Protein AF-A0A2V9L4H8-F1 (afdb_monomer_lite)

Sequence (507 aa):
MLARKVDSRQKAQAHVKRAGGEAHVPVLMRQAPLIEEVQTRLCEWFRVLGRSGAISANCAPILQAARRSFRQIIGPQPTSDLSMRLCVDPNAAGGPPWPPPHFRGLSHLVYAGLDSECSLLLDLRRRRAIGRFSPAMAQDAEHWQRVIFPNAIGLMSEALGLTTLHCACVERNGFGLLLSGGSGAGKSTLALALARNGFAFLSDDWTYFSGAGAQLRAWGLASPVKLLPDATRHFPELGSLKPALSSNGELAYELDPEPVFGVDHALTCEPRWLVFLERRDSAGYTMTRMAPHEAAARLEVELEDLPVEFSAVREAQSRTILELAGRECWLLCYGEPPSEIAQVLARFCSNSPHAVPREAWRAESSSKSARTGPDIIRRFTPTPLVADLRAMNCAIRLETNSPAVLQQVCDAVGGRRSSETAPQRFLWRLVSDVGAHSHLPWSAPSGFSANGLLLENIGQHNFFAVDAEARIAVGFVAEGLVNDPEFEKRFAARLVSATLAAFETAI

Radius of gyration: 28.26 Å; chains: 1; bounding box: 103×50×100 Å

pLDDT: mean 83.9, std 19.01, range [24.72, 98.44]

Foldseek 3Di:
DDDDDDDDDDDDDDDDDDDPDPDPDPPLQPPQFPADADDQPDKWWAQAQNFIEIETEPDVLLVVLVCLWGVGTDDDDPDGLAYEYEYEDAPDDDADPWDQWAWAAADQWIKIFGWQFWIKIARLQSRYIYIYHYPRVSNPSLCCNAPVVVVNCVVNQLSSLKAKFQWWWWADPQEIEIEDEDPPLCRLVLLLLLLVVVIAGFGRTIWIWDDDDDAIKIFHIQWFGKAAPCSCVVPVLCVVPFFDQDSVRGGTDGHRSCVSVVGHHDGMGRYAEYEYGAEDQDADKDKDWDQLVVQLVSRVLRDAADDPVSPVSVVSNSVSSSVNSLHGYMYMYHHDDSNVVSVVVVVVVVPPPPDDPRPPDDDDPPDDDNHHDPPSNCHPVAFCDWFWADQPPATEIETEPDPLLVVLLCVLSPVDGDPDPDPHHAYEYEYADQPDDDDPPWADKHWYDDDQKIKIATTRFWIKIARLQVSYIYIYDHNVLSPDPCCSSRPSSSVSSSSVVSPVVND

Structure (mmCIF, N/CA/C/O backbone):
data_AF-A0A2V9L4H8-F1
#
_entry.id   AF-A0A2V9L4H8-F1
#
loop_
_atom_site.group_PDB
_atom_site.id
_atom_site.type_symbol
_atom_site.label_atom_id
_atom_site.label_alt_id
_atom_site.label_comp_id
_atom_site.label_asym_id
_atom_site.label_entity_id
_atom_site.label_seq_id
_atom_site.pdbx_PDB_ins_code
_atom_site.Cartn_x
_atom_site.Cartn_y
_atom_site.Cartn_z
_atom_site.occupancy
_atom_site.B_iso_or_equiv
_atom_site.auth_seq_id
_atom_site.auth_comp_id
_atom_site.auth_asym_id
_atom_site.auth_atom_id
_atom_site.pdbx_PDB_model_num
ATOM 1 N N . MET A 1 1 ? 73.069 5.534 -45.583 1.00 34.06 1 MET A N 1
ATOM 2 C CA . MET A 1 1 ? 73.394 5.429 -47.024 1.00 34.06 1 MET A CA 1
ATOM 3 C C . MET A 1 1 ? 72.219 4.739 -47.695 1.00 34.06 1 MET A C 1
ATOM 5 O O . MET A 1 1 ? 71.963 3.591 -47.375 1.00 34.06 1 MET A O 1
ATOM 9 N N . LEU A 1 2 ? 71.291 5.493 -48.294 1.00 27.31 2 LEU A N 1
ATOM 10 C CA . LEU A 1 2 ? 71.273 5.837 -49.732 1.00 27.31 2 LEU A CA 1
ATOM 11 C C . LEU A 1 2 ? 71.366 4.583 -50.620 1.00 27.31 2 LEU A C 1
ATOM 13 O O . LEU A 1 2 ? 72.301 3.815 -50.476 1.00 27.31 2 LEU A O 1
ATOM 17 N N . ALA A 1 3 ? 70.522 4.340 -51.614 1.00 27.62 3 ALA A N 1
ATOM 18 C CA . ALA A 1 3 ? 69.411 5.085 -52.188 1.00 27.62 3 ALA A CA 1
ATOM 19 C C . ALA A 1 3 ? 68.735 4.150 -53.204 1.00 27.62 3 ALA A C 1
ATOM 21 O O . ALA A 1 3 ? 69.436 3.384 -53.862 1.00 27.62 3 ALA A O 1
ATOM 22 N N . ARG A 1 4 ? 67.427 4.279 -53.441 1.00 28.61 4 ARG A N 1
ATOM 23 C CA . ARG A 1 4 ? 66.879 4.061 -54.787 1.00 28.61 4 ARG A CA 1
ATOM 24 C C . ARG A 1 4 ? 65.857 5.142 -55.104 1.00 28.61 4 ARG A C 1
ATOM 26 O O . ARG A 1 4 ? 65.091 5.573 -54.251 1.00 28.61 4 ARG A O 1
ATOM 33 N N . LYS A 1 5 ? 66.020 5.639 -56.325 1.00 31.30 5 LYS A N 1
ATOM 34 C CA . LYS A 1 5 ? 65.542 6.902 -56.866 1.00 31.30 5 LYS A CA 1
ATOM 35 C C . LYS A 1 5 ? 64.031 6.924 -57.067 1.00 31.30 5 LYS A C 1
ATOM 37 O O . LYS A 1 5 ? 63.420 5.940 -57.465 1.00 31.30 5 LYS A O 1
ATOM 42 N N . VAL A 1 6 ? 63.523 8.127 -56.846 1.00 28.75 6 VAL A N 1
ATOM 43 C CA . VAL A 1 6 ? 62.283 8.709 -57.348 1.00 28.75 6 VAL A CA 1
ATOM 44 C C . VAL A 1 6 ? 62.305 8.728 -58.878 1.00 28.75 6 VAL A C 1
ATOM 46 O O . VAL A 1 6 ? 63.305 9.153 -59.451 1.00 28.75 6 VAL A O 1
ATOM 49 N N . ASP A 1 7 ? 61.195 8.362 -59.516 1.00 27.81 7 ASP A N 1
ATOM 50 C CA . ASP A 1 7 ? 60.679 9.152 -60.634 1.00 27.81 7 ASP A CA 1
ATOM 51 C C . ASP A 1 7 ? 59.147 9.084 -60.693 1.00 27.81 7 ASP A C 1
ATOM 53 O O . ASP A 1 7 ? 58.502 8.282 -60.018 1.00 27.81 7 ASP A O 1
ATOM 57 N N . SER A 1 8 ? 58.563 10.038 -61.393 1.00 26.28 8 SER A N 1
ATOM 58 C CA . SER A 1 8 ? 57.490 10.865 -60.892 1.00 26.28 8 SER A CA 1
ATOM 59 C C . SER A 1 8 ? 56.389 11.061 -61.938 1.00 26.28 8 SER A C 1
ATOM 61 O O . SER A 1 8 ? 56.652 11.178 -63.123 1.00 26.28 8 SER A O 1
ATOM 63 N N . ARG A 1 9 ? 55.147 11.166 -61.436 1.00 26.02 9 ARG A N 1
ATOM 64 C CA . ARG A 1 9 ? 54.050 12.032 -61.925 1.00 26.02 9 ARG A CA 1
ATOM 65 C C . ARG A 1 9 ? 53.549 11.880 -63.379 1.00 26.02 9 ARG A C 1
ATOM 67 O O . ARG A 1 9 ? 54.149 12.416 -64.291 1.00 26.02 9 ARG A O 1
ATOM 74 N N . GLN A 1 10 ? 52.306 11.397 -63.535 1.00 26.67 10 GLN A N 1
ATOM 75 C CA . GLN A 1 10 ? 51.065 12.172 -63.839 1.00 26.67 10 GLN A CA 1
ATOM 76 C C . GLN A 1 10 ? 49.970 11.219 -64.375 1.00 26.67 10 GLN A C 1
ATOM 78 O O . GLN A 1 10 ? 50.152 10.557 -65.382 1.00 26.67 10 GLN A O 1
ATOM 83 N N . LYS A 1 11 ? 48.912 10.952 -63.593 1.00 27.05 11 LYS A N 1
ATOM 84 C CA . LYS A 1 11 ? 47.568 11.582 -63.641 1.00 27.05 11 LYS A CA 1
ATOM 85 C C . LYS A 1 11 ? 46.765 11.322 -64.931 1.00 27.05 11 LYS A C 1
ATOM 87 O O . LYS A 1 11 ? 46.991 12.006 -65.916 1.00 27.05 11 LYS A O 1
ATOM 92 N N . ALA A 1 12 ? 45.697 10.521 -64.816 1.00 25.91 12 ALA A N 1
ATOM 93 C CA . ALA A 1 12 ? 44.357 10.876 -65.313 1.00 25.91 12 ALA A CA 1
ATOM 94 C C . ALA A 1 12 ? 43.253 9.979 -64.699 1.00 25.91 12 ALA A C 1
ATOM 96 O O . ALA A 1 12 ? 43.165 8.792 -64.978 1.00 25.91 12 ALA A O 1
ATOM 97 N N . GLN A 1 13 ? 42.445 10.606 -63.838 1.00 26.31 13 GLN A N 1
ATOM 98 C CA . GLN A 1 13 ? 40.981 10.493 -63.705 1.00 26.31 13 GLN A CA 1
ATOM 99 C C . GLN A 1 13 ? 40.290 9.127 -63.498 1.00 26.31 13 GLN A C 1
ATOM 101 O O . GLN A 1 13 ? 39.938 8.401 -64.416 1.00 26.31 13 GLN A O 1
ATOM 106 N N . ALA A 1 14 ? 39.979 8.896 -62.219 1.00 26.59 14 ALA A N 1
ATOM 107 C CA . ALA A 1 14 ? 38.664 8.586 -61.651 1.00 26.59 14 ALA A CA 1
ATOM 108 C C . ALA A 1 14 ? 37.477 8.299 -62.600 1.00 26.59 14 ALA A C 1
ATOM 110 O O . ALA A 1 14 ? 36.969 9.202 -63.258 1.00 26.59 14 ALA A O 1
ATOM 111 N N . HIS A 1 15 ? 36.879 7.114 -62.433 1.00 27.45 15 HIS A N 1
ATOM 112 C CA . HIS A 1 15 ? 35.424 6.998 -62.338 1.00 27.45 15 HIS A CA 1
ATOM 113 C C . HIS A 1 15 ? 35.003 5.977 -61.273 1.00 27.45 15 HIS A C 1
ATOM 115 O O . HIS A 1 15 ? 35.599 4.919 -61.087 1.00 27.45 15 HIS A O 1
ATOM 121 N N . VAL A 1 16 ? 33.980 6.397 -60.537 1.00 30.86 16 VAL A N 1
ATOM 122 C CA . VAL A 1 16 ? 33.421 5.868 -59.295 1.00 30.86 16 VAL A CA 1
ATOM 123 C C . VAL A 1 16 ? 32.783 4.495 -59.515 1.00 30.86 16 VAL A C 1
ATOM 125 O O . VAL A 1 16 ? 31.817 4.375 -60.265 1.00 30.86 16 VAL A O 1
ATOM 128 N N . LYS A 1 17 ? 33.254 3.470 -58.794 1.00 27.45 17 LYS A N 1
ATOM 129 C CA . LYS A 1 17 ? 32.474 2.254 -58.526 1.00 27.45 17 LYS A CA 1
ATOM 130 C C . LYS A 1 17 ? 32.014 2.276 -57.072 1.00 27.45 17 LYS A C 1
ATOM 132 O O . LYS A 1 17 ? 32.819 2.335 -56.149 1.00 27.45 17 LYS A O 1
ATOM 137 N N . ARG A 1 18 ? 30.689 2.284 -56.927 1.00 27.20 18 ARG A N 1
ATOM 138 C CA . ARG A 1 18 ? 29.909 2.249 -55.688 1.00 27.20 18 ARG A CA 1
ATOM 139 C C . ARG A 1 18 ? 30.423 1.158 -54.745 1.00 27.20 18 ARG A C 1
ATOM 141 O O . ARG A 1 18 ? 30.345 -0.021 -55.077 1.00 27.20 18 ARG A O 1
ATOM 148 N N . ALA A 1 19 ? 30.873 1.559 -53.561 1.00 26.25 19 ALA A N 1
ATOM 149 C CA . ALA A 1 19 ? 30.957 0.672 -52.413 1.00 26.25 19 ALA A CA 1
ATOM 150 C C . ALA A 1 19 ? 29.550 0.562 -51.808 1.00 26.25 19 ALA A C 1
ATOM 152 O O . ALA A 1 19 ? 29.102 1.448 -51.083 1.00 26.25 19 ALA A O 1
ATOM 153 N N . GLY A 1 20 ? 28.831 -0.504 -52.161 1.00 26.95 20 GLY A N 1
ATOM 154 C CA . GLY A 1 20 ? 27.730 -1.005 -51.347 1.00 26.95 20 GLY A CA 1
ATOM 155 C C . GLY A 1 20 ? 28.334 -1.681 -50.124 1.00 26.95 20 GLY A C 1
ATOM 156 O O . GLY A 1 20 ? 28.604 -2.874 -50.154 1.00 26.95 20 GLY A O 1
ATOM 157 N N . GLY A 1 21 ? 28.641 -0.890 -49.098 1.00 24.72 21 GLY A N 1
ATOM 158 C CA . GLY A 1 21 ? 28.941 -1.407 -47.773 1.00 24.72 21 GLY A CA 1
ATOM 159 C C . GLY A 1 21 ? 27.622 -1.641 -47.059 1.00 24.72 21 GLY A C 1
ATOM 160 O O . GLY A 1 21 ? 26.978 -0.681 -46.639 1.00 24.72 21 GLY A O 1
ATOM 161 N N . GLU A 1 22 ? 27.204 -2.900 -46.960 1.00 26.31 22 GLU A N 1
ATOM 162 C CA . GLU A 1 22 ? 26.215 -3.313 -45.970 1.00 26.31 22 GLU A CA 1
ATOM 163 C C . GLU A 1 22 ? 26.712 -2.842 -44.602 1.00 26.31 22 GLU A C 1
ATOM 165 O O . GLU A 1 22 ? 27.780 -3.233 -44.125 1.00 26.31 22 GLU A O 1
ATOM 170 N N . ALA A 1 23 ? 25.972 -1.903 -44.018 1.00 29.95 23 ALA A N 1
ATOM 171 C CA . ALA A 1 23 ? 26.261 -1.371 -42.706 1.00 29.95 23 ALA A CA 1
ATOM 172 C C . ALA A 1 23 ? 26.177 -2.518 -41.695 1.00 29.95 23 ALA A C 1
ATOM 174 O O . ALA A 1 23 ? 25.102 -3.067 -41.454 1.00 29.95 23 ALA A O 1
ATOM 175 N N . HIS A 1 24 ? 27.322 -2.864 -41.110 1.00 30.25 24 HIS A N 1
ATOM 176 C CA . HIS A 1 24 ? 27.409 -3.704 -39.927 1.00 30.25 24 HIS A CA 1
ATOM 177 C C . HIS A 1 24 ? 26.503 -3.123 -38.834 1.00 30.25 24 HIS A C 1
ATOM 179 O O . HIS A 1 24 ? 26.833 -2.133 -38.183 1.00 30.25 24 HIS A O 1
ATOM 185 N N . VAL A 1 25 ? 25.341 -3.746 -38.654 1.00 31.91 25 VAL A N 1
ATOM 186 C CA . VAL A 1 25 ? 24.494 -3.586 -37.474 1.00 31.91 25 VAL A CA 1
ATOM 187 C C . VAL A 1 25 ? 25.335 -4.036 -36.275 1.00 31.91 25 VAL A C 1
ATOM 189 O O . VAL A 1 25 ? 25.814 -5.176 -36.287 1.00 31.91 25 VAL A O 1
ATOM 192 N N . PRO A 1 26 ? 25.582 -3.193 -35.254 1.00 33.69 26 PRO A N 1
ATOM 193 C CA . PRO A 1 26 ? 26.292 -3.646 -34.072 1.00 33.69 26 PRO A CA 1
ATOM 194 C C . PRO A 1 26 ? 25.508 -4.785 -33.421 1.00 33.69 26 PRO A C 1
ATOM 196 O O . PRO A 1 26 ? 24.283 -4.750 -33.332 1.00 33.69 26 PRO A O 1
ATOM 199 N N . VAL A 1 27 ? 26.241 -5.773 -32.919 1.00 35.78 27 VAL A N 1
ATOM 200 C CA . VAL A 1 27 ? 25.797 -7.002 -32.233 1.00 35.78 27 VAL A CA 1
ATOM 201 C C . VAL A 1 27 ? 24.923 -6.747 -30.977 1.00 35.78 27 VAL A C 1
ATOM 203 O O . VAL A 1 27 ? 24.507 -7.688 -30.307 1.00 35.78 27 VAL A O 1
ATOM 206 N N . LEU A 1 28 ? 24.548 -5.494 -30.691 1.00 37.66 28 LEU A N 1
ATOM 207 C CA . LEU A 1 28 ? 23.680 -5.064 -29.587 1.00 37.66 28 LEU A CA 1
ATOM 208 C C . LEU A 1 28 ? 22.254 -5.662 -29.627 1.00 37.66 28 LEU A C 1
ATOM 210 O O . LEU A 1 28 ? 21.541 -5.600 -28.635 1.00 37.66 28 LEU A O 1
ATOM 214 N N . MET A 1 29 ? 21.828 -6.249 -30.751 1.00 40.28 29 MET A N 1
ATOM 215 C CA . MET A 1 29 ? 20.430 -6.638 -31.010 1.00 40.28 29 MET A CA 1
ATOM 216 C C . MET A 1 29 ? 20.089 -8.127 -30.791 1.00 40.28 29 MET A C 1
ATOM 218 O O . MET A 1 29 ? 19.053 -8.587 -31.261 1.00 40.28 29 MET A O 1
ATOM 222 N N . ARG A 1 30 ? 20.930 -8.920 -30.107 1.00 34.59 30 ARG A N 1
ATOM 223 C CA . ARG A 1 30 ? 20.673 -10.368 -29.887 1.00 34.59 30 ARG A CA 1
ATOM 224 C C . ARG A 1 30 ? 20.449 -10.809 -28.442 1.00 34.59 30 ARG A C 1
ATOM 226 O O . ARG A 1 30 ? 20.404 -12.008 -28.186 1.00 34.59 30 ARG A O 1
ATOM 233 N N . GLN A 1 31 ? 20.270 -9.891 -27.499 1.00 40.19 31 GLN A N 1
ATOM 234 C CA . GLN A 1 31 ? 19.685 -10.261 -26.211 1.00 40.19 31 GLN A CA 1
ATOM 235 C C . GLN A 1 31 ? 18.195 -9.960 -26.278 1.00 40.19 31 GLN A C 1
ATOM 237 O O . GLN A 1 31 ? 17.765 -8.864 -25.934 1.00 40.19 3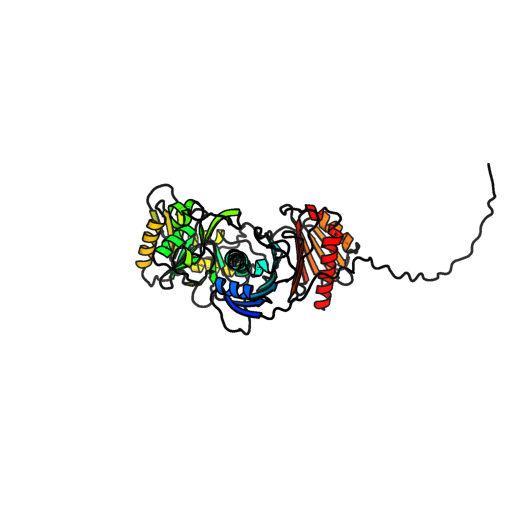1 GLN A O 1
ATOM 242 N N . ALA A 1 32 ? 17.419 -10.925 -26.784 1.00 39.19 32 ALA A N 1
ATOM 243 C CA . ALA A 1 32 ? 15.972 -10.883 -26.623 1.00 39.19 32 ALA A CA 1
ATOM 244 C C . ALA A 1 32 ? 15.677 -10.683 -25.127 1.00 39.19 32 ALA A C 1
ATOM 246 O O . ALA A 1 32 ? 16.326 -11.331 -24.293 1.00 39.19 32 ALA A O 1
ATOM 247 N N . PRO A 1 33 ? 14.772 -9.766 -24.761 1.00 49.50 33 PRO A N 1
ATOM 248 C CA . PRO A 1 33 ? 14.455 -9.566 -23.364 1.00 49.50 33 PRO A CA 1
ATOM 249 C C . PRO A 1 33 ? 13.906 -10.892 -22.813 1.00 49.50 33 PRO A C 1
ATOM 251 O O . PRO A 1 33 ? 13.143 -11.584 -23.487 1.00 49.50 33 PRO A O 1
ATOM 254 N N . LEU A 1 34 ? 14.370 -11.283 -21.621 1.00 55.03 34 LEU A N 1
ATOM 255 C CA . LEU A 1 34 ? 13.913 -12.483 -20.907 1.00 55.03 34 LEU A CA 1
ATOM 256 C C . LEU A 1 34 ? 12.460 -12.251 -20.487 1.00 55.03 34 LEU A C 1
ATOM 258 O O . LEU A 1 34 ? 12.186 -11.818 -19.371 1.00 55.03 34 LEU A O 1
ATOM 262 N N . ILE A 1 35 ? 11.544 -12.428 -21.429 1.00 57.25 35 ILE A N 1
ATOM 263 C CA . ILE A 1 35 ? 10.132 -12.122 -21.278 1.00 57.25 35 ILE A CA 1
ATOM 264 C C . ILE A 1 35 ? 9.374 -13.354 -21.730 1.00 57.25 35 ILE A C 1
ATOM 266 O O . ILE A 1 35 ? 9.082 -13.539 -22.909 1.00 57.25 35 ILE A O 1
ATOM 270 N N . GLU A 1 36 ? 9.076 -14.217 -20.770 1.00 57.41 36 GLU A N 1
ATOM 271 C CA . GLU A 1 36 ? 8.106 -15.278 -20.977 1.00 57.41 36 GLU A CA 1
ATOM 272 C C . GLU A 1 36 ? 6.715 -14.727 -20.666 1.00 57.41 36 GLU A C 1
ATOM 274 O O . GLU A 1 36 ? 6.446 -14.240 -19.564 1.00 57.41 36 GLU A O 1
ATOM 279 N N . GLU A 1 37 ? 5.812 -14.799 -21.641 1.00 62.94 37 GLU A N 1
ATOM 280 C CA . GLU A 1 37 ? 4.394 -14.573 -21.393 1.00 62.94 37 GLU A CA 1
ATOM 281 C C . GLU A 1 37 ? 3.826 -15.810 -20.679 1.00 62.94 37 GLU A C 1
ATOM 283 O O . GLU A 1 37 ? 3.401 -16.792 -21.291 1.00 62.94 37 GLU A O 1
ATOM 288 N N . VAL A 1 38 ? 3.885 -15.799 -19.346 1.00 64.06 38 VAL A N 1
ATOM 289 C CA . VAL A 1 38 ? 3.426 -16.928 -18.530 1.00 64.06 38 VAL A CA 1
ATOM 290 C C . VAL A 1 38 ? 1.895 -16.948 -18.474 1.00 64.06 38 VAL A C 1
ATOM 292 O O . VAL A 1 38 ? 1.241 -15.984 -18.068 1.00 64.06 38 VAL A O 1
ATOM 295 N N . GLN A 1 39 ? 1.299 -18.078 -18.864 1.00 74.69 39 GLN A N 1
ATOM 296 C CA . GLN A 1 39 ? -0.154 -18.255 -18.849 1.00 74.69 39 GLN A CA 1
ATOM 297 C C . GLN A 1 39 ? -0.707 -18.291 -17.417 1.00 74.69 39 GLN A C 1
ATOM 299 O O . GLN A 1 39 ? -0.395 -19.192 -16.639 1.00 74.69 39 GLN A O 1
ATOM 304 N N . THR A 1 40 ? -1.615 -17.368 -17.095 1.00 82.06 40 THR A N 1
ATOM 305 C CA . THR A 1 40 ? -2.362 -17.342 -15.825 1.00 82.06 40 THR A CA 1
ATOM 306 C C . THR A 1 40 ? -3.725 -18.004 -15.998 1.00 82.06 40 THR A C 1
ATOM 308 O O . THR A 1 40 ? -4.695 -17.383 -16.419 1.00 82.06 40 THR A O 1
ATOM 311 N N . ARG A 1 41 ? -3.782 -19.315 -15.741 1.00 88.81 41 ARG A N 1
ATOM 312 C CA . ARG A 1 41 ? -4.970 -20.148 -16.009 1.00 88.81 41 ARG A CA 1
ATOM 313 C C . ARG A 1 41 ? -6.018 -20.120 -14.895 1.00 88.81 41 ARG A C 1
ATOM 315 O O . ARG A 1 41 ? -7.151 -20.527 -15.127 1.00 88.81 41 ARG A O 1
ATOM 322 N N . LEU A 1 42 ? -5.643 -19.687 -13.695 1.00 95.62 42 LEU A N 1
ATOM 323 C CA . LEU A 1 42 ? -6.542 -19.569 -12.552 1.00 95.62 42 LEU A CA 1
ATOM 324 C C . LEU A 1 42 ? -7.005 -18.120 -12.439 1.00 95.62 42 LEU A C 1
ATOM 326 O O . LEU A 1 42 ? -6.192 -17.211 -12.595 1.00 95.62 42 LEU A O 1
ATOM 330 N N . CYS A 1 43 ? -8.284 -17.902 -12.147 1.00 95.88 43 CYS A N 1
ATOM 331 C CA . CYS A 1 43 ? -8.843 -16.569 -11.962 1.00 95.88 43 CYS A CA 1
ATOM 332 C C . CYS A 1 43 ? -9.910 -16.591 -10.868 1.00 95.88 43 CYS A C 1
ATOM 334 O O . CYS A 1 43 ? -10.804 -17.438 -10.896 1.00 95.88 43 CYS A O 1
ATOM 336 N N . GLU A 1 44 ? -9.830 -15.650 -9.931 1.00 97.62 44 GLU A N 1
ATOM 337 C CA . GLU A 1 44 ? -10.842 -15.437 -8.898 1.00 97.62 44 GLU A CA 1
ATOM 338 C C . GLU A 1 44 ? -11.177 -13.954 -8.760 1.00 97.62 44 GLU A C 1
ATOM 340 O O . GLU A 1 44 ? -10.346 -13.077 -9.011 1.00 97.62 44 GLU A O 1
ATOM 345 N N . TRP A 1 45 ? -12.419 -13.691 -8.362 1.00 98.12 45 TRP A N 1
ATOM 346 C CA . TRP A 1 45 ? -12.952 -12.348 -8.200 1.00 98.12 45 TRP A CA 1
ATOM 347 C C . TRP A 1 45 ? -13.218 -12.062 -6.728 1.00 98.12 45 TRP A C 1
ATOM 349 O O . TRP A 1 45 ? -13.779 -12.887 -6.006 1.00 98.12 45 TRP A O 1
ATOM 359 N N . PHE A 1 46 ? -12.843 -10.864 -6.299 1.00 97.50 46 PHE A N 1
ATOM 360 C CA . PHE A 1 46 ? -12.924 -10.418 -4.917 1.00 97.50 46 PHE A CA 1
ATOM 361 C C . PHE A 1 46 ? -13.622 -9.067 -4.830 1.00 97.50 46 PHE A C 1
ATOM 363 O O . PHE A 1 46 ? -13.544 -8.244 -5.744 1.00 97.50 46 PHE A O 1
ATOM 370 N N . ARG A 1 47 ? -14.279 -8.812 -3.703 1.00 96.06 47 ARG A N 1
ATOM 371 C CA . ARG A 1 47 ? -14.623 -7.455 -3.294 1.00 96.06 47 ARG A CA 1
ATOM 372 C C . ARG A 1 47 ? -13.505 -6.928 -2.403 1.00 96.06 47 ARG A C 1
ATOM 374 O O . ARG A 1 47 ? -13.272 -7.466 -1.330 1.00 96.06 47 ARG A O 1
ATOM 381 N N . VAL A 1 48 ? -12.821 -5.883 -2.855 1.00 95.06 48 VAL A N 1
ATOM 382 C CA . VAL A 1 48 ? -11.697 -5.261 -2.147 1.00 95.06 48 VAL A CA 1
ATOM 383 C C . VAL A 1 48 ? -12.054 -3.806 -1.892 1.00 95.06 48 VAL A C 1
ATOM 385 O O . VAL A 1 48 ? -12.229 -3.047 -2.842 1.00 95.06 48 VAL A O 1
ATOM 388 N N . LEU A 1 49 ? -12.232 -3.422 -0.624 1.00 94.19 49 LEU A N 1
ATOM 389 C CA . LEU A 1 49 ? -12.604 -2.052 -0.226 1.00 94.19 49 LEU A CA 1
ATOM 390 C C . LEU A 1 49 ? -13.847 -1.520 -0.977 1.00 94.19 49 LEU A C 1
ATOM 392 O O . LEU A 1 49 ? -13.891 -0.387 -1.457 1.00 94.19 49 LEU A O 1
ATOM 396 N N . GLY A 1 50 ? -14.847 -2.387 -1.162 1.00 92.38 50 GLY A N 1
ATOM 397 C CA . GLY A 1 50 ? -16.074 -2.064 -1.896 1.00 92.38 50 GLY A CA 1
ATOM 398 C C . GLY A 1 50 ? -15.930 -1.995 -3.423 1.00 92.38 50 GLY A C 1
ATOM 399 O O . GLY A 1 50 ? -16.896 -1.637 -4.097 1.00 92.38 50 GLY A O 1
ATOM 400 N N . ARG A 1 51 ? -14.764 -2.340 -3.979 1.00 93.75 51 ARG A N 1
ATOM 401 C CA . ARG A 1 51 ? -14.480 -2.409 -5.421 1.00 93.75 51 ARG A CA 1
ATOM 402 C C . ARG A 1 51 ? -14.406 -3.851 -5.906 1.00 93.75 51 ARG A C 1
ATOM 404 O O . ARG A 1 51 ? -14.079 -4.756 -5.141 1.00 93.75 51 ARG A O 1
ATOM 411 N N . SER A 1 52 ? -14.716 -4.070 -7.177 1.00 95.81 52 SER A N 1
ATOM 412 C CA . SER A 1 52 ? -14.573 -5.369 -7.836 1.00 95.81 52 SER A CA 1
ATOM 413 C C . SER A 1 52 ? -13.125 -5.590 -8.289 1.00 95.81 52 SER A C 1
ATOM 415 O O . SER A 1 52 ? -12.589 -4.839 -9.100 1.00 95.81 52 SER A O 1
ATOM 417 N N . GLY A 1 53 ? -12.474 -6.620 -7.756 1.00 96.81 53 GLY A N 1
ATOM 418 C CA . GLY A 1 53 ? -11.106 -7.004 -8.091 1.00 96.81 53 GLY A CA 1
ATOM 419 C C . GLY A 1 53 ? -11.056 -8.364 -8.781 1.00 96.81 53 GLY A C 1
ATOM 420 O O . GLY A 1 53 ? -11.745 -9.284 -8.350 1.00 96.81 53 GLY A O 1
ATOM 421 N N . ALA A 1 54 ? -10.229 -8.517 -9.812 1.00 97.19 54 ALA A N 1
ATOM 422 C CA . ALA A 1 54 ? -9.947 -9.805 -10.446 1.00 97.19 54 ALA A CA 1
ATOM 423 C C . ALA A 1 54 ? -8.465 -10.159 -10.295 1.00 97.19 54 ALA A C 1
ATOM 425 O O . ALA A 1 54 ? -7.597 -9.362 -10.653 1.00 97.19 54 ALA A O 1
ATOM 426 N N . ILE A 1 55 ? -8.164 -11.361 -9.805 1.00 97.56 55 ILE A N 1
ATOM 427 C CA . ILE A 1 55 ? -6.791 -11.857 -9.669 1.00 97.56 55 ILE A CA 1
ATOM 428 C C . ILE A 1 55 ? -6.638 -13.092 -10.536 1.00 97.56 55 ILE A C 1
ATOM 430 O O . ILE A 1 55 ? -7.337 -14.084 -10.345 1.00 97.56 55 ILE A O 1
ATOM 434 N N . SER A 1 56 ? -5.713 -13.021 -11.488 1.00 96.19 56 SER A N 1
ATOM 435 C CA . SER A 1 56 ? -5.338 -14.142 -12.342 1.00 96.19 56 SER A CA 1
ATOM 436 C C . SER A 1 56 ? -3.941 -14.624 -11.980 1.00 96.19 56 SER A C 1
ATOM 438 O O . SER A 1 56 ? -3.014 -13.818 -11.899 1.00 96.19 56 SER A O 1
ATOM 440 N N . ALA A 1 57 ? -3.781 -15.929 -11.783 1.00 96.31 57 ALA A N 1
ATOM 441 C CA . ALA A 1 57 ? -2.512 -16.538 -11.413 1.00 96.31 57 ALA A CA 1
ATOM 442 C C . ALA A 1 57 ? -2.283 -17.881 -12.116 1.00 96.31 57 ALA A C 1
ATOM 444 O O . ALA A 1 57 ? -3.208 -18.513 -12.627 1.00 96.31 57 ALA A O 1
ATOM 445 N N . ASN A 1 58 ? -1.033 -18.336 -12.150 1.00 94.44 58 ASN A N 1
ATOM 446 C CA . ASN A 1 58 ? -0.670 -19.693 -12.582 1.00 94.44 58 ASN A CA 1
ATOM 447 C C . ASN A 1 58 ? -0.473 -20.658 -11.395 1.00 94.44 58 ASN A C 1
ATOM 449 O O . ASN A 1 58 ? -0.185 -21.833 -11.602 1.00 94.44 58 ASN A O 1
ATOM 453 N N . CYS A 1 59 ? -0.636 -20.169 -10.162 1.00 94.19 59 CYS A N 1
ATOM 454 C CA . CYS A 1 59 ? -0.333 -20.887 -8.931 1.00 94.19 59 CYS A CA 1
ATOM 455 C C . CYS A 1 59 ? -1.467 -20.692 -7.910 1.00 94.19 59 CYS A C 1
ATOM 457 O O . CYS A 1 59 ? -1.842 -19.562 -7.595 1.00 94.19 59 CYS A O 1
ATOM 459 N N . ALA A 1 60 ? -2.029 -21.791 -7.396 1.00 96.88 60 ALA A N 1
ATOM 460 C CA . ALA A 1 60 ? -3.164 -21.762 -6.467 1.00 96.88 60 ALA A CA 1
ATOM 461 C C . ALA A 1 60 ? -2.864 -21.112 -5.093 1.00 96.88 60 ALA A C 1
ATOM 463 O O . ALA A 1 60 ? -3.740 -20.399 -4.601 1.00 96.88 60 ALA A O 1
ATOM 464 N N . PRO A 1 61 ? -1.676 -21.291 -4.475 1.00 97.81 61 PRO A N 1
ATOM 465 C CA . PRO A 1 61 ? -1.286 -20.595 -3.245 1.00 97.81 61 PRO A CA 1
ATOM 466 C C . PRO A 1 61 ? -1.516 -19.076 -3.235 1.00 97.81 61 PRO A C 1
ATOM 468 O O . PRO A 1 61 ? -2.026 -18.556 -2.247 1.00 97.81 61 PRO A O 1
ATOM 471 N N . ILE A 1 62 ? -1.268 -18.374 -4.348 1.00 97.50 62 ILE A N 1
ATOM 472 C CA . ILE A 1 62 ? -1.520 -16.924 -4.448 1.00 97.50 62 ILE A CA 1
ATOM 473 C C . ILE A 1 62 ? -3.012 -16.609 -4.261 1.00 97.50 62 ILE A C 1
ATOM 475 O O . ILE A 1 62 ? -3.377 -15.692 -3.527 1.00 97.50 62 ILE A O 1
ATOM 479 N N . LEU A 1 63 ? -3.896 -17.390 -4.889 1.00 97.69 63 LEU A N 1
ATOM 480 C CA . LEU A 1 63 ? -5.342 -17.209 -4.740 1.00 97.69 63 LEU A CA 1
ATOM 481 C C . LEU A 1 63 ? -5.819 -17.597 -3.335 1.00 97.69 63 LEU A C 1
ATOM 483 O O . LEU A 1 63 ? -6.715 -16.959 -2.790 1.00 97.69 63 LEU A O 1
ATOM 487 N N . GLN A 1 64 ? -5.195 -18.595 -2.704 1.00 97.31 64 GLN A N 1
ATOM 488 C CA . GLN A 1 64 ? -5.468 -18.929 -1.303 1.00 97.31 64 GLN A CA 1
ATOM 489 C C . GLN A 1 64 ? -5.074 -17.788 -0.358 1.00 97.31 64 GLN A C 1
ATOM 491 O O . GLN A 1 64 ? -5.845 -17.469 0.547 1.00 97.31 64 GLN A O 1
ATOM 496 N N . ALA A 1 65 ? -3.927 -17.146 -0.588 1.00 96.94 65 ALA A N 1
ATOM 497 C CA . ALA A 1 65 ? -3.524 -15.959 0.155 1.00 96.94 65 ALA A CA 1
ATOM 498 C C . ALA A 1 65 ? -4.523 -14.808 -0.054 1.00 96.94 65 ALA A C 1
ATOM 500 O O . ALA A 1 65 ? -4.998 -14.228 0.919 1.00 96.94 65 ALA A O 1
ATOM 501 N N . ALA A 1 66 ? -4.955 -14.560 -1.296 1.00 97.31 66 ALA A N 1
ATOM 502 C CA . ALA A 1 66 ? -5.961 -13.539 -1.603 1.00 97.31 66 ALA A CA 1
ATOM 503 C C . ALA A 1 66 ? -7.293 -13.770 -0.864 1.00 97.31 66 ALA A C 1
ATOM 505 O O . ALA A 1 66 ? -7.893 -12.825 -0.352 1.00 97.31 66 ALA A O 1
ATOM 506 N N . ARG A 1 67 ? -7.745 -15.027 -0.737 1.00 96.56 67 ARG A N 1
ATOM 507 C CA . ARG A 1 67 ? -8.946 -15.368 0.050 1.00 96.56 67 ARG A CA 1
ATOM 508 C C . ARG A 1 67 ? -8.802 -14.995 1.523 1.00 96.56 67 ARG A C 1
ATOM 510 O O . ARG A 1 67 ? -9.768 -14.502 2.100 1.00 96.56 67 ARG A O 1
ATOM 517 N N . ARG A 1 68 ? -7.621 -15.201 2.116 1.00 93.75 68 ARG A N 1
ATOM 518 C CA . ARG A 1 68 ? -7.339 -14.818 3.511 1.00 93.75 68 ARG A CA 1
ATOM 519 C C . ARG A 1 68 ? -7.309 -13.299 3.686 1.00 93.75 68 ARG A C 1
ATOM 521 O O . ARG A 1 68 ? -7.890 -12.794 4.641 1.00 93.75 68 ARG A O 1
ATOM 528 N N . SER A 1 69 ? -6.700 -12.582 2.740 1.00 94.25 69 SER A N 1
ATOM 529 C CA . SER A 1 69 ? -6.540 -11.123 2.804 1.00 94.25 69 SER A CA 1
ATOM 530 C C . SER A 1 69 ? -7.825 -10.345 2.516 1.00 94.25 69 SER A C 1
ATOM 532 O O . SER A 1 69 ? -8.099 -9.350 3.182 1.00 94.25 69 SER A O 1
ATOM 534 N N . PHE A 1 70 ? -8.622 -10.773 1.530 1.00 95.50 70 PHE A N 1
ATOM 535 C CA . PHE A 1 70 ? -9.802 -10.018 1.086 1.00 95.50 70 PHE A CA 1
ATOM 536 C C . PHE A 1 70 ? -11.122 -10.543 1.646 1.00 95.50 70 PHE A C 1
ATOM 538 O O . PHE A 1 70 ? -12.078 -9.779 1.736 1.00 95.50 70 PHE A O 1
ATOM 545 N N . ARG A 1 71 ? -11.197 -11.832 2.014 1.00 94.62 71 ARG A N 1
ATOM 546 C CA . ARG A 1 71 ? -12.337 -12.499 2.684 1.00 94.62 71 ARG A CA 1
ATOM 547 C C . ARG A 1 71 ? -13.706 -12.429 1.983 1.00 94.62 71 ARG A C 1
ATOM 549 O O . ARG A 1 71 ? -14.654 -13.057 2.442 1.00 94.62 71 ARG A O 1
ATOM 556 N N . GLN A 1 72 ? -13.830 -11.721 0.863 1.00 94.44 72 GLN A N 1
ATOM 557 C CA . GLN A 1 72 ? -15.078 -11.532 0.122 1.00 94.44 72 GLN A CA 1
ATOM 558 C C . GLN A 1 72 ? -14.917 -11.992 -1.327 1.00 94.44 72 GLN A C 1
ATOM 560 O O . GLN A 1 72 ? -14.625 -11.192 -2.216 1.00 94.44 72 GLN A O 1
ATOM 565 N N . ILE A 1 73 ? -15.117 -13.287 -1.573 1.00 96.56 73 ILE A N 1
ATOM 566 C CA . ILE A 1 73 ? -15.161 -13.842 -2.933 1.00 96.56 73 ILE A CA 1
ATOM 567 C C . ILE A 1 73 ? -16.489 -13.441 -3.582 1.00 96.56 73 ILE A C 1
ATOM 569 O O . ILE A 1 73 ? -17.549 -13.541 -2.963 1.00 96.56 73 ILE A O 1
ATOM 573 N N . ILE A 1 74 ? -16.436 -12.998 -4.834 1.00 96.44 74 ILE A N 1
ATOM 574 C CA . ILE A 1 74 ? -17.615 -12.655 -5.635 1.00 96.44 74 ILE A CA 1
ATOM 575 C C . ILE A 1 74 ? -17.617 -13.447 -6.945 1.00 96.44 74 ILE A C 1
ATOM 577 O O . ILE A 1 74 ? -16.615 -14.039 -7.338 1.00 96.44 74 ILE A O 1
ATOM 581 N N . GLY A 1 75 ? -18.760 -13.468 -7.631 1.00 94.50 75 GLY A N 1
ATOM 582 C CA . GLY A 1 75 ? -18.838 -14.025 -8.980 1.00 94.50 75 GLY A CA 1
ATOM 583 C C . GLY A 1 75 ? -18.114 -13.145 -10.012 1.00 94.50 75 GLY A C 1
ATOM 584 O O . GLY A 1 75 ? -17.919 -11.950 -9.755 1.00 94.50 75 GLY A O 1
ATOM 585 N N . PRO A 1 76 ? -17.769 -13.700 -11.189 1.00 93.12 76 PRO A N 1
ATOM 586 C CA . PRO A 1 76 ? -17.207 -12.936 -12.298 1.00 93.12 76 PRO A CA 1
ATOM 587 C C . PRO A 1 76 ? -18.045 -11.701 -12.627 1.00 93.12 76 PRO A C 1
ATOM 589 O O . PRO A 1 76 ? -19.275 -11.773 -12.640 1.00 93.12 76 PRO A O 1
ATOM 592 N N . GLN A 1 77 ? -17.382 -10.578 -12.896 1.00 91.56 77 GLN A N 1
ATOM 593 C CA . GLN A 1 77 ? -18.044 -9.336 -13.291 1.00 91.56 77 GLN A CA 1
ATOM 594 C C . GLN A 1 77 ? -17.739 -9.005 -14.759 1.00 91.56 77 GLN A C 1
ATOM 596 O O . GLN A 1 77 ? -16.693 -9.409 -15.270 1.00 91.56 77 GLN A O 1
ATOM 601 N N . PRO A 1 78 ? -18.609 -8.242 -15.448 1.00 86.50 78 PRO A N 1
ATOM 602 C CA . PRO A 1 78 ? -18.336 -7.773 -16.810 1.00 86.50 78 PRO A CA 1
ATOM 603 C C . PRO A 1 78 ? -17.092 -6.881 -16.885 1.00 86.50 78 PRO A C 1
ATOM 605 O O . PRO A 1 78 ? -16.380 -6.868 -17.885 1.00 86.50 78 PRO A O 1
ATOM 608 N N . THR A 1 79 ? -16.843 -6.1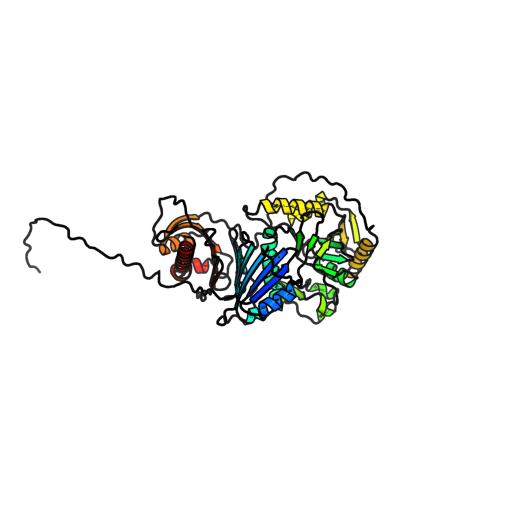30 -15.814 1.00 88.62 79 THR A N 1
ATOM 609 C CA . THR A 1 79 ? -15.715 -5.215 -15.663 1.00 88.62 79 THR A CA 1
ATOM 610 C C . THR A 1 79 ? -15.135 -5.358 -14.266 1.00 88.62 79 THR A C 1
ATOM 612 O O . THR A 1 79 ? -15.880 -5.558 -13.308 1.00 88.62 79 THR A O 1
ATOM 615 N N . SER A 1 80 ? -13.820 -5.208 -14.141 1.00 90.81 80 SER A N 1
ATOM 616 C CA . SER A 1 80 ? -13.136 -5.101 -12.853 1.00 90.81 80 SER A CA 1
ATOM 617 C C . SER A 1 80 ? -12.728 -3.655 -12.592 1.00 90.81 80 SER A C 1
ATOM 619 O O . SER A 1 80 ? -12.153 -3.017 -13.473 1.00 90.81 80 SER A O 1
ATOM 621 N N . ASP A 1 81 ? -12.940 -3.168 -11.374 1.00 94.75 81 ASP A N 1
ATOM 622 C CA . ASP A 1 81 ? -12.350 -1.907 -10.915 1.00 94.75 81 ASP A CA 1
ATOM 623 C C . ASP A 1 81 ? -10.833 -2.028 -10.722 1.00 94.75 81 ASP A C 1
ATOM 625 O O . ASP A 1 81 ? -10.123 -1.035 -10.843 1.00 94.75 81 ASP A O 1
ATOM 629 N N . LEU A 1 82 ? -10.351 -3.236 -10.418 1.00 95.50 82 LEU A N 1
ATOM 630 C CA . LEU A 1 82 ? -8.948 -3.574 -10.197 1.00 95.50 82 LEU A CA 1
ATOM 631 C C . LEU A 1 82 ? -8.629 -4.935 -10.823 1.00 95.50 82 LEU A C 1
ATOM 633 O O . LEU A 1 82 ? -9.369 -5.894 -10.617 1.00 95.50 82 LEU A O 1
ATOM 637 N N . SER A 1 83 ? -7.502 -5.063 -11.520 1.00 96.06 83 SER A N 1
ATOM 638 C CA . SER A 1 83 ? -7.035 -6.368 -12.010 1.00 96.06 83 SER A CA 1
ATOM 639 C C . SER A 1 83 ? -5.585 -6.651 -11.630 1.00 96.06 83 SER A C 1
ATOM 641 O O . SER A 1 83 ? -4.741 -5.764 -11.657 1.00 96.06 83 SER A O 1
ATOM 643 N N . MET A 1 84 ? -5.268 -7.893 -11.276 1.00 96.56 84 MET A N 1
ATOM 644 C CA . MET A 1 84 ? -3.904 -8.327 -10.971 1.00 96.56 84 MET A CA 1
ATOM 645 C C . MET A 1 84 ? -3.581 -9.595 -11.754 1.00 96.56 84 MET A C 1
ATOM 647 O O . MET A 1 84 ? -4.355 -10.553 -11.735 1.00 96.56 84 MET A O 1
ATOM 651 N N . ARG A 1 85 ? -2.428 -9.623 -12.424 1.00 95.69 85 ARG A N 1
ATOM 652 C CA . ARG A 1 85 ? -1.879 -10.827 -13.054 1.00 95.69 85 ARG A CA 1
ATOM 653 C C . ARG A 1 85 ? -0.574 -11.210 -12.366 1.00 95.69 85 ARG A C 1
ATOM 655 O O . ARG A 1 85 ? 0.419 -10.503 -12.489 1.00 95.69 85 ARG A O 1
ATOM 662 N N . LEU A 1 86 ? -0.587 -12.328 -11.652 1.00 95.62 86 LEU A N 1
ATOM 663 C CA . LEU A 1 86 ? 0.484 -12.737 -10.748 1.00 95.62 86 LEU A CA 1
ATOM 664 C C . LEU A 1 86 ? 1.051 -14.083 -11.208 1.00 95.62 86 LEU A C 1
ATOM 666 O O . LEU A 1 86 ? 0.351 -15.095 -11.203 1.00 95.62 86 LEU A O 1
ATOM 670 N N . CYS A 1 87 ? 2.308 -14.095 -11.635 1.00 93.75 87 CYS A N 1
ATOM 671 C CA . CYS A 1 87 ? 2.949 -15.272 -12.209 1.00 93.75 87 CYS A CA 1
ATOM 672 C C . CYS A 1 87 ? 4.040 -15.801 -11.290 1.00 93.75 87 CYS A C 1
ATOM 674 O O . CYS A 1 87 ? 4.876 -15.052 -10.801 1.00 93.75 87 CYS A O 1
ATOM 676 N N . VAL A 1 88 ? 4.056 -17.111 -11.092 1.00 94.12 88 VAL A N 1
ATOM 677 C CA . VAL A 1 88 ? 5.146 -17.813 -10.425 1.00 94.12 88 VAL A CA 1
ATOM 678 C C . VAL A 1 88 ? 6.073 -18.375 -11.485 1.00 94.12 88 VAL A C 1
ATOM 680 O O . VAL A 1 88 ? 5.619 -19.140 -12.339 1.00 94.12 88 VAL A O 1
ATOM 683 N N . ASP A 1 89 ? 7.345 -18.002 -11.429 1.00 91.25 89 ASP A N 1
ATOM 684 C CA . ASP A 1 89 ? 8.381 -18.652 -12.222 1.00 91.25 89 ASP A CA 1
ATOM 685 C C . ASP A 1 89 ? 8.896 -19.878 -11.453 1.00 91.25 89 ASP A C 1
ATOM 687 O O . ASP A 1 89 ? 9.465 -19.711 -10.373 1.00 91.25 89 ASP A O 1
ATOM 691 N N . PRO A 1 90 ? 8.714 -21.108 -11.970 1.00 89.94 90 PRO A N 1
ATOM 692 C CA . PRO A 1 90 ? 9.184 -22.315 -11.296 1.00 89.94 90 PRO A CA 1
ATOM 693 C C . PRO A 1 90 ? 10.711 -22.386 -11.150 1.00 89.94 90 PRO A C 1
ATOM 695 O O . PRO A 1 90 ? 11.186 -23.164 -10.327 1.00 89.94 90 PRO A O 1
ATOM 698 N N . ASN A 1 91 ? 11.466 -21.606 -11.930 1.00 89.19 91 ASN A N 1
ATOM 699 C CA . ASN A 1 91 ? 12.928 -21.601 -11.908 1.00 89.19 91 ASN A CA 1
ATOM 700 C C . ASN A 1 91 ? 13.523 -20.543 -10.968 1.00 89.19 91 ASN A C 1
ATOM 702 O O . ASN A 1 91 ? 14.730 -20.574 -10.728 1.00 89.19 91 ASN A O 1
ATOM 706 N N . ALA A 1 92 ? 12.711 -19.622 -10.442 1.00 89.00 92 ALA A N 1
ATOM 707 C CA . ALA A 1 92 ? 13.177 -18.615 -9.495 1.00 89.00 92 ALA A CA 1
ATOM 708 C C . ALA A 1 92 ? 13.532 -19.269 -8.149 1.00 89.00 92 ALA A C 1
ATOM 710 O O . ALA A 1 92 ? 12.764 -20.066 -7.601 1.00 89.00 92 ALA A O 1
ATOM 711 N N . ALA A 1 93 ? 14.699 -18.917 -7.617 1.00 88.88 93 ALA A N 1
ATOM 712 C CA . ALA A 1 93 ? 15.313 -19.538 -6.447 1.00 88.88 93 ALA A CA 1
ATOM 713 C C . ALA A 1 93 ? 15.143 -18.724 -5.150 1.00 88.88 93 ALA A C 1
ATOM 715 O O . ALA A 1 93 ? 15.495 -19.223 -4.079 1.00 88.88 93 ALA A O 1
ATOM 716 N N . GLY A 1 94 ? 14.611 -17.497 -5.225 1.00 87.88 94 GLY A N 1
ATOM 717 C CA . GLY A 1 94 ? 14.351 -16.634 -4.068 1.00 87.88 94 GLY A CA 1
ATOM 718 C C . GLY A 1 94 ? 13.570 -17.336 -2.949 1.00 87.88 94 GLY A C 1
ATOM 719 O O . GLY A 1 94 ? 12.546 -17.979 -3.198 1.00 87.88 94 GLY A O 1
ATOM 720 N N . GLY A 1 95 ? 14.052 -17.202 -1.711 1.00 91.56 95 GLY A N 1
ATOM 721 C CA . GLY A 1 95 ? 13.505 -17.833 -0.507 1.00 91.56 95 GLY A CA 1
ATOM 722 C C . GLY A 1 95 ? 13.643 -16.938 0.734 1.00 91.56 95 GLY A C 1
ATOM 723 O O . GLY A 1 95 ? 14.415 -15.978 0.707 1.00 91.56 95 GLY A O 1
ATOM 724 N N . PRO A 1 96 ? 12.919 -17.238 1.829 1.00 90.94 96 PRO A N 1
ATOM 725 C CA . PRO A 1 96 ? 12.968 -16.439 3.051 1.00 90.94 96 PRO A CA 1
ATOM 726 C C . PRO A 1 96 ? 14.328 -16.565 3.779 1.00 90.94 96 PRO A C 1
ATOM 728 O O . PRO A 1 96 ? 15.019 -17.574 3.613 1.00 90.94 96 PRO A O 1
ATOM 731 N N . PRO A 1 97 ? 14.700 -15.605 4.652 1.00 90.44 97 PRO A N 1
ATOM 732 C CA . PRO A 1 97 ? 13.922 -14.426 5.038 1.00 90.44 97 PRO A CA 1
ATOM 733 C C . PRO A 1 97 ? 13.861 -13.377 3.921 1.00 90.44 97 PRO A C 1
ATOM 735 O O . PRO A 1 97 ? 14.870 -13.064 3.293 1.00 90.44 97 PRO A O 1
ATOM 738 N N . TRP A 1 98 ? 12.669 -12.822 3.696 1.00 91.81 98 TRP A N 1
ATOM 739 C CA . TRP A 1 98 ? 12.444 -11.801 2.674 1.00 91.81 98 TRP A CA 1
ATOM 740 C C . TRP A 1 98 ? 13.049 -10.457 3.098 1.00 91.81 98 TRP A C 1
ATOM 742 O O . TRP A 1 98 ? 12.902 -10.075 4.266 1.00 91.81 98 TRP A O 1
ATOM 752 N N . PRO A 1 99 ? 13.707 -9.717 2.190 1.00 89.88 99 PRO A N 1
ATOM 753 C CA . PRO A 1 99 ? 14.148 -8.365 2.493 1.00 89.88 99 PRO A CA 1
ATOM 754 C C . PRO A 1 99 ? 12.937 -7.418 2.619 1.00 89.88 99 PRO A C 1
ATOM 756 O O . PRO A 1 99 ? 11.854 -7.714 2.106 1.00 89.88 99 PRO A O 1
ATOM 759 N N . PRO A 1 100 ? 13.088 -6.256 3.281 1.00 87.44 100 PRO A N 1
ATOM 760 C CA . PRO A 1 100 ? 12.058 -5.222 3.267 1.00 87.44 100 PRO A CA 1
ATOM 761 C C . PRO A 1 100 ? 11.726 -4.810 1.825 1.00 87.44 100 PRO A C 1
ATOM 763 O O . PRO A 1 100 ? 12.655 -4.649 1.029 1.00 87.44 100 PRO A O 1
ATOM 766 N N . PRO A 1 101 ? 10.443 -4.630 1.464 1.00 90.88 101 PRO A N 1
ATOM 767 C CA . PRO A 1 101 ? 10.066 -4.276 0.102 1.00 90.88 101 PRO A CA 1
ATOM 768 C C . PRO A 1 101 ? 10.606 -2.894 -0.285 1.00 90.88 101 PRO A C 1
ATOM 770 O O . PRO A 1 101 ? 10.594 -1.949 0.505 1.00 90.88 101 PRO A O 1
ATOM 773 N N . HIS A 1 102 ? 11.048 -2.768 -1.533 1.00 91.56 102 HIS A N 1
ATOM 774 C CA . HIS A 1 102 ? 11.545 -1.522 -2.109 1.00 91.56 102 HIS A CA 1
ATOM 775 C C . HIS A 1 102 ? 10.518 -0.949 -3.078 1.00 91.56 102 HIS A C 1
ATOM 777 O O . HIS A 1 102 ? 10.145 -1.611 -4.041 1.00 91.56 102 HIS A O 1
ATOM 783 N N . PHE A 1 103 ? 10.076 0.286 -2.847 1.00 92.44 103 PHE A N 1
ATOM 784 C CA . PHE A 1 103 ? 9.075 0.936 -3.691 1.00 92.44 103 PHE A CA 1
ATOM 785 C C . PHE A 1 103 ? 9.650 2.130 -4.440 1.00 92.44 103 PHE A C 1
ATOM 787 O O . PHE A 1 103 ? 10.332 2.977 -3.853 1.00 92.44 103 PHE A O 1
ATOM 794 N N . ARG A 1 104 ? 9.329 2.238 -5.730 1.00 93.94 104 ARG A N 1
ATOM 795 C CA . ARG A 1 104 ? 9.650 3.405 -6.556 1.00 93.94 104 ARG A CA 1
ATOM 796 C C . ARG A 1 104 ? 8.520 3.716 -7.524 1.00 93.94 104 ARG A C 1
ATOM 798 O O . ARG A 1 104 ? 8.070 2.842 -8.254 1.00 93.94 104 ARG A O 1
ATOM 805 N N . GLY A 1 105 ? 8.074 4.965 -7.550 1.00 91.88 105 GLY A N 1
ATOM 806 C CA . GLY A 1 105 ? 7.066 5.458 -8.484 1.00 91.88 105 GLY A CA 1
ATOM 807 C C . GLY A 1 105 ? 7.665 6.422 -9.497 1.00 91.88 105 GLY A C 1
ATOM 808 O O . GLY A 1 105 ? 8.608 7.133 -9.182 1.00 91.88 105 GLY A O 1
ATOM 809 N N . LEU A 1 106 ? 7.107 6.470 -10.704 1.00 90.38 106 LEU A N 1
ATOM 810 C CA . LEU A 1 106 ? 7.355 7.516 -11.703 1.00 90.38 106 LEU A CA 1
ATOM 811 C C . LEU A 1 106 ? 6.149 7.563 -12.649 1.00 90.38 106 LEU A C 1
ATOM 813 O O . LEU A 1 106 ? 5.751 6.542 -13.212 1.00 90.38 106 LEU A O 1
ATOM 817 N N . SER A 1 107 ? 5.584 8.753 -12.868 1.00 88.19 107 SER A N 1
ATOM 818 C CA . SER A 1 107 ? 4.343 8.929 -13.653 1.00 88.19 107 SER A CA 1
ATOM 819 C C . SER A 1 107 ? 3.204 8.053 -13.089 1.00 88.19 107 SER A C 1
ATOM 821 O O . SER A 1 107 ? 3.003 8.036 -11.876 1.00 88.19 107 SER A O 1
ATOM 823 N N . HIS A 1 108 ? 2.483 7.280 -13.905 1.00 90.62 108 HIS A N 1
ATOM 824 C CA . HIS A 1 108 ? 1.412 6.384 -13.448 1.00 90.62 108 HIS A CA 1
ATOM 825 C C . HIS A 1 108 ? 1.882 4.993 -12.994 1.00 90.62 108 HIS A C 1
ATOM 827 O O . HIS A 1 108 ? 1.046 4.182 -12.592 1.00 90.62 108 HIS A O 1
ATOM 833 N N . LEU A 1 109 ? 3.183 4.702 -13.066 1.00 94.25 109 LEU A N 1
ATOM 834 C CA . LEU A 1 109 ? 3.745 3.392 -12.742 1.00 94.25 109 LEU A CA 1
ATOM 835 C C . LEU A 1 109 ? 4.376 3.384 -11.347 1.00 94.25 109 LEU A C 1
ATOM 837 O O . LEU A 1 109 ? 5.058 4.335 -10.955 1.00 94.25 109 LEU A O 1
ATOM 841 N N . VAL A 1 110 ? 4.169 2.292 -10.612 1.00 95.12 110 VAL A N 1
ATOM 842 C CA . VAL A 1 110 ? 4.823 2.034 -9.321 1.00 95.12 110 VAL A CA 1
ATOM 843 C C . VAL A 1 110 ? 5.422 0.641 -9.325 1.00 95.12 110 VAL A C 1
ATOM 845 O O . VAL A 1 110 ? 4.722 -0.343 -9.536 1.00 95.12 110 VAL A O 1
ATOM 848 N N . TYR A 1 111 ? 6.721 0.566 -9.086 1.00 96.50 111 TYR A N 1
ATOM 849 C CA . TYR A 1 111 ? 7.466 -0.664 -8.895 1.00 96.50 111 TYR A CA 1
ATOM 850 C C . TYR A 1 111 ? 7.561 -1.008 -7.411 1.00 96.50 111 TYR A C 1
ATOM 852 O O . TYR A 1 111 ? 7.822 -0.134 -6.582 1.00 96.50 111 TYR A O 1
ATOM 860 N N . ALA A 1 112 ? 7.393 -2.291 -7.109 1.00 95.81 112 ALA A N 1
ATOM 861 C CA . ALA A 1 112 ? 7.674 -2.900 -5.823 1.00 95.81 112 ALA A CA 1
ATOM 862 C C . ALA A 1 112 ? 8.639 -4.081 -6.019 1.00 95.81 112 ALA A C 1
ATOM 864 O O . ALA A 1 112 ? 8.255 -5.117 -6.565 1.00 95.81 112 ALA A O 1
ATOM 865 N N . GLY A 1 113 ? 9.885 -3.927 -5.577 1.00 94.81 113 GLY A N 1
ATOM 866 C CA . GLY A 1 113 ? 10.878 -4.996 -5.508 1.00 94.81 113 GLY A CA 1
ATOM 867 C C . GLY A 1 113 ? 10.761 -5.741 -4.183 1.00 94.81 113 GLY A C 1
ATOM 868 O O . GLY A 1 113 ? 11.007 -5.157 -3.127 1.00 94.81 113 GLY A O 1
ATOM 869 N N . LEU A 1 114 ? 10.393 -7.020 -4.226 1.00 94.19 114 LEU A N 1
ATOM 870 C CA . LEU A 1 114 ? 10.180 -7.850 -3.033 1.00 94.19 114 LEU A CA 1
ATOM 871 C C . LEU A 1 114 ? 11.423 -8.673 -2.688 1.00 94.19 114 LEU A C 1
ATOM 873 O O . LEU A 1 114 ? 11.728 -8.848 -1.518 1.00 94.19 114 LEU A O 1
ATOM 877 N N . ASP A 1 115 ? 12.159 -9.126 -3.702 1.00 92.12 115 ASP A N 1
ATOM 878 C CA . ASP A 1 115 ? 13.542 -9.600 -3.610 1.00 92.12 115 ASP A CA 1
ATOM 879 C C . ASP A 1 115 ? 14.236 -9.403 -4.981 1.00 92.12 115 ASP A C 1
ATOM 881 O O . ASP A 1 115 ? 13.845 -8.528 -5.757 1.00 92.12 115 ASP A O 1
ATOM 885 N N . SER A 1 116 ? 15.295 -10.159 -5.291 1.00 89.94 116 SER A N 1
ATOM 886 C CA . SER A 1 116 ? 15.978 -10.083 -6.590 1.00 89.94 116 SER A CA 1
ATOM 887 C C . SER A 1 116 ? 15.206 -10.678 -7.776 1.00 89.94 116 SER A C 1
ATOM 889 O O . SER A 1 116 ? 15.507 -10.329 -8.915 1.00 89.94 116 SER A O 1
ATOM 891 N N . GLU A 1 117 ? 14.248 -11.572 -7.542 1.00 90.19 117 GLU A N 1
ATOM 892 C CA . GLU A 1 117 ? 13.502 -12.320 -8.567 1.00 90.19 117 GLU A CA 1
ATOM 893 C C . GLU A 1 117 ? 11.980 -12.112 -8.485 1.00 90.19 117 GLU A C 1
ATOM 895 O O . GLU A 1 117 ? 11.262 -12.433 -9.435 1.00 90.19 117 GLU A O 1
ATOM 900 N N . CYS A 1 118 ? 11.500 -11.543 -7.380 1.00 94.25 118 CYS A N 1
ATOM 901 C CA . CYS A 1 118 ? 10.108 -11.289 -7.067 1.00 94.25 118 CYS A CA 1
ATOM 902 C C . CYS A 1 118 ? 9.824 -9.787 -7.100 1.00 94.25 118 CYS A C 1
ATOM 904 O O . CYS A 1 118 ? 10.413 -9.000 -6.351 1.00 94.25 118 CYS A O 1
ATOM 906 N N . SER A 1 119 ? 8.889 -9.385 -7.952 1.00 95.62 119 SER A N 1
ATOM 907 C CA . SER A 1 119 ? 8.554 -7.981 -8.158 1.00 95.62 119 SER A CA 1
ATOM 908 C C . SER A 1 119 ? 7.115 -7.793 -8.633 1.00 95.62 119 SER A C 1
ATOM 910 O O . SER A 1 119 ? 6.481 -8.699 -9.181 1.00 95.62 119 SER A O 1
ATOM 912 N N . LEU A 1 120 ? 6.586 -6.593 -8.402 1.00 96.38 120 LEU A N 1
ATOM 913 C CA . LEU A 1 120 ? 5.240 -6.180 -8.787 1.00 96.38 120 LEU A CA 1
ATOM 914 C C . LEU A 1 120 ? 5.303 -4.791 -9.437 1.00 96.38 120 LEU A C 1
ATOM 916 O O . LEU A 1 120 ? 5.951 -3.881 -8.923 1.00 96.38 120 LEU A O 1
ATOM 920 N N . LEU A 1 121 ? 4.614 -4.621 -10.562 1.00 97.00 121 LEU A N 1
ATOM 921 C CA . LEU A 1 121 ? 4.411 -3.340 -11.232 1.00 97.00 121 LEU A CA 1
ATOM 922 C C . LEU A 1 121 ? 2.928 -2.978 -11.184 1.00 97.00 121 LEU A C 1
ATOM 924 O O . LEU A 1 121 ? 2.081 -3.739 -11.655 1.00 97.00 121 LEU A O 1
ATOM 928 N N . LEU A 1 122 ? 2.627 -1.800 -10.652 1.00 96.38 122 LEU A N 1
ATOM 929 C CA . LEU A 1 122 ? 1.290 -1.224 -10.572 1.00 96.38 122 LEU A CA 1
ATOM 930 C C . LEU A 1 122 ? 1.133 -0.159 -11.663 1.00 96.38 122 LEU A C 1
ATOM 932 O O . LEU A 1 122 ? 1.922 0.781 -11.734 1.00 96.38 122 LEU A O 1
ATOM 936 N N . ASP A 1 123 ? 0.095 -0.286 -12.484 1.00 94.69 123 ASP A N 1
ATOM 937 C CA . ASP A 1 123 ? -0.393 0.735 -13.413 1.00 94.69 123 ASP A CA 1
ATOM 938 C C . ASP A 1 123 ? -1.628 1.386 -12.789 1.00 94.69 123 ASP A C 1
ATOM 940 O O . ASP A 1 123 ? -2.745 0.854 -12.820 1.00 94.69 123 ASP A O 1
ATOM 944 N N . LEU A 1 124 ? -1.401 2.558 -12.196 1.00 92.19 124 LEU A N 1
ATOM 945 C CA . LEU A 1 124 ? -2.427 3.317 -11.489 1.00 92.19 124 LEU A CA 1
ATOM 946 C C . LEU A 1 124 ? -3.468 3.900 -12.449 1.00 92.19 124 LEU A C 1
ATOM 948 O O . LEU A 1 124 ? -4.632 4.047 -12.091 1.00 92.19 124 LEU A O 1
ATOM 952 N N . ARG A 1 125 ? -3.088 4.193 -13.696 1.00 90.06 125 ARG A N 1
ATOM 953 C CA . ARG A 1 125 ? -3.995 4.791 -14.682 1.00 90.06 125 ARG A CA 1
ATOM 954 C C . ARG A 1 125 ? -5.076 3.806 -15.113 1.00 90.06 125 ARG A C 1
ATOM 956 O O . ARG A 1 125 ? -6.243 4.182 -15.223 1.00 90.06 125 ARG A O 1
ATOM 963 N N . ARG A 1 126 ? -4.696 2.552 -15.362 1.00 91.94 126 ARG A N 1
ATOM 964 C CA . ARG A 1 126 ? -5.621 1.484 -15.783 1.00 91.94 126 ARG A CA 1
ATOM 965 C C . ARG A 1 126 ? -6.074 0.584 -14.643 1.00 91.94 126 ARG A C 1
ATOM 967 O O . ARG A 1 126 ? -6.848 -0.335 -14.889 1.00 91.94 126 ARG A O 1
ATOM 974 N N . ARG A 1 127 ? -5.614 0.854 -13.417 1.00 94.06 127 ARG A N 1
ATOM 975 C CA . ARG A 1 127 ? -5.956 0.098 -12.204 1.00 94.06 127 ARG A CA 1
ATOM 976 C C . ARG A 1 127 ? -5.660 -1.393 -12.385 1.00 94.06 127 ARG A C 1
ATOM 978 O O . ARG A 1 127 ? -6.490 -2.261 -12.112 1.00 94.06 127 ARG A O 1
ATOM 985 N N . ARG A 1 128 ? -4.457 -1.689 -12.881 1.00 94.50 128 ARG A N 1
ATOM 986 C CA . ARG A 1 128 ? -3.971 -3.059 -13.078 1.00 94.50 128 ARG A CA 1
ATOM 987 C C . ARG A 1 128 ? -2.597 -3.262 -12.454 1.00 94.50 128 ARG A C 1
ATOM 989 O O . ARG A 1 128 ? -1.827 -2.315 -12.356 1.00 94.50 128 ARG A O 1
ATOM 996 N N . ALA A 1 129 ? -2.278 -4.492 -12.082 1.00 95.75 129 ALA A N 1
ATOM 997 C CA . ALA A 1 129 ? -0.955 -4.876 -11.616 1.00 95.75 129 ALA A CA 1
ATOM 998 C C . ALA A 1 129 ? -0.466 -6.141 -12.321 1.00 95.75 129 ALA A C 1
ATOM 1000 O O . ALA A 1 129 ? -1.256 -7.040 -12.626 1.00 95.75 129 ALA A O 1
ATOM 1001 N N . ILE A 1 130 ? 0.841 -6.219 -12.549 1.00 95.56 130 ILE A N 1
ATOM 1002 C CA . ILE A 1 130 ? 1.515 -7.420 -13.040 1.00 95.56 130 ILE A CA 1
ATOM 1003 C C . ILE A 1 130 ? 2.654 -7.779 -12.092 1.00 95.56 130 ILE A C 1
ATOM 1005 O O . ILE A 1 130 ? 3.353 -6.886 -11.625 1.00 95.56 130 ILE A O 1
ATOM 1009 N N . GLY A 1 131 ? 2.844 -9.059 -11.786 1.00 94.81 131 GLY A N 1
ATOM 1010 C CA . GLY A 1 131 ? 3.900 -9.482 -10.867 1.00 94.81 131 GLY A CA 1
ATOM 1011 C C . GLY A 1 131 ? 4.489 -10.839 -11.206 1.00 94.81 131 GLY A C 1
ATOM 1012 O O . GLY A 1 131 ? 3.805 -11.695 -11.775 1.00 94.81 131 GLY A O 1
ATOM 1013 N N . ARG A 1 132 ? 5.752 -11.020 -10.825 1.00 93.94 132 ARG A N 1
ATOM 1014 C CA . ARG A 1 132 ? 6.516 -12.265 -10.932 1.00 93.94 132 ARG A CA 1
ATOM 1015 C C . ARG A 1 132 ? 7.014 -12.659 -9.545 1.00 93.94 132 ARG A C 1
ATOM 1017 O O . ARG A 1 132 ? 7.432 -11.791 -8.788 1.00 93.94 132 ARG A O 1
ATOM 1024 N N . PHE A 1 133 ? 6.958 -13.947 -9.216 1.00 95.19 133 PHE A N 1
ATOM 1025 C CA . PHE A 1 133 ? 7.280 -14.470 -7.887 1.00 95.19 133 PHE A CA 1
ATOM 1026 C C . PHE A 1 133 ? 8.003 -15.815 -7.974 1.00 95.19 133 PHE A C 1
ATOM 1028 O O . PHE A 1 133 ? 7.791 -16.577 -8.920 1.00 95.19 133 PHE A O 1
ATOM 1035 N N . SER A 1 134 ? 8.797 -16.140 -6.954 1.00 94.88 134 SER A N 1
ATOM 1036 C CA . SER A 1 134 ? 9.330 -17.486 -6.752 1.00 94.88 134 SER A CA 1
ATOM 1037 C C . SER A 1 134 ? 8.266 -18.430 -6.172 1.00 94.88 134 SER A C 1
ATOM 1039 O O . SER A 1 134 ? 7.279 -17.974 -5.574 1.00 94.88 134 SER A O 1
ATOM 1041 N N . PRO A 1 135 ? 8.443 -19.760 -6.287 1.00 96.31 135 PRO A N 1
ATOM 1042 C CA . PRO A 1 135 ? 7.532 -20.721 -5.673 1.00 96.31 135 PRO A CA 1
ATOM 1043 C C . PRO A 1 135 ? 7.461 -20.573 -4.150 1.00 96.31 135 PRO A C 1
ATOM 1045 O O . PRO A 1 135 ? 6.386 -20.738 -3.577 1.00 96.31 135 PRO A O 1
ATOM 1048 N N . ALA A 1 136 ? 8.579 -20.228 -3.503 1.00 97.38 136 ALA A N 1
ATOM 1049 C CA . ALA A 1 136 ? 8.628 -20.022 -2.060 1.00 97.38 136 ALA A CA 1
ATOM 1050 C C . ALA A 1 136 ? 7.818 -18.786 -1.637 1.00 97.38 136 ALA A C 1
ATOM 1052 O O . ALA A 1 136 ? 7.010 -18.882 -0.716 1.00 97.38 136 ALA A O 1
ATOM 1053 N N . MET A 1 137 ? 7.941 -17.658 -2.350 1.00 97.19 137 MET A N 1
ATOM 1054 C CA . MET A 1 137 ? 7.153 -16.458 -2.043 1.00 97.19 137 MET A CA 1
ATOM 1055 C C . MET A 1 137 ? 5.661 -16.666 -2.321 1.00 97.19 137 MET A C 1
ATOM 1057 O O . MET A 1 137 ? 4.811 -16.178 -1.583 1.00 97.19 137 MET A O 1
ATOM 1061 N N . ALA A 1 138 ? 5.313 -17.436 -3.355 1.00 97.06 138 ALA A N 1
ATOM 1062 C CA . ALA A 1 138 ? 3.923 -17.784 -3.642 1.00 97.06 138 ALA A CA 1
ATOM 1063 C C . ALA A 1 138 ? 3.261 -18.613 -2.526 1.00 97.06 138 ALA A C 1
ATOM 1065 O O . ALA A 1 138 ? 2.047 -18.533 -2.349 1.00 97.06 138 ALA A O 1
ATOM 1066 N N . GLN A 1 139 ? 4.039 -19.417 -1.794 1.00 97.25 139 GLN A N 1
ATOM 1067 C CA . GLN A 1 139 ? 3.551 -20.268 -0.703 1.00 97.25 139 GLN A CA 1
ATOM 1068 C C . GLN A 1 139 ? 3.452 -19.537 0.644 1.00 97.25 139 GLN A C 1
ATOM 1070 O O . GLN A 1 139 ? 2.739 -20.004 1.534 1.00 97.25 139 GLN A O 1
ATOM 1075 N N . ASP A 1 140 ? 4.114 -18.391 0.796 1.00 96.69 140 ASP A N 1
ATOM 1076 C CA . ASP A 1 140 ? 4.137 -17.622 2.041 1.00 96.69 140 ASP A CA 1
ATOM 1077 C C . ASP A 1 140 ? 2.889 -16.736 2.200 1.00 96.69 140 ASP A C 1
ATOM 1079 O O . ASP A 1 140 ? 2.910 -15.517 2.018 1.00 96.69 140 ASP A O 1
ATOM 1083 N N . ALA A 1 141 ? 1.761 -17.367 2.529 1.00 94.25 141 ALA A N 1
ATOM 1084 C CA . ALA A 1 141 ? 0.484 -16.675 2.687 1.00 94.25 141 ALA A CA 1
ATOM 1085 C C . ALA A 1 141 ? 0.518 -15.555 3.748 1.00 94.25 141 ALA A C 1
ATOM 1087 O O . ALA A 1 141 ? -0.222 -14.580 3.614 1.00 94.25 141 ALA A O 1
ATOM 1088 N N . GLU A 1 142 ? 1.363 -15.679 4.775 1.00 91.94 142 GLU A N 1
ATOM 1089 C CA . GLU A 1 142 ? 1.517 -14.657 5.813 1.00 91.94 142 GLU A CA 1
ATOM 1090 C C . GLU A 1 142 ? 2.184 -13.404 5.240 1.00 91.94 142 GLU A C 1
ATOM 1092 O O . GLU A 1 142 ? 1.680 -12.297 5.425 1.00 91.94 142 GLU A O 1
ATOM 1097 N N . HIS A 1 143 ? 3.261 -13.559 4.464 1.00 93.56 143 HIS A N 1
ATOM 1098 C CA . HIS A 1 143 ? 3.910 -12.431 3.798 1.00 93.56 143 HIS A CA 1
ATOM 1099 C C . HIS A 1 143 ? 2.990 -11.743 2.775 1.00 93.56 143 HIS A C 1
ATOM 1101 O O . HIS A 1 143 ? 2.975 -10.513 2.680 1.00 93.56 143 HIS A O 1
ATOM 1107 N N . TRP A 1 144 ? 2.149 -12.500 2.063 1.00 95.81 144 TRP A N 1
ATOM 1108 C CA . TRP A 1 144 ? 1.125 -11.921 1.186 1.00 95.81 144 TRP A CA 1
ATOM 1109 C C . TRP A 1 144 ? 0.103 -11.072 1.946 1.00 95.81 144 TRP A C 1
ATOM 1111 O O . TRP A 1 144 ? -0.215 -9.965 1.509 1.00 95.81 144 TRP A O 1
ATOM 1121 N N . GLN A 1 145 ? -0.396 -11.578 3.076 1.00 91.88 145 GLN A N 1
ATOM 1122 C CA . GLN A 1 145 ? -1.391 -10.892 3.899 1.00 91.88 145 GLN A CA 1
ATOM 1123 C C . GLN A 1 145 ? -0.814 -9.685 4.642 1.00 91.88 145 GLN A C 1
ATOM 1125 O O . GLN A 1 145 ? -1.524 -8.703 4.830 1.00 91.88 145 GLN A O 1
ATOM 1130 N N . ARG A 1 146 ? 0.455 -9.750 5.046 1.00 88.75 146 ARG A N 1
ATOM 1131 C CA . ARG A 1 146 ? 1.129 -8.722 5.847 1.00 88.75 146 ARG A CA 1
ATOM 1132 C C . ARG A 1 146 ? 1.781 -7.631 5.007 1.00 88.75 146 ARG A C 1
ATOM 1134 O O . ARG A 1 146 ? 1.788 -6.475 5.409 1.00 88.75 146 ARG A O 1
ATOM 1141 N N . VAL A 1 147 ? 2.332 -7.989 3.847 1.00 90.38 147 VAL A N 1
ATOM 1142 C CA . VAL A 1 147 ? 3.182 -7.093 3.052 1.00 90.38 147 VAL A CA 1
ATOM 1143 C C . VAL A 1 147 ? 2.618 -6.879 1.655 1.00 90.38 147 VAL A C 1
ATOM 1145 O O . VAL A 1 147 ? 2.323 -5.743 1.293 1.00 90.38 147 VAL A O 1
ATOM 1148 N N . ILE A 1 148 ? 2.455 -7.929 0.850 1.00 95.31 148 ILE A N 1
ATOM 1149 C CA . ILE A 1 148 ? 2.243 -7.743 -0.595 1.00 95.31 148 ILE A CA 1
ATOM 1150 C C . ILE A 1 148 ? 0.868 -7.132 -0.896 1.00 95.31 148 ILE A C 1
ATOM 1152 O O . ILE A 1 148 ? 0.795 -6.092 -1.553 1.00 95.31 148 ILE A O 1
ATOM 1156 N N . PHE A 1 149 ? -0.225 -7.737 -0.416 1.00 96.12 149 PHE A N 1
ATOM 1157 C CA . PHE A 1 149 ? -1.569 -7.232 -0.709 1.00 96.12 149 PHE A CA 1
ATOM 1158 C C . PHE A 1 149 ? -1.871 -5.883 -0.046 1.00 96.12 149 PHE A C 1
ATOM 1160 O O . PHE A 1 149 ? -2.366 -5.010 -0.762 1.00 96.12 149 PHE A O 1
ATOM 1167 N N . PRO A 1 150 ? -1.559 -5.646 1.245 1.00 92.75 150 PRO A N 1
ATOM 1168 C CA . PRO A 1 150 ? -1.792 -4.339 1.854 1.00 92.75 150 PRO A CA 1
ATOM 1169 C C . PRO A 1 150 ? -1.065 -3.208 1.128 1.00 92.75 150 PRO A C 1
ATOM 1171 O O . PRO A 1 150 ? -1.693 -2.203 0.804 1.00 92.75 150 PRO A O 1
ATOM 1174 N N . ASN A 1 151 ? 0.215 -3.391 0.778 1.00 92.25 151 ASN A N 1
ATOM 1175 C CA . ASN A 1 151 ? 0.963 -2.367 0.048 1.00 92.25 151 ASN A CA 1
ATOM 1176 C C . ASN A 1 151 ? 0.435 -2.176 -1.380 1.00 92.25 151 ASN A C 1
ATOM 1178 O O . ASN A 1 151 ? 0.263 -1.042 -1.816 1.00 92.25 151 ASN A O 1
ATOM 1182 N N . ALA A 1 152 ? 0.129 -3.257 -2.108 1.00 94.94 152 ALA A N 1
ATOM 1183 C CA . ALA A 1 152 ? -0.419 -3.146 -3.460 1.00 94.94 152 ALA A CA 1
ATOM 1184 C C . ALA A 1 152 ? -1.764 -2.402 -3.473 1.00 94.94 152 ALA A C 1
ATOM 1186 O O . ALA A 1 152 ? -1.975 -1.521 -4.302 1.00 94.94 152 ALA A O 1
ATOM 1187 N N . ILE A 1 153 ? -2.665 -2.722 -2.541 1.00 94.81 153 ILE A N 1
ATOM 1188 C CA . ILE A 1 153 ? -3.964 -2.053 -2.434 1.00 94.81 153 ILE A CA 1
ATOM 1189 C C . ILE A 1 153 ? -3.811 -0.616 -1.933 1.00 94.81 153 ILE A C 1
ATOM 1191 O O . ILE A 1 153 ? -4.447 0.272 -2.495 1.00 94.81 153 ILE A O 1
ATOM 1195 N N . GLY A 1 154 ? -2.950 -0.371 -0.942 1.00 91.62 154 GLY A N 1
ATOM 1196 C CA . GLY A 1 154 ? -2.653 0.970 -0.438 1.00 91.62 154 GLY A CA 1
ATOM 1197 C C . GLY A 1 154 ? -2.131 1.899 -1.531 1.00 91.62 154 GLY A C 1
ATOM 1198 O O . GLY A 1 154 ? -2.680 2.973 -1.737 1.00 91.62 154 GLY A O 1
ATOM 1199 N N . LEU A 1 155 ? -1.162 1.442 -2.326 1.00 90.94 155 LEU A N 1
ATOM 1200 C CA . LEU A 1 155 ? -0.595 2.220 -3.433 1.00 90.94 155 LEU A CA 1
ATOM 1201 C C . LEU A 1 155 ? -1.581 2.447 -4.594 1.00 90.94 155 LEU A C 1
ATOM 1203 O O . LEU A 1 155 ? -1.374 3.344 -5.410 1.00 90.94 155 LEU A O 1
ATOM 1207 N N . MET A 1 156 ? -2.637 1.634 -4.703 1.00 92.00 156 MET A N 1
ATOM 1208 C CA . MET A 1 156 ? -3.659 1.747 -5.752 1.00 92.00 156 MET A CA 1
ATOM 1209 C C . MET A 1 156 ? -4.955 2.416 -5.285 1.00 92.00 156 MET A C 1
ATOM 1211 O O . MET A 1 156 ? -5.799 2.739 -6.122 1.00 92.00 156 MET A O 1
ATOM 1215 N N . SER A 1 157 ? -5.150 2.629 -3.982 1.00 90.81 157 SER A N 1
ATOM 1216 C CA . SER A 1 157 ? -6.447 3.016 -3.414 1.00 90.81 157 SER A CA 1
ATOM 1217 C C . SER A 1 157 ? -6.965 4.339 -3.973 1.00 90.81 157 SER A C 1
ATOM 1219 O O . SER A 1 157 ? -8.147 4.469 -4.291 1.00 90.81 157 SER A O 1
ATOM 1221 N N . GLU A 1 158 ? -6.076 5.305 -4.171 1.00 86.94 158 GLU A N 1
ATOM 1222 C CA . GLU A 1 158 ? -6.418 6.622 -4.708 1.00 86.94 158 GLU A CA 1
ATOM 1223 C C . GLU A 1 158 ? -6.880 6.534 -6.166 1.00 86.94 158 GLU A C 1
ATOM 1225 O O . GLU A 1 158 ? -7.898 7.117 -6.544 1.00 86.94 158 GLU A O 1
ATOM 1230 N N . ALA A 1 159 ? -6.204 5.713 -6.975 1.00 88.50 159 ALA A N 1
ATOM 1231 C CA . ALA A 1 159 ? -6.621 5.416 -8.343 1.00 88.50 159 ALA A CA 1
ATOM 1232 C C . ALA A 1 159 ? -7.971 4.674 -8.406 1.00 88.50 159 ALA A C 1
ATOM 1234 O O . ALA A 1 159 ? -8.694 4.778 -9.399 1.00 88.50 159 ALA A O 1
ATOM 1235 N N . LEU A 1 160 ? -8.343 3.962 -7.337 1.00 89.81 160 LEU A N 1
ATOM 1236 C CA . LEU A 1 160 ? -9.654 3.324 -7.156 1.00 89.81 160 LEU A CA 1
ATOM 1237 C C . LEU A 1 160 ? -10.737 4.295 -6.644 1.00 89.81 160 LEU A C 1
ATOM 1239 O O . LEU A 1 160 ? -11.876 3.884 -6.377 1.00 89.81 160 LEU A O 1
ATOM 1243 N N . GLY A 1 161 ? -10.404 5.584 -6.524 1.00 88.25 161 GLY A N 1
ATOM 1244 C CA . GLY A 1 161 ? -11.302 6.628 -6.043 1.00 88.25 161 GLY A CA 1
ATOM 1245 C C . GLY A 1 161 ? -11.615 6.496 -4.554 1.00 88.25 161 GLY A C 1
ATOM 1246 O O . GLY A 1 161 ? -12.743 6.778 -4.147 1.00 88.25 161 GLY A O 1
ATOM 1247 N N . LEU A 1 162 ? -10.663 5.994 -3.766 1.00 91.38 162 LEU A N 1
ATOM 1248 C CA . LEU A 1 162 ? -10.749 5.935 -2.311 1.00 91.38 162 LEU A CA 1
ATOM 1249 C C . LEU A 1 162 ? -9.916 7.060 -1.694 1.00 91.38 162 LEU A C 1
ATOM 1251 O O . LEU A 1 162 ? -8.859 7.429 -2.205 1.00 91.38 162 LEU A O 1
ATOM 1255 N N . THR A 1 163 ? -10.395 7.585 -0.573 1.00 91.69 163 THR A N 1
ATOM 1256 C CA . THR A 1 163 ? -9.617 8.481 0.286 1.00 91.69 163 THR A CA 1
ATOM 1257 C C . THR A 1 163 ? -8.953 7.640 1.355 1.00 91.69 163 THR A C 1
ATOM 1259 O O . THR A 1 163 ? -9.648 6.912 2.056 1.00 91.69 163 THR A O 1
ATOM 1262 N N . THR A 1 164 ? -7.638 7.726 1.483 1.00 91.25 164 THR A N 1
ATOM 1263 C CA . THR A 1 164 ? -6.875 6.943 2.458 1.00 91.25 164 THR A CA 1
ATOM 1264 C C . THR A 1 164 ? -6.399 7.878 3.554 1.00 91.25 164 THR A C 1
ATOM 1266 O O . THR A 1 164 ? -5.816 8.915 3.250 1.00 91.25 164 THR A O 1
ATOM 1269 N N . LEU A 1 165 ? -6.690 7.546 4.811 1.00 91.56 165 LEU A N 1
ATOM 1270 C CA . LEU A 1 165 ? -6.276 8.340 5.970 1.00 91.56 165 LEU A CA 1
ATOM 1271 C C . LEU A 1 165 ? -5.544 7.450 6.970 1.00 91.56 165 LEU A C 1
ATOM 1273 O O . LEU A 1 165 ? -5.933 6.295 7.179 1.00 91.56 165 LEU A O 1
ATOM 1277 N N . HIS A 1 166 ? -4.517 8.012 7.602 1.00 90.75 166 HIS A N 1
ATOM 1278 C CA . HIS A 1 166 ? -3.690 7.332 8.592 1.00 90.75 166 HIS A CA 1
ATOM 1279 C C . HIS A 1 166 ? -4.376 7.342 9.967 1.00 90.75 166 HIS A C 1
ATOM 1281 O O . HIS A 1 166 ? -4.048 8.093 10.889 1.00 90.75 166 HIS A O 1
ATOM 1287 N N . CYS A 1 167 ? -5.394 6.499 10.093 1.00 93.88 167 CYS A N 1
ATOM 1288 C CA . CYS A 1 167 ? -6.191 6.359 11.299 1.00 93.88 167 CYS A CA 1
ATOM 1289 C C . CYS A 1 167 ? -6.581 4.898 11.515 1.00 93.88 167 CYS A C 1
ATOM 1291 O O . CYS A 1 167 ? -6.813 4.155 10.557 1.00 93.88 167 CYS A O 1
ATOM 1293 N N . ALA A 1 168 ? -6.707 4.515 12.785 1.00 97.12 168 ALA A N 1
ATOM 1294 C CA . ALA A 1 168 ? -7.277 3.230 13.161 1.00 97.12 168 ALA A CA 1
ATOM 1295 C C . ALA A 1 168 ? -8.805 3.316 13.162 1.00 97.12 168 ALA A C 1
ATOM 1297 O O . ALA A 1 168 ? -9.376 4.381 13.418 1.00 97.12 168 ALA A O 1
ATOM 1298 N N . CYS A 1 169 ? -9.478 2.193 12.941 1.00 98.19 169 CYS A N 1
ATOM 1299 C CA . CYS A 1 169 ? -10.926 2.120 12.991 1.00 98.19 169 CYS A CA 1
ATOM 1300 C C . CYS A 1 169 ? -11.392 0.824 13.658 1.00 98.19 169 CYS A C 1
ATOM 1302 O O . CYS A 1 169 ? -10.849 -0.260 13.435 1.00 98.19 169 CYS A O 1
ATOM 1304 N N . VAL A 1 170 ? -12.427 0.955 14.483 1.00 98.44 170 VAL A N 1
ATOM 1305 C CA . VAL A 1 170 ? -13.149 -0.162 15.094 1.00 98.44 170 VAL A CA 1
ATOM 1306 C C . VAL A 1 170 ? -14.645 0.017 14.875 1.00 98.44 170 VAL A C 1
ATOM 1308 O O . VAL A 1 170 ? -15.149 1.140 14.815 1.00 98.44 170 VAL A O 1
ATOM 1311 N N . GLU A 1 171 ? -15.365 -1.087 14.753 1.00 97.81 171 GLU A N 1
ATOM 1312 C CA . GLU A 1 171 ? -16.778 -1.126 14.398 1.00 97.81 171 GLU A CA 1
ATOM 1313 C C . GLU A 1 171 ? -17.613 -1.682 15.552 1.00 97.81 171 GLU A C 1
ATOM 1315 O O . GLU A 1 171 ? -17.200 -2.602 16.250 1.00 97.81 171 GLU A O 1
ATOM 1320 N N . ARG A 1 172 ? -18.798 -1.115 15.780 1.00 96.00 172 ARG A N 1
ATOM 1321 C CA . ARG A 1 172 ? -19.812 -1.716 16.647 1.00 96.00 172 ARG A CA 1
ATOM 1322 C C . ARG A 1 172 ? -21.211 -1.364 16.157 1.00 96.00 172 ARG A C 1
ATOM 1324 O O . ARG A 1 172 ? -21.554 -0.186 16.033 1.00 96.00 172 ARG A O 1
ATOM 1331 N N . ASN A 1 173 ? -22.051 -2.379 15.958 1.00 93.50 173 ASN A N 1
ATOM 1332 C CA . ASN A 1 173 ? -23.439 -2.245 15.495 1.00 93.50 173 ASN A CA 1
ATOM 1333 C C . ASN A 1 173 ? -23.585 -1.475 14.162 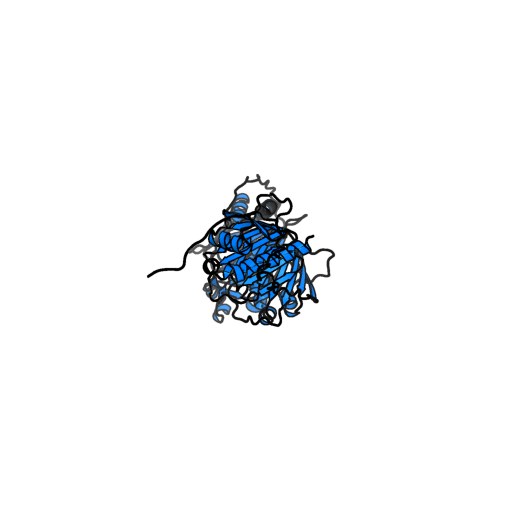1.00 93.50 173 ASN A C 1
ATOM 1335 O O . ASN A 1 173 ? -24.496 -0.667 13.991 1.00 93.50 173 ASN A O 1
ATOM 1339 N N . GLY A 1 174 ? -22.669 -1.696 13.226 1.00 93.00 174 GLY A N 1
ATOM 1340 C CA . GLY A 1 174 ? -22.561 -1.044 11.923 1.00 93.00 174 GLY A CA 1
ATOM 1341 C C . GLY A 1 174 ? -21.861 0.319 11.931 1.00 93.00 174 GLY A C 1
ATOM 1342 O O . GLY A 1 174 ? -21.617 0.864 10.849 1.00 93.00 174 GLY A O 1
ATOM 1343 N N . PHE A 1 175 ? -21.525 0.874 13.102 1.00 95.38 175 PHE A N 1
ATOM 1344 C CA . PHE A 1 175 ? -20.941 2.211 13.246 1.00 95.38 175 PHE A CA 1
ATOM 1345 C C . PHE A 1 175 ? -19.456 2.165 13.602 1.00 95.38 175 PHE A C 1
ATOM 1347 O O . PHE A 1 175 ? -19.036 1.423 14.484 1.00 95.38 175 PHE A O 1
ATOM 1354 N N . GLY A 1 176 ? -18.673 3.003 12.929 1.00 96.81 176 GLY A N 1
ATOM 1355 C CA . GLY A 1 176 ? -17.233 3.123 13.102 1.00 96.81 176 GLY A CA 1
ATOM 1356 C C . GLY A 1 176 ? -16.832 4.225 14.073 1.00 96.81 176 GLY A C 1
ATOM 1357 O O . GLY A 1 176 ? -17.309 5.362 13.965 1.00 96.81 176 GLY A O 1
ATOM 1358 N N . LEU A 1 177 ? -15.898 3.893 14.960 1.00 97.94 177 LEU A N 1
ATOM 1359 C CA . LEU A 1 177 ? -15.093 4.825 15.740 1.00 97.94 177 LEU A CA 1
ATOM 1360 C C . LEU A 1 177 ? -13.693 4.887 15.120 1.00 97.94 177 LEU A C 1
ATOM 1362 O O . LEU A 1 177 ? -12.998 3.875 15.040 1.00 97.94 177 LEU A O 1
ATOM 1366 N N . LEU A 1 178 ? -13.302 6.074 14.672 1.00 98.06 178 LEU A N 1
ATOM 1367 C CA . LEU A 1 178 ? -11.999 6.362 14.093 1.00 98.06 178 LEU A CA 1
ATOM 1368 C C . LEU A 1 178 ? -11.088 6.985 15.142 1.00 98.06 178 LEU A C 1
ATOM 1370 O O . LEU A 1 178 ? -11.509 7.876 15.884 1.00 98.06 178 LEU A O 1
ATOM 1374 N N . LEU A 1 179 ? -9.831 6.558 15.148 1.00 98.00 179 LEU A N 1
ATOM 1375 C CA . LEU A 1 179 ? -8.783 7.060 16.023 1.00 98.00 179 LEU A CA 1
ATOM 1376 C C . LEU A 1 179 ? -7.658 7.648 15.167 1.00 98.00 179 LEU A C 1
ATOM 1378 O O . LEU A 1 179 ? -6.925 6.909 14.509 1.00 98.00 179 LEU A O 1
ATOM 1382 N N . SER A 1 180 ? -7.512 8.970 15.195 1.00 95.88 180 SER A N 1
ATOM 1383 C CA . SER A 1 180 ? -6.447 9.696 14.488 1.00 95.88 180 SER A CA 1
ATOM 1384 C C . SER A 1 180 ? -5.462 10.282 15.486 1.00 95.88 180 SER A C 1
ATOM 1386 O O . SER A 1 180 ? -5.842 10.651 16.593 1.00 95.88 180 SER A O 1
ATOM 1388 N N . GLY A 1 181 ? -4.194 10.404 15.119 1.00 92.06 181 GLY A N 1
ATOM 1389 C CA . GLY A 1 181 ? -3.175 10.978 15.994 1.00 92.06 181 GLY A CA 1
ATOM 1390 C C . GLY A 1 181 ? -1.768 10.616 15.545 1.00 92.06 181 GLY A C 1
ATOM 1391 O O . GLY A 1 181 ? -1.569 9.663 14.785 1.00 92.06 181 GLY A O 1
ATOM 1392 N N 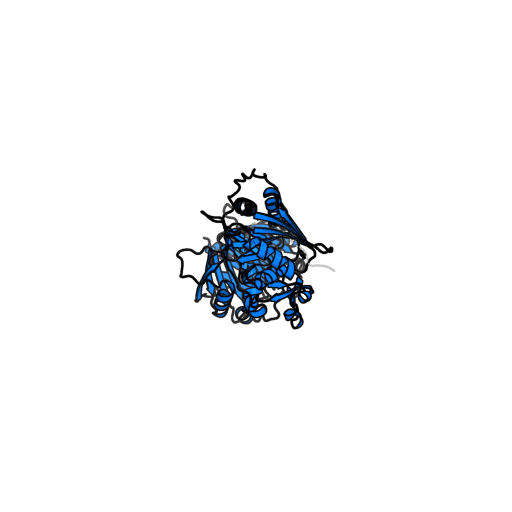. GLY A 1 182 ? -0.780 11.359 16.046 1.00 87.31 182 GLY A N 1
ATOM 1393 C CA . GLY A 1 182 ? 0.629 11.139 15.717 1.00 87.31 182 GLY A CA 1
ATOM 1394 C C . GLY A 1 182 ? 1.124 9.723 16.045 1.00 87.31 182 GLY A C 1
ATOM 1395 O O . GLY A 1 182 ? 0.457 8.933 16.728 1.00 87.31 182 GLY A O 1
ATOM 1396 N N . SER A 1 183 ? 2.318 9.376 15.557 1.00 84.69 183 SER A N 1
ATOM 1397 C CA . SER A 1 183 ? 2.981 8.139 15.993 1.00 84.69 183 SER A CA 1
ATOM 1398 C C . SER A 1 183 ? 3.142 8.137 17.521 1.00 84.69 183 SER A C 1
ATOM 1400 O O . SER A 1 183 ? 3.369 9.180 18.131 1.00 84.69 183 SER A O 1
ATOM 1402 N N . GLY A 1 184 ? 2.935 6.984 18.159 1.00 86.44 184 GLY A N 1
ATOM 1403 C CA . GLY A 1 184 ? 2.963 6.853 19.623 1.00 86.44 184 GLY A CA 1
ATOM 1404 C C . GLY A 1 184 ? 1.721 7.370 20.370 1.00 86.44 184 GLY A C 1
ATOM 1405 O O . GLY A 1 184 ? 1.575 7.086 21.560 1.00 86.44 184 GLY A O 1
ATOM 1406 N N . ALA A 1 185 ? 0.768 8.030 19.695 1.00 91.38 185 ALA A N 1
ATOM 1407 C CA . ALA A 1 185 ? -0.472 8.506 20.322 1.00 91.38 185 ALA A CA 1
ATOM 1408 C C . ALA A 1 185 ? -1.399 7.376 20.808 1.00 91.38 185 ALA A C 1
ATOM 1410 O O . ALA A 1 185 ? -2.380 7.655 21.480 1.00 91.38 185 ALA A O 1
ATOM 1411 N N . GLY A 1 186 ? -1.095 6.112 20.488 1.00 92.94 186 GLY A N 1
ATOM 1412 C CA . GLY A 1 186 ? -1.806 4.939 21.001 1.00 92.94 186 GLY A CA 1
ATOM 1413 C C . GLY A 1 186 ? -2.908 4.380 20.098 1.00 92.94 186 GLY A C 1
ATOM 1414 O O . GLY A 1 186 ? -3.670 3.554 20.582 1.00 92.94 186 GLY A O 1
ATOM 1415 N N . LYS A 1 187 ? -2.982 4.775 18.815 1.00 95.00 187 LYS A N 1
ATOM 1416 C CA . LYS A 1 187 ? -4.006 4.326 17.843 1.00 95.00 187 LYS A CA 1
ATOM 1417 C C . LYS A 1 187 ? -4.204 2.803 17.830 1.00 95.00 187 LYS A C 1
ATOM 1419 O O . LYS A 1 187 ? -5.274 2.336 18.208 1.00 95.00 187 LYS A O 1
ATOM 1424 N N . SER A 1 188 ? -3.169 2.038 17.471 1.00 95.06 188 SER A N 1
ATOM 1425 C CA . SER A 1 188 ? -3.240 0.573 17.342 1.00 95.06 188 SER A CA 1
ATOM 1426 C C . SER A 1 188 ? -3.540 -0.110 18.681 1.00 95.06 188 SER A C 1
ATOM 1428 O O . SER A 1 188 ? -4.416 -0.967 18.773 1.00 95.06 188 SER A O 1
ATOM 1430 N N . THR A 1 189 ? -2.874 0.328 19.755 1.00 96.00 189 THR A N 1
ATOM 1431 C CA . THR A 1 189 ? -3.078 -0.196 21.114 1.00 96.00 189 THR A CA 1
ATOM 1432 C C . THR A 1 189 ? -4.505 0.049 21.612 1.00 96.00 189 THR A C 1
ATOM 1434 O O . THR A 1 189 ? -5.115 -0.837 22.207 1.00 96.00 189 THR A O 1
ATOM 1437 N N . LEU A 1 190 ? -5.059 1.239 21.367 1.00 96.94 190 LEU A N 1
ATOM 1438 C CA . LEU A 1 190 ? -6.413 1.595 21.781 1.00 96.94 190 LEU A CA 1
ATOM 1439 C C . LEU A 1 190 ? -7.474 0.927 20.900 1.00 96.94 190 LEU A C 1
ATOM 1441 O O . LEU A 1 190 ? -8.485 0.480 21.433 1.00 96.94 190 LEU A O 1
ATOM 1445 N N . ALA A 1 191 ? -7.236 0.789 19.592 1.00 97.69 191 ALA A N 1
ATOM 1446 C CA . ALA A 1 191 ? -8.106 0.035 18.689 1.00 97.69 191 ALA A CA 1
ATOM 1447 C C . ALA A 1 191 ? -8.244 -1.425 19.144 1.00 97.69 191 ALA A C 1
ATOM 1449 O O . ALA A 1 191 ? -9.357 -1.927 19.289 1.00 97.69 191 ALA A O 1
ATOM 1450 N N . LEU A 1 192 ? -7.132 -2.085 19.478 1.00 97.12 192 LEU A N 1
ATOM 1451 C CA . LEU A 1 192 ? -7.173 -3.453 19.992 1.00 97.12 192 LEU A CA 1
ATOM 1452 C C . LEU A 1 192 ? -7.838 -3.544 21.378 1.00 97.12 192 LEU A C 1
ATOM 1454 O O . LEU A 1 192 ? -8.613 -4.466 21.639 1.00 97.12 192 LEU A O 1
ATOM 1458 N N . ALA A 1 193 ? -7.590 -2.576 22.267 1.00 97.06 193 ALA A N 1
ATOM 1459 C CA . ALA A 1 193 ? -8.264 -2.515 23.564 1.00 97.06 193 ALA A CA 1
ATOM 1460 C C . ALA A 1 193 ? -9.785 -2.315 23.418 1.00 97.06 193 ALA A C 1
ATOM 1462 O O . ALA A 1 193 ? -10.555 -2.935 24.150 1.00 97.06 193 ALA A O 1
ATOM 1463 N N . LEU A 1 194 ? -10.234 -1.498 22.462 1.00 97.94 194 LEU A N 1
ATOM 1464 C CA . LEU A 1 194 ? -11.648 -1.337 22.118 1.00 97.94 194 LEU A CA 1
ATOM 1465 C C . LEU A 1 194 ? -12.241 -2.620 21.544 1.00 97.94 194 LEU A C 1
ATOM 1467 O O . LEU A 1 194 ? -13.350 -2.988 21.926 1.00 97.94 194 LEU A O 1
ATOM 1471 N N . ALA A 1 195 ? -11.493 -3.332 20.700 1.00 97.31 195 ALA A N 1
ATOM 1472 C CA . ALA A 1 195 ? -11.938 -4.603 20.145 1.00 97.31 195 ALA A CA 1
ATOM 1473 C C . ALA A 1 195 ? -12.183 -5.649 21.253 1.00 97.31 195 ALA A C 1
ATOM 1475 O O . ALA A 1 195 ? -13.242 -6.271 21.322 1.00 97.31 195 ALA A O 1
ATOM 1476 N N . ARG A 1 196 ? -11.288 -5.716 22.249 1.00 95.00 196 ARG A N 1
ATOM 1477 C CA . ARG A 1 196 ? -11.494 -6.508 23.481 1.00 95.00 196 ARG A CA 1
ATOM 1478 C C . ARG A 1 196 ? -12.695 -6.064 24.329 1.00 95.00 196 ARG A C 1
ATOM 1480 O O . ARG A 1 196 ? -13.142 -6.815 25.188 1.00 95.00 196 ARG A O 1
ATOM 1487 N N . ASN A 1 197 ? -13.217 -4.859 24.106 1.00 94.69 197 ASN A N 1
ATOM 1488 C CA . ASN A 1 197 ? -14.405 -4.309 24.767 1.00 94.69 197 ASN A CA 1
ATOM 1489 C C . ASN A 1 197 ? -15.661 -4.368 23.867 1.00 94.69 197 ASN A C 1
ATOM 1491 O O . ASN A 1 197 ? -16.578 -3.554 24.017 1.00 94.69 197 ASN A O 1
ATOM 1495 N N . GLY A 1 198 ? -15.724 -5.337 22.947 1.00 94.31 198 GLY A N 1
ATOM 1496 C CA . GLY A 1 198 ? -16.927 -5.642 22.163 1.00 94.31 198 GLY A CA 1
ATOM 1497 C C . GLY A 1 198 ? -17.102 -4.798 20.901 1.00 94.31 198 GLY A C 1
ATOM 1498 O O . GLY A 1 198 ? -18.222 -4.666 20.409 1.00 94.31 198 GLY A O 1
ATOM 1499 N N . PHE A 1 199 ? -16.023 -4.197 20.402 1.00 97.88 199 PHE A N 1
ATOM 1500 C CA . PHE A 1 199 ? -15.962 -3.712 19.025 1.00 97.88 199 PHE A CA 1
ATOM 1501 C C . PHE A 1 199 ? -15.328 -4.791 18.132 1.00 97.88 199 PHE A C 1
ATOM 1503 O O . PHE A 1 199 ? -14.512 -5.582 18.594 1.00 97.88 199 PHE A O 1
ATOM 1510 N N . ALA A 1 200 ? -15.649 -4.794 16.846 1.00 97.56 200 ALA A N 1
ATOM 1511 C CA . ALA A 1 200 ? -14.872 -5.498 15.840 1.00 97.56 200 ALA A CA 1
ATOM 1512 C C . ALA A 1 200 ? -13.694 -4.620 15.390 1.00 97.56 200 ALA A C 1
ATOM 1514 O O . ALA A 1 200 ? -13.841 -3.416 15.159 1.00 97.56 200 ALA A O 1
ATOM 1515 N N . PHE A 1 201 ? -12.511 -5.209 15.262 1.00 97.75 201 PHE A N 1
ATOM 1516 C CA . PHE A 1 201 ? -11.340 -4.548 14.695 1.00 97.75 201 PHE A CA 1
ATOM 1517 C C . PHE A 1 201 ? -11.532 -4.352 13.183 1.00 97.75 201 PHE A C 1
ATOM 1519 O O . PHE A 1 201 ? -12.005 -5.263 12.507 1.00 97.75 201 PHE A O 1
ATOM 1526 N N . LEU A 1 202 ? -11.197 -3.176 12.643 1.00 97.19 202 LEU A N 1
ATOM 1527 C CA . LEU A 1 202 ? -11.324 -2.896 11.205 1.00 97.19 202 LEU A CA 1
ATOM 1528 C C . LEU A 1 202 ? -9.984 -2.517 10.566 1.00 97.19 202 LEU A C 1
ATOM 1530 O O . LEU A 1 202 ? -9.678 -2.995 9.476 1.00 97.19 202 LEU A O 1
ATOM 1534 N N . SER A 1 203 ? -9.195 -1.670 11.225 1.00 95.19 203 SER A N 1
ATOM 1535 C CA . SER A 1 203 ? -7.872 -1.222 10.763 1.00 95.19 203 SER A CA 1
ATOM 1536 C C . SER A 1 203 ? -7.088 -0.567 11.905 1.00 95.19 203 SER A C 1
ATOM 1538 O O . SER A 1 203 ? -7.680 -0.060 12.860 1.00 95.19 203 SER A O 1
ATOM 1540 N N . ASP A 1 204 ? -5.759 -0.515 11.797 1.00 89.56 204 ASP A N 1
ATOM 1541 C CA . ASP A 1 204 ? -4.885 0.225 12.719 1.00 89.56 204 ASP A CA 1
ATOM 1542 C C . ASP A 1 204 ? -4.063 1.346 12.064 1.00 89.56 204 ASP A C 1
ATOM 1544 O O . ASP A 1 204 ? -3.915 2.411 12.663 1.00 89.56 204 ASP A O 1
ATOM 1548 N N . ASP A 1 205 ? -3.534 1.107 10.865 1.00 84.88 205 ASP A N 1
ATOM 1549 C CA . ASP A 1 205 ? -2.618 2.014 10.170 1.00 84.88 205 ASP A CA 1
ATOM 1550 C C . ASP A 1 205 ? -3.370 2.845 9.123 1.00 84.88 205 ASP A C 1
ATOM 1552 O O . ASP A 1 205 ? -3.489 4.066 9.231 1.00 84.88 205 ASP A O 1
ATOM 1556 N N . TRP A 1 206 ? -3.989 2.165 8.156 1.00 91.12 206 TRP A N 1
ATOM 1557 C CA . TRP A 1 206 ? -4.707 2.797 7.053 1.00 91.12 206 TRP A CA 1
ATOM 1558 C C . TRP A 1 206 ? -6.183 2.428 7.057 1.00 91.12 206 TRP A C 1
ATOM 1560 O O . TRP A 1 206 ? -6.551 1.253 7.005 1.00 91.12 206 TRP A O 1
ATOM 1570 N N . THR A 1 207 ? -7.036 3.452 7.040 1.00 95.94 207 THR A N 1
ATOM 1571 C CA . THR A 1 207 ? -8.471 3.294 6.789 1.00 95.94 207 THR A CA 1
ATOM 1572 C C . THR A 1 207 ? -8.827 3.929 5.452 1.00 95.94 207 THR A C 1
ATOM 1574 O O . THR A 1 207 ? -8.430 5.059 5.156 1.00 95.94 207 THR A O 1
ATOM 1577 N N . TYR A 1 208 ? -9.598 3.203 4.644 1.00 95.94 208 TYR A N 1
ATOM 1578 C CA . TYR A 1 208 ? -9.989 3.630 3.305 1.00 95.94 208 TYR A CA 1
ATOM 1579 C C . TYR A 1 208 ? -11.443 4.084 3.289 1.00 95.94 208 TYR A C 1
ATOM 1581 O O . TYR A 1 208 ? -12.324 3.416 3.826 1.00 95.94 208 TYR A O 1
ATOM 1589 N N . PHE A 1 209 ? -11.724 5.192 2.616 1.00 95.06 209 PHE A N 1
ATOM 1590 C CA . PHE A 1 209 ? -13.050 5.792 2.569 1.00 95.06 209 PHE A CA 1
ATOM 1591 C C . PHE A 1 209 ? -13.557 5.891 1.144 1.00 95.06 209 PHE A C 1
ATOM 1593 O O . PHE A 1 209 ? -12.854 6.342 0.240 1.00 95.06 209 PHE A O 1
ATOM 1600 N N . SER A 1 210 ? -14.817 5.517 0.952 1.00 90.62 210 SER A N 1
ATOM 1601 C CA . SER A 1 210 ? -15.514 5.694 -0.319 1.00 90.62 210 SER A CA 1
ATOM 1602 C C . SER A 1 210 ? -16.722 6.607 -0.134 1.00 90.62 210 SER A C 1
ATOM 1604 O O . SER A 1 210 ? -17.592 6.306 0.690 1.00 90.62 210 SER A O 1
ATOM 1606 N N . GLY A 1 211 ? -16.807 7.666 -0.941 1.00 73.75 211 GLY A N 1
ATOM 1607 C CA . GLY A 1 211 ? -17.981 8.529 -1.058 1.00 73.75 211 GLY A CA 1
ATOM 1608 C C . GLY A 1 211 ? -18.593 8.424 -2.455 1.00 73.75 211 GLY A C 1
ATOM 1609 O O . GLY A 1 211 ? -18.051 8.970 -3.412 1.00 73.75 211 GLY A O 1
ATOM 1610 N N . ALA A 1 212 ? -19.711 7.707 -2.597 1.00 51.44 212 ALA A N 1
ATOM 1611 C CA . ALA A 1 212 ? -20.541 7.763 -3.802 1.00 51.44 212 ALA A CA 1
ATOM 1612 C C . ALA A 1 212 ? -22.003 7.405 -3.477 1.00 51.44 212 ALA A C 1
ATOM 1614 O O . ALA A 1 212 ? -22.313 6.275 -3.112 1.00 51.44 212 ALA A O 1
ATOM 1615 N N . GLY A 1 213 ? -22.912 8.370 -3.636 1.00 47.38 213 GLY A N 1
ATOM 1616 C CA . GLY A 1 213 ? -24.321 8.097 -3.941 1.00 47.38 213 GLY A CA 1
ATOM 1617 C C . GLY A 1 213 ? -25.340 7.948 -2.803 1.00 47.38 213 GLY A C 1
ATOM 1618 O O . GLY A 1 213 ? -26.515 7.894 -3.139 1.00 47.38 213 GLY A O 1
ATOM 1619 N N . ALA A 1 214 ? -24.962 7.926 -1.515 1.00 55.16 214 ALA A N 1
ATOM 1620 C CA . ALA A 1 214 ? -25.873 8.212 -0.377 1.00 55.16 214 ALA A CA 1
ATOM 1621 C C . ALA A 1 214 ? -25.186 8.162 1.004 1.00 55.16 214 ALA A C 1
ATOM 1623 O O . ALA A 1 214 ? -25.608 8.867 1.926 1.00 55.16 214 ALA A O 1
ATOM 1624 N N . GLN A 1 215 ? -24.146 7.335 1.176 1.00 79.88 215 GLN A N 1
ATOM 1625 C CA . GLN A 1 215 ? -23.574 7.060 2.497 1.00 79.88 215 GLN A CA 1
ATOM 1626 C C . GLN A 1 215 ? -22.063 6.841 2.421 1.00 79.88 215 GLN A C 1
ATOM 1628 O O . GLN A 1 215 ? -21.574 5.977 1.696 1.00 79.88 215 GLN A O 1
ATOM 1633 N N . LEU A 1 216 ? -21.340 7.639 3.198 1.00 90.44 216 LEU A N 1
ATOM 1634 C CA . LEU A 1 216 ? -19.917 7.488 3.453 1.00 90.44 216 LEU A CA 1
ATOM 1635 C C . LEU A 1 216 ? -19.644 6.127 4.113 1.00 90.44 216 LEU A C 1
ATOM 1637 O O . LEU A 1 216 ? -20.349 5.739 5.048 1.00 90.44 216 LEU A O 1
ATOM 1641 N N . ARG A 1 217 ? -18.623 5.412 3.638 1.00 95.12 217 ARG A N 1
ATOM 1642 C CA . ARG A 1 217 ? -18.188 4.122 4.193 1.00 95.12 217 ARG A CA 1
ATOM 1643 C C . ARG A 1 217 ? -16.704 4.145 4.507 1.00 95.12 217 ARG A C 1
ATOM 1645 O O . ARG A 1 217 ? -15.933 4.677 3.712 1.00 95.12 217 ARG A O 1
ATOM 1652 N N . ALA A 1 218 ? -16.349 3.540 5.635 1.00 96.94 218 ALA A N 1
ATOM 1653 C CA . ALA A 1 218 ? -14.981 3.193 5.984 1.00 96.94 218 ALA A CA 1
ATOM 1654 C C . ALA A 1 218 ? -14.746 1.714 5.660 1.00 96.94 218 ALA A C 1
ATOM 1656 O O . ALA A 1 218 ? -15.662 0.892 5.789 1.00 96.94 218 ALA A O 1
ATOM 1657 N N . TRP A 1 219 ? -13.535 1.395 5.229 1.00 97.12 219 TRP A N 1
ATOM 1658 C CA . TRP A 1 219 ? -13.113 0.074 4.794 1.00 97.12 219 TRP A CA 1
ATOM 1659 C C . TRP A 1 219 ? -11.737 -0.244 5.360 1.00 97.12 219 TRP A C 1
ATOM 1661 O O . TRP A 1 219 ? -10.868 0.628 5.426 1.00 97.12 219 TRP A O 1
ATOM 1671 N N . GLY A 1 220 ? -11.562 -1.506 5.730 1.00 95.25 220 GLY A N 1
ATOM 1672 C CA . GLY A 1 220 ? -10.311 -2.063 6.221 1.00 95.25 220 GLY A CA 1
ATOM 1673 C C . GLY A 1 220 ? -9.901 -3.278 5.400 1.00 95.25 220 GLY A C 1
ATOM 1674 O O . GLY A 1 220 ? -10.708 -3.861 4.669 1.00 95.25 220 GLY A O 1
ATOM 1675 N N . LEU A 1 221 ? -8.633 -3.651 5.520 1.00 93.19 221 LEU A N 1
ATOM 1676 C CA . LEU A 1 221 ? -8.116 -4.928 5.040 1.00 93.19 221 LEU A CA 1
ATOM 1677 C C . LEU A 1 221 ? -7.964 -5.872 6.230 1.00 93.19 221 LEU A C 1
ATOM 1679 O O . LEU A 1 221 ? -7.781 -5.412 7.353 1.00 93.19 221 LEU A O 1
ATOM 1683 N N . ALA A 1 222 ? -7.981 -7.182 5.981 1.00 91.44 222 ALA A N 1
ATOM 1684 C CA . ALA A 1 222 ? -7.654 -8.179 6.999 1.00 91.44 222 ALA A CA 1
ATOM 1685 C C . ALA A 1 222 ? -6.134 -8.269 7.230 1.00 91.44 222 ALA A C 1
ATOM 1687 O O . ALA A 1 222 ? -5.527 -9.332 7.060 1.00 91.44 222 ALA A O 1
ATOM 1688 N N . SER A 1 223 ? -5.526 -7.123 7.526 1.00 87.31 223 SER A N 1
ATOM 1689 C CA . SER A 1 223 ? -4.097 -6.966 7.775 1.00 87.31 223 SER A CA 1
ATOM 1690 C C . SER A 1 223 ? -3.778 -7.233 9.249 1.00 87.31 223 SER A C 1
ATOM 1692 O O . SER A 1 223 ? -4.617 -6.972 10.113 1.00 87.31 223 SER A O 1
ATOM 1694 N N . PRO A 1 224 ? -2.567 -7.723 9.564 1.00 90.69 224 PRO A N 1
ATOM 1695 C CA . PRO A 1 224 ? -2.112 -7.842 10.945 1.00 90.69 224 PRO A CA 1
ATOM 1696 C C . PRO A 1 224 ? -2.111 -6.487 11.663 1.00 90.69 224 PRO A C 1
ATOM 1698 O O . PRO A 1 224 ? -1.770 -5.475 11.055 1.00 90.69 224 PRO A O 1
ATOM 1701 N N . VAL A 1 225 ? -2.422 -6.480 12.961 1.00 93.31 225 VAL A N 1
ATOM 1702 C CA . VAL A 1 225 ? -2.232 -5.301 13.813 1.00 93.31 225 VAL A CA 1
ATOM 1703 C C . VAL A 1 225 ? -0.751 -5.139 14.141 1.00 93.31 225 VAL A C 1
ATOM 1705 O O . VAL A 1 225 ? -0.085 -6.102 14.532 1.00 93.31 225 VAL A O 1
ATOM 1708 N N . LYS A 1 226 ? -0.242 -3.915 14.017 1.00 92.25 226 LYS A N 1
ATOM 1709 C CA . LYS A 1 226 ? 1.121 -3.530 14.366 1.00 92.25 226 LYS A CA 1
ATOM 1710 C C . LYS A 1 226 ? 1.171 -2.900 15.757 1.00 92.25 226 LYS A C 1
ATOM 1712 O O . LYS A 1 226 ? 0.631 -1.822 16.005 1.00 92.25 226 LYS A O 1
ATOM 1717 N N . LEU A 1 227 ? 1.875 -3.556 16.674 1.00 93.88 227 LEU A N 1
ATOM 1718 C CA . LEU A 1 227 ? 2.069 -3.106 18.051 1.00 93.88 227 LEU A CA 1
ATOM 1719 C C . LEU A 1 227 ? 3.555 -2.911 18.352 1.00 93.88 227 LEU A C 1
ATOM 1721 O O . LEU A 1 227 ? 4.372 -3.804 18.132 1.00 93.88 227 LEU A O 1
ATOM 1725 N N . LEU A 1 228 ? 3.905 -1.749 18.897 1.00 92.06 228 LEU A N 1
ATOM 1726 C CA . LEU A 1 228 ? 5.267 -1.464 19.341 1.00 92.06 228 LEU A CA 1
ATOM 1727 C C . LEU A 1 228 ? 5.634 -2.287 20.597 1.00 92.06 228 LEU A C 1
ATOM 1729 O O . LEU A 1 228 ? 4.745 -2.804 21.281 1.00 92.06 228 LEU A O 1
ATOM 1733 N N . PRO A 1 229 ? 6.931 -2.439 20.936 1.00 92.31 229 PRO A N 1
ATOM 1734 C CA . PRO A 1 229 ? 7.367 -3.352 21.995 1.00 92.31 229 PRO A CA 1
ATOM 1735 C C . PRO A 1 229 ? 6.799 -3.026 23.385 1.00 92.31 229 PRO A C 1
ATOM 1737 O O . PRO A 1 229 ? 6.615 -3.921 24.214 1.00 92.31 229 PRO A O 1
ATOM 1740 N N . ASP A 1 230 ? 6.476 -1.757 23.642 1.00 90.50 230 ASP A N 1
ATOM 1741 C CA . ASP A 1 230 ? 5.857 -1.287 24.883 1.00 90.50 230 ASP A CA 1
ATOM 1742 C C . ASP A 1 230 ? 4.409 -1.775 25.066 1.00 90.50 230 ASP A C 1
ATOM 1744 O O . ASP A 1 230 ? 3.915 -1.794 26.196 1.00 90.50 230 ASP A O 1
ATOM 1748 N N . ALA A 1 231 ? 3.752 -2.259 24.005 1.00 92.56 231 ALA A N 1
ATOM 1749 C CA . ALA A 1 231 ? 2.411 -2.838 24.068 1.00 92.56 231 ALA A CA 1
ATOM 1750 C C . ALA A 1 231 ? 2.329 -4.089 24.964 1.00 92.56 231 ALA A C 1
ATOM 1752 O O . ALA A 1 231 ? 1.253 -4.416 25.464 1.00 92.56 231 ALA A O 1
ATOM 1753 N N . THR A 1 232 ? 3.460 -4.741 25.253 1.00 93.44 232 THR A N 1
ATOM 1754 C CA . THR A 1 232 ? 3.574 -5.832 26.245 1.00 93.44 232 THR A CA 1
ATOM 1755 C C . THR A 1 232 ? 3.071 -5.437 27.639 1.00 93.44 232 THR A C 1
ATOM 1757 O O . THR A 1 232 ? 2.604 -6.291 28.388 1.00 93.44 232 THR A O 1
ATOM 1760 N N . ARG A 1 233 ? 3.093 -4.139 27.981 1.00 91.88 233 ARG A N 1
ATOM 1761 C CA . ARG A 1 233 ? 2.525 -3.598 29.232 1.00 91.88 233 ARG A CA 1
ATOM 1762 C C . ARG A 1 233 ? 0.999 -3.700 29.296 1.00 91.88 233 ARG A C 1
ATOM 1764 O O . ARG A 1 233 ? 0.426 -3.600 30.376 1.00 91.88 233 ARG A O 1
ATOM 1771 N N . HIS A 1 234 ? 0.350 -3.836 28.144 1.00 91.94 234 HIS A N 1
ATOM 1772 C CA . HIS A 1 234 ? -1.104 -3.815 27.992 1.00 91.94 234 HIS A CA 1
ATOM 1773 C C . HIS A 1 234 ? -1.661 -5.162 27.514 1.00 91.94 234 HIS A C 1
ATOM 1775 O O . HIS A 1 234 ? -2.812 -5.482 27.804 1.00 91.94 234 HIS A O 1
ATOM 1781 N N . PHE A 1 235 ? -0.837 -5.957 26.829 1.00 93.44 235 PHE A N 1
ATOM 1782 C CA . PHE A 1 235 ? -1.192 -7.260 26.270 1.00 93.44 235 PHE A CA 1
ATOM 1783 C C . PHE A 1 235 ? -0.162 -8.310 26.720 1.00 93.44 235 PHE A C 1
ATOM 1785 O O . PHE A 1 235 ? 0.872 -8.480 26.064 1.00 93.44 235 PHE A O 1
ATOM 1792 N N . PRO A 1 236 ? -0.394 -8.991 27.861 1.00 90.19 236 PRO A N 1
ATOM 1793 C CA . PRO A 1 236 ? 0.553 -9.953 28.431 1.00 90.19 236 PRO A CA 1
ATOM 1794 C C . PRO A 1 236 ? 0.917 -11.109 27.492 1.00 90.19 236 PRO A C 1
ATOM 1796 O O . PRO A 1 236 ? 2.009 -11.665 27.590 1.00 90.19 236 PRO A O 1
ATOM 1799 N N . GLU A 1 237 ? 0.029 -11.454 26.558 1.00 88.75 237 GLU A N 1
ATOM 1800 C CA . GLU A 1 237 ? 0.211 -12.536 25.587 1.00 88.75 237 GLU A CA 1
ATOM 1801 C C . GLU A 1 237 ? 1.418 -12.277 24.666 1.00 88.75 237 GLU A C 1
ATOM 1803 O O . GLU A 1 237 ? 2.107 -13.214 24.253 1.00 88.75 237 GLU A O 1
ATOM 1808 N N . LEU A 1 238 ? 1.746 -10.998 24.434 1.00 91.69 238 LEU A N 1
ATOM 1809 C CA . LEU A 1 238 ? 2.915 -10.577 23.660 1.00 91.69 238 LEU A CA 1
ATOM 1810 C C . LEU A 1 238 ? 4.243 -10.942 24.328 1.00 91.69 238 LEU A C 1
ATOM 1812 O O . LEU A 1 238 ? 5.244 -11.073 23.634 1.00 91.69 238 LEU A O 1
ATOM 1816 N N . GLY A 1 239 ? 4.279 -11.122 25.654 1.00 86.75 239 GLY A N 1
ATOM 1817 C CA . GLY A 1 239 ? 5.522 -11.364 26.398 1.00 86.75 239 GLY A CA 1
ATOM 1818 C C . GLY A 1 239 ? 6.242 -12.665 26.020 1.00 86.75 239 GLY A C 1
ATOM 1819 O O . GLY A 1 239 ? 7.430 -12.813 26.298 1.00 86.75 239 GLY A O 1
ATOM 1820 N N . SER A 1 240 ? 5.535 -13.597 25.375 1.00 85.38 240 SER A N 1
ATOM 1821 C CA . SER A 1 240 ? 6.093 -14.852 24.854 1.00 85.38 240 SER A CA 1
ATOM 1822 C C . SER A 1 240 ? 6.560 -14.764 23.395 1.00 85.38 240 SER A C 1
ATOM 1824 O O . SER A 1 240 ? 7.259 -15.657 22.911 1.00 85.38 240 SER A O 1
ATOM 1826 N N . LEU A 1 241 ? 6.190 -13.690 22.695 1.00 90.50 241 LEU A N 1
ATOM 1827 C CA . LEU A 1 241 ? 6.485 -13.468 21.286 1.00 90.50 241 LEU A CA 1
ATOM 1828 C C . LEU A 1 241 ? 7.735 -12.599 21.135 1.00 90.50 241 LEU A C 1
ATOM 1830 O O . LEU A 1 241 ? 8.140 -11.879 22.046 1.00 90.50 241 LEU A O 1
ATOM 1834 N N . LYS A 1 242 ? 8.355 -12.649 19.955 1.00 89.06 242 LYS A N 1
ATOM 1835 C CA . LYS A 1 242 ? 9.470 -11.763 19.607 1.00 89.06 242 LYS A CA 1
ATOM 1836 C C . LYS A 1 242 ? 9.009 -10.771 18.545 1.00 89.06 242 LYS A C 1
ATOM 1838 O O . LYS A 1 242 ? 8.484 -11.219 17.526 1.00 89.06 242 LYS A O 1
ATOM 1843 N N . PRO A 1 243 ? 9.212 -9.461 18.747 1.00 90.81 243 PRO A N 1
ATOM 1844 C CA . PRO A 1 243 ? 8.952 -8.500 17.693 1.00 90.81 243 PRO A CA 1
ATOM 1845 C C . PRO A 1 243 ? 9.992 -8.664 16.576 1.00 90.81 243 PRO A C 1
ATOM 1847 O O . PRO A 1 243 ? 11.109 -9.137 16.807 1.00 90.81 243 PRO A O 1
ATOM 1850 N N . ALA A 1 244 ? 9.622 -8.256 15.369 1.00 86.50 244 ALA A N 1
ATOM 1851 C CA . ALA A 1 244 ? 10.471 -8.275 14.185 1.00 86.50 244 ALA A CA 1
ATOM 1852 C C . ALA A 1 244 ? 10.568 -6.871 13.579 1.00 86.50 244 ALA A C 1
ATOM 1854 O O . ALA A 1 244 ? 9.784 -5.982 13.913 1.00 86.50 244 ALA A O 1
ATOM 1855 N N . LEU A 1 245 ? 11.553 -6.657 12.706 1.00 83.50 245 LEU A N 1
ATOM 1856 C CA . LEU A 1 245 ? 11.624 -5.417 11.937 1.00 83.50 245 LEU A CA 1
ATOM 1857 C C . LEU A 1 245 ? 10.443 -5.365 10.961 1.00 83.50 245 LEU A C 1
ATOM 1859 O O . LEU A 1 245 ? 10.288 -6.239 10.108 1.00 83.50 245 LEU A O 1
ATOM 1863 N N . SER A 1 246 ? 9.619 -4.337 11.124 1.00 79.50 246 SER A N 1
ATOM 1864 C CA . SER A 1 246 ? 8.529 -3.964 10.230 1.00 79.50 246 SER A CA 1
ATOM 1865 C C . SER A 1 246 ? 9.083 -3.371 8.929 1.00 79.50 246 SER A C 1
ATOM 1867 O O . SER A 1 246 ? 10.257 -3.000 8.840 1.00 79.50 246 SER A O 1
ATOM 1869 N N . SER A 1 247 ? 8.230 -3.234 7.913 1.00 69.19 247 SER A N 1
ATOM 1870 C CA . SER A 1 247 ? 8.585 -2.651 6.609 1.00 69.19 247 SER A CA 1
ATOM 1871 C C . SER A 1 247 ? 9.122 -1.218 6.706 1.00 69.19 247 SER A C 1
ATOM 1873 O O . SER A 1 247 ? 9.932 -0.812 5.878 1.00 69.19 247 SER A O 1
ATOM 1875 N N . ASN A 1 248 ? 8.721 -0.468 7.734 1.00 72.00 248 ASN A N 1
ATOM 1876 C CA . ASN A 1 248 ? 9.211 0.886 8.000 1.00 72.00 248 ASN A CA 1
ATOM 1877 C C . ASN A 1 248 ? 10.477 0.932 8.886 1.00 72.00 248 ASN A C 1
ATOM 1879 O O . ASN A 1 248 ? 10.910 2.014 9.274 1.00 72.00 248 ASN A O 1
ATOM 1883 N N . GLY A 1 249 ? 11.060 -0.224 9.223 1.00 78.00 249 GLY A N 1
ATOM 1884 C CA . GLY A 1 249 ? 12.273 -0.340 10.037 1.00 78.00 249 GLY A CA 1
ATOM 1885 C C . GLY A 1 249 ? 12.049 -0.325 11.552 1.00 78.00 249 GLY A C 1
ATOM 1886 O O . GLY A 1 249 ? 13.007 -0.496 12.305 1.00 78.00 249 GLY A O 1
ATOM 18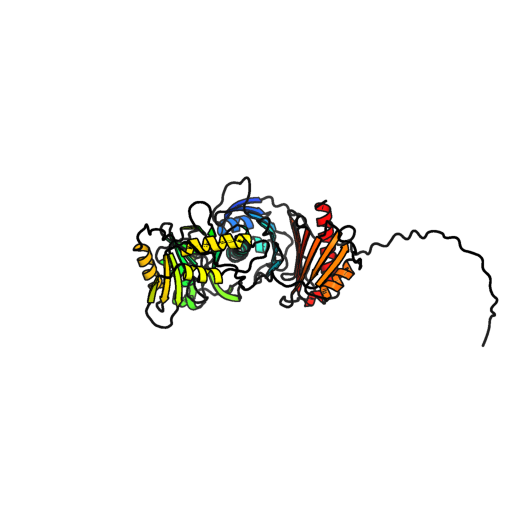87 N N . GLU A 1 250 ? 10.814 -0.155 12.028 1.00 85.06 250 GLU A N 1
ATOM 1888 C CA . GLU A 1 250 ? 10.507 -0.236 13.458 1.00 85.06 250 GLU A CA 1
ATOM 1889 C C . GLU A 1 250 ? 10.479 -1.688 13.939 1.00 85.06 250 GLU A C 1
ATOM 1891 O O . GLU A 1 250 ? 9.975 -2.576 13.254 1.00 85.06 250 GLU A O 1
ATOM 1896 N N . LEU A 1 251 ? 10.961 -1.934 15.156 1.00 90.19 251 LEU A N 1
ATOM 1897 C CA . LEU A 1 251 ? 10.772 -3.219 15.823 1.00 90.19 251 LEU A CA 1
ATOM 1898 C C . LEU A 1 251 ? 9.327 -3.300 16.337 1.00 90.19 251 LEU A C 1
ATOM 1900 O O . LEU A 1 251 ? 8.955 -2.511 17.200 1.00 90.19 251 LEU A O 1
ATOM 1904 N N . ALA A 1 252 ? 8.521 -4.232 15.831 1.00 92.06 252 ALA A N 1
ATOM 1905 C CA . ALA A 1 252 ? 7.105 -4.345 16.178 1.00 92.06 252 ALA A CA 1
ATOM 1906 C C . ALA A 1 252 ? 6.605 -5.798 16.167 1.00 92.06 252 ALA A C 1
ATOM 1908 O O . ALA A 1 252 ? 7.214 -6.690 15.577 1.00 92.06 252 ALA A O 1
ATOM 1909 N N . TYR A 1 253 ? 5.475 -6.029 16.828 1.00 93.00 253 TYR A N 1
ATOM 1910 C CA . TYR A 1 253 ? 4.656 -7.220 16.650 1.00 93.00 253 TYR A CA 1
ATOM 1911 C C . TYR A 1 253 ? 3.642 -6.946 15.541 1.00 93.00 253 TYR A C 1
ATOM 1913 O O . TYR A 1 253 ? 2.865 -6.007 15.668 1.00 93.00 253 TYR A O 1
ATOM 1921 N N . GLU A 1 254 ? 3.634 -7.754 14.487 1.00 91.69 254 GLU A N 1
ATOM 1922 C CA . GLU A 1 254 ? 2.619 -7.710 13.428 1.00 91.69 254 GLU A CA 1
ATOM 1923 C C . GLU A 1 254 ? 1.827 -9.013 13.489 1.00 91.69 254 GLU A C 1
ATOM 1925 O O . GLU A 1 254 ? 2.328 -10.065 13.097 1.00 91.69 254 GLU A O 1
ATOM 1930 N N . LEU A 1 255 ? 0.633 -8.963 14.076 1.00 91.62 255 LEU A N 1
ATOM 1931 C CA . LEU A 1 255 ? -0.104 -10.153 14.505 1.00 91.62 255 LEU A CA 1
ATOM 1932 C C . LEU A 1 255 ? -1.534 -10.130 13.973 1.00 91.62 255 LEU A C 1
ATOM 1934 O O . LEU A 1 255 ? -2.172 -9.083 13.976 1.00 91.62 255 LEU A O 1
ATOM 1938 N N . ASP A 1 256 ? -2.054 -11.276 13.537 1.00 91.38 256 ASP A N 1
ATOM 1939 C CA . ASP A 1 256 ? -3.466 -11.373 13.156 1.00 91.38 256 ASP A CA 1
ATOM 1940 C C . ASP A 1 256 ? -4.342 -11.152 14.404 1.00 91.38 256 ASP A C 1
ATOM 1942 O O . ASP A 1 256 ? -4.205 -11.904 15.381 1.00 91.38 256 ASP A O 1
ATOM 1946 N N . PRO A 1 257 ? -5.206 -10.117 14.420 1.00 92.50 257 PRO A N 1
ATOM 1947 C CA . PRO A 1 257 ? -5.933 -9.759 15.622 1.00 92.50 257 PRO A CA 1
ATOM 1948 C C . PRO A 1 257 ? -6.894 -10.858 16.105 1.00 92.50 257 PRO A C 1
ATOM 1950 O O . PRO A 1 257 ? -7.051 -11.038 17.316 1.00 92.50 257 PRO A O 1
ATOM 1953 N N . GLU A 1 258 ? -7.491 -11.628 15.192 1.00 92.56 258 GLU A N 1
ATOM 1954 C CA . GLU A 1 258 ? -8.502 -12.641 15.522 1.00 92.56 258 GLU A CA 1
ATOM 1955 C C . GLU A 1 258 ? -7.924 -13.835 16.303 1.00 92.56 258 GLU A C 1
ATOM 1957 O O . GLU A 1 258 ? -8.314 -14.034 17.455 1.00 92.56 258 GLU A O 1
ATOM 1962 N N . PRO A 1 259 ? -6.986 -14.639 15.759 1.00 92.00 259 PRO A N 1
ATOM 1963 C CA . PRO A 1 259 ? -6.483 -15.818 16.455 1.00 92.00 259 PRO A CA 1
ATOM 1964 C C . PRO A 1 259 ? -5.603 -15.469 17.660 1.00 92.00 259 PRO A C 1
ATOM 1966 O O . PRO A 1 259 ? -5.505 -16.277 18.582 1.00 92.00 259 PRO A O 1
ATOM 1969 N N . VAL A 1 260 ? -4.952 -14.300 17.669 1.00 92.19 260 VAL A N 1
ATOM 1970 C CA . VAL A 1 260 ? -4.021 -13.928 18.745 1.00 92.19 260 VAL A CA 1
ATOM 1971 C C . VAL A 1 260 ? -4.737 -13.286 19.929 1.00 92.19 260 VAL A C 1
ATOM 1973 O O . VAL A 1 260 ? -4.404 -13.590 21.074 1.00 92.19 260 VAL A O 1
ATOM 1976 N N . PHE A 1 261 ? -5.715 -12.410 19.685 1.00 93.19 261 PHE A N 1
ATOM 1977 C CA . PHE A 1 261 ? -6.385 -11.669 20.759 1.00 93.19 261 PHE A CA 1
ATOM 1978 C C . PHE A 1 261 ? -7.856 -12.044 20.949 1.00 93.19 261 PHE A C 1
ATOM 1980 O O . PHE A 1 261 ? -8.466 -11.536 21.891 1.00 93.19 261 PHE A O 1
ATOM 1987 N N . GLY A 1 262 ? -8.411 -12.923 20.109 1.00 94.12 262 GLY A N 1
ATOM 1988 C CA . GLY A 1 262 ? -9.791 -13.398 20.218 1.00 94.12 262 GLY A CA 1
ATOM 1989 C C . GLY A 1 262 ? -10.827 -12.305 19.962 1.00 94.12 262 GLY A C 1
ATOM 1990 O O . GLY A 1 262 ? -11.870 -12.303 20.611 1.00 94.12 262 GLY A O 1
ATOM 1991 N N . VAL A 1 263 ? -10.516 -11.345 19.087 1.00 95.75 263 VAL A N 1
ATOM 1992 C CA . VAL A 1 263 ? -11.414 -10.233 18.738 1.00 95.75 263 VAL A CA 1
ATOM 1993 C C . VAL A 1 263 ? -12.042 -10.454 17.369 1.00 95.75 263 VAL A C 1
ATOM 1995 O O . VAL A 1 263 ? -11.417 -11.069 16.516 1.00 95.75 263 VAL A O 1
ATOM 1998 N N . ASP A 1 264 ? -13.246 -9.931 17.146 1.00 95.56 264 ASP A N 1
ATOM 1999 C CA . ASP A 1 264 ? -13.905 -9.992 15.837 1.00 95.56 264 ASP A CA 1
ATOM 2000 C C . ASP A 1 264 ? -13.254 -9.032 14.830 1.00 95.56 264 ASP A C 1
ATOM 2002 O O . ASP A 1 264 ? -12.699 -7.998 15.214 1.00 95.56 264 ASP A O 1
ATOM 2006 N N . HIS A 1 265 ? -13.382 -9.330 13.533 1.00 94.94 265 HIS A N 1
ATOM 2007 C CA . HIS A 1 265 ? -12.905 -8.470 12.449 1.00 94.94 265 HIS A CA 1
ATOM 2008 C C . HIS A 1 265 ? -14.048 -7.992 11.542 1.00 94.94 265 HIS A C 1
ATOM 2010 O O . HIS A 1 265 ? -14.787 -8.785 10.956 1.00 94.94 265 HIS A O 1
ATOM 2016 N N . ALA A 1 266 ? -14.144 -6.678 11.341 1.00 96.12 266 ALA A N 1
ATOM 2017 C CA . ALA A 1 266 ? -15.044 -6.045 10.382 1.00 96.12 266 ALA A CA 1
ATOM 2018 C C . ALA A 1 266 ? -14.271 -5.600 9.134 1.00 96.12 266 ALA A C 1
ATOM 2020 O O . ALA A 1 266 ? -13.113 -5.210 9.209 1.00 96.12 266 ALA A O 1
ATOM 2021 N N . LEU A 1 267 ? -14.908 -5.639 7.962 1.00 95.75 267 LEU A N 1
ATOM 2022 C CA . LEU A 1 267 ? -14.303 -5.139 6.713 1.00 95.75 267 LEU A CA 1
ATOM 2023 C C . LEU A 1 267 ? -14.829 -3.757 6.318 1.00 95.75 267 LEU A C 1
ATOM 2025 O O . LEU A 1 267 ? -14.259 -3.091 5.454 1.00 95.75 267 LEU A O 1
ATOM 2029 N N . THR A 1 268 ? -15.947 -3.333 6.912 1.00 96.62 268 THR A N 1
ATOM 2030 C CA . THR A 1 268 ? -16.575 -2.047 6.620 1.00 96.62 268 THR A CA 1
ATOM 2031 C C . THR A 1 268 ? -17.502 -1.594 7.738 1.00 96.62 268 THR A C 1
ATOM 2033 O O . THR A 1 268 ? -18.105 -2.415 8.426 1.00 96.62 268 THR A O 1
ATOM 2036 N N . CYS A 1 269 ? -17.667 -0.280 7.866 1.00 96.06 269 CYS A N 1
ATOM 2037 C CA . CYS A 1 269 ? -18.650 0.344 8.745 1.00 96.06 269 CYS A CA 1
ATOM 2038 C C . CYS A 1 269 ? -19.128 1.691 8.177 1.00 96.06 269 CYS A C 1
ATOM 2040 O O . CYS A 1 269 ? -18.552 2.238 7.231 1.00 96.06 269 CYS A O 1
ATOM 2042 N N . GLU A 1 270 ? -20.201 2.250 8.741 1.00 94.81 270 GLU A N 1
ATOM 2043 C CA . GLU A 1 270 ? -20.490 3.680 8.586 1.00 94.81 270 GLU A CA 1
ATOM 2044 C C . GLU A 1 270 ? -19.650 4.476 9.601 1.00 94.81 270 GLU A C 1
ATOM 2046 O O . GLU A 1 270 ? -19.854 4.307 10.802 1.00 94.81 270 GLU A O 1
ATOM 2051 N N . PRO A 1 271 ? -18.729 5.357 9.173 1.00 94.88 271 PRO A N 1
ATOM 2052 C CA . PRO A 1 271 ? -17.945 6.168 10.096 1.00 94.88 271 PRO A CA 1
ATOM 2053 C C . PRO A 1 271 ? -18.841 7.180 10.814 1.00 94.88 271 PRO A C 1
ATOM 2055 O O . PRO A 1 271 ? -19.607 7.916 10.180 1.00 94.88 271 PRO A O 1
ATOM 2058 N N . ARG A 1 272 ? -18.736 7.220 12.145 1.00 93.56 272 ARG A N 1
ATOM 2059 C CA . ARG A 1 272 ? -19.623 8.021 12.992 1.00 93.56 272 ARG A CA 1
ATOM 2060 C C . ARG A 1 272 ? -18.889 8.914 13.980 1.00 93.56 272 ARG A C 1
ATOM 2062 O O . ARG A 1 272 ? -19.258 10.079 14.113 1.00 93.56 272 ARG A O 1
ATOM 2069 N N . TRP A 1 273 ? -17.883 8.377 14.656 1.00 95.62 273 TRP A N 1
ATOM 2070 C CA . TRP A 1 273 ? -17.097 9.122 15.635 1.00 95.62 273 TRP A CA 1
ATOM 2071 C C . TRP A 1 273 ? -15.669 9.250 15.140 1.00 95.62 273 TRP A C 1
ATOM 2073 O O . TRP A 1 273 ? -15.056 8.247 14.789 1.00 95.62 273 TRP A O 1
ATOM 2083 N N . LEU A 1 274 ? -15.141 10.468 15.137 1.00 96.75 274 LEU A N 1
ATOM 2084 C CA . LEU A 1 274 ? -13.739 10.744 14.863 1.00 96.75 274 LEU A CA 1
ATOM 2085 C C . LEU A 1 274 ? -13.098 11.297 16.130 1.00 96.75 274 LEU A C 1
ATOM 2087 O O . LEU A 1 274 ? -13.453 12.383 16.587 1.00 96.75 274 LEU A O 1
ATOM 2091 N N . VAL A 1 275 ? -12.169 10.542 16.707 1.00 97.88 275 VAL A N 1
ATOM 2092 C CA . VAL A 1 275 ? -11.465 10.921 17.931 1.00 97.88 275 VAL A CA 1
ATOM 2093 C C . VAL A 1 275 ? -9.994 11.149 17.610 1.00 97.88 275 VAL A C 1
ATOM 2095 O O . VAL A 1 275 ? -9.272 10.230 17.225 1.00 97.88 275 VAL A O 1
ATOM 2098 N N . PHE A 1 276 ? -9.548 12.387 17.789 1.00 97.56 276 PHE A N 1
ATOM 2099 C CA . PHE A 1 276 ? -8.142 12.759 17.721 1.00 97.56 276 PHE A CA 1
ATOM 2100 C C . PHE A 1 276 ? -7.481 12.488 19.073 1.00 97.56 276 PHE A C 1
ATOM 2102 O O . PHE A 1 276 ? -7.975 12.935 20.106 1.00 97.56 276 PHE A O 1
ATOM 2109 N N . LEU A 1 277 ? -6.380 11.742 19.071 1.00 97.19 277 LEU A N 1
ATOM 2110 C CA . LEU A 1 277 ? -5.675 11.274 20.257 1.00 97.19 277 LEU A CA 1
ATOM 2111 C C . LEU A 1 277 ? -4.461 12.152 20.565 1.00 97.19 277 LEU A C 1
ATOM 2113 O O . LEU A 1 277 ? -3.583 12.334 19.720 1.00 97.19 277 LEU A O 1
ATOM 2117 N N . GLU A 1 278 ? -4.370 12.613 21.810 1.00 95.75 278 GLU A N 1
ATOM 2118 C CA . GLU A 1 278 ? -3.200 13.304 22.356 1.00 95.75 278 GLU A CA 1
ATOM 2119 C C . GLU A 1 278 ? -2.787 12.666 23.690 1.00 95.75 278 GLU A C 1
ATOM 2121 O O . GLU A 1 278 ? -3.421 12.859 24.731 1.00 95.75 278 GLU A O 1
ATOM 2126 N N . ARG A 1 279 ? -1.707 11.879 23.667 1.00 92.75 279 ARG A N 1
ATOM 2127 C CA . ARG A 1 279 ? -1.203 11.198 24.864 1.00 92.75 279 ARG A CA 1
ATOM 2128 C C . ARG A 1 279 ? -0.466 12.180 25.784 1.00 92.75 279 ARG A C 1
ATOM 2130 O O . ARG A 1 279 ? 0.298 13.017 25.309 1.00 92.75 279 ARG A O 1
ATOM 2137 N N . ARG A 1 280 ? -0.697 12.077 27.094 1.00 92.69 280 ARG A N 1
ATOM 2138 C CA . ARG A 1 280 ? -0.077 12.894 28.153 1.00 92.69 280 ARG A CA 1
ATOM 2139 C C . ARG A 1 280 ? 0.595 12.005 29.199 1.00 92.69 280 ARG A C 1
ATOM 2141 O O . ARG A 1 280 ? 0.164 10.878 29.416 1.00 92.69 280 ARG A O 1
ATOM 2148 N N . ASP A 1 281 ? 1.597 12.546 29.887 1.00 87.88 281 ASP A N 1
ATOM 2149 C CA . ASP A 1 281 ? 2.291 11.849 30.985 1.00 87.88 281 ASP A CA 1
ATOM 2150 C C . ASP A 1 281 ? 1.544 11.952 32.329 1.00 87.88 281 ASP A C 1
ATOM 2152 O O . ASP A 1 281 ? 1.807 11.203 33.267 1.00 87.88 281 ASP A O 1
ATOM 2156 N N . SER A 1 282 ? 0.608 12.897 32.438 1.00 90.00 282 SER A N 1
ATOM 2157 C CA . SER A 1 282 ? -0.225 13.116 33.621 1.00 90.00 282 SER A CA 1
ATOM 2158 C C . SER A 1 282 ? -1.464 12.218 33.617 1.00 90.00 282 SER A C 1
ATOM 2160 O O . SER A 1 282 ? -2.133 12.128 32.587 1.00 90.00 282 SER A O 1
ATOM 2162 N N . ALA A 1 283 ? -1.830 11.663 34.777 1.00 90.69 283 ALA A N 1
ATOM 2163 C CA . ALA A 1 283 ? -3.080 10.920 34.958 1.00 90.69 283 ALA A CA 1
ATOM 2164 C C . ALA A 1 283 ? -4.326 11.757 34.604 1.00 90.69 283 ALA A C 1
ATOM 2166 O O . ALA A 1 283 ? -4.317 12.991 34.670 1.00 90.69 283 ALA A O 1
ATOM 2167 N N . GLY A 1 284 ? -5.409 11.064 34.261 1.00 93.62 284 GLY A N 1
ATOM 2168 C CA . GLY A 1 284 ? -6.675 11.637 33.827 1.00 93.62 284 GLY A CA 1
ATOM 2169 C C . GLY A 1 284 ? -6.851 11.704 32.309 1.00 93.62 284 GLY A C 1
ATOM 2170 O O . GLY A 1 284 ? -5.945 11.441 31.511 1.00 93.62 284 GLY A O 1
ATOM 2171 N N . TYR A 1 285 ? -8.068 12.068 31.908 1.00 96.44 285 TYR A N 1
ATOM 2172 C CA . TYR A 1 285 ? -8.430 12.292 30.516 1.00 96.44 285 TYR A CA 1
ATOM 2173 C C . TYR A 1 285 ? -9.412 13.456 30.378 1.00 96.44 285 TYR A C 1
ATOM 2175 O O . TYR A 1 285 ? -10.195 13.752 31.282 1.00 96.44 285 TYR A O 1
ATOM 2183 N N . THR A 1 286 ? -9.387 14.104 29.219 1.00 96.81 286 THR A N 1
ATOM 2184 C CA . THR A 1 286 ? -10.347 15.137 28.826 1.00 96.81 286 THR A CA 1
ATOM 2185 C C . THR A 1 286 ? -10.815 14.865 27.410 1.00 96.81 286 THR A C 1
ATOM 2187 O O . THR A 1 286 ? -9.984 14.653 26.527 1.00 96.81 286 THR A O 1
ATOM 2190 N N . MET A 1 287 ? -12.128 14.911 27.191 1.00 96.38 287 MET A N 1
ATOM 2191 C CA . MET A 1 287 ? -12.726 14.758 25.869 1.00 96.38 287 MET A CA 1
ATOM 2192 C C . MET A 1 287 ? -13.520 16.015 25.523 1.00 96.38 287 MET A C 1
ATOM 2194 O O . MET A 1 287 ? -14.487 16.349 26.209 1.00 96.38 287 MET A O 1
ATOM 2198 N N . THR A 1 288 ? -13.096 16.732 24.487 1.00 96.75 288 THR A N 1
ATOM 2199 C CA . THR A 1 288 ? -13.708 17.995 24.056 1.00 96.75 288 THR A CA 1
ATOM 2200 C C . THR A 1 288 ? -14.190 17.888 22.618 1.00 96.75 288 THR A C 1
ATOM 2202 O O . THR A 1 288 ? -13.590 17.196 21.797 1.00 96.75 288 THR A O 1
ATOM 2205 N N . ARG A 1 289 ? -15.308 18.546 22.295 1.00 95.75 289 ARG A N 1
ATOM 2206 C CA . ARG A 1 289 ? -15.819 18.569 20.921 1.00 95.75 289 ARG A CA 1
ATOM 2207 C C . ARG A 1 289 ? -14.854 19.365 20.045 1.00 95.75 289 ARG A C 1
ATOM 2209 O O . ARG A 1 289 ? -14.453 20.463 20.425 1.00 95.75 289 ARG A O 1
ATOM 2216 N N . MET A 1 290 ? -14.514 18.821 18.882 1.00 94.56 290 MET A N 1
ATOM 2217 C CA . MET A 1 290 ? -13.681 19.490 17.887 1.00 94.56 290 MET A CA 1
ATOM 2218 C C . MET A 1 290 ? -14.567 20.092 16.797 1.00 94.56 290 MET A C 1
ATOM 2220 O O . MET A 1 290 ? -15.538 19.473 16.356 1.00 94.56 290 MET A O 1
ATOM 2224 N N . ALA A 1 291 ? -14.242 21.306 16.359 1.00 93.06 291 ALA A N 1
ATOM 2225 C CA . ALA A 1 291 ? -14.956 21.929 15.256 1.00 93.06 291 ALA A CA 1
ATOM 2226 C C . ALA A 1 291 ? -14.609 21.217 13.930 1.00 93.06 291 ALA A C 1
ATOM 2228 O O . ALA A 1 291 ? -13.434 20.926 13.697 1.00 93.06 291 ALA A O 1
ATOM 2229 N N . PRO A 1 292 ? -15.571 20.974 13.019 1.00 91.69 292 PRO A N 1
ATOM 2230 C CA . PRO A 1 292 ? -15.275 20.220 11.799 1.00 91.69 292 PRO A CA 1
ATOM 2231 C C . PRO A 1 292 ? -14.179 20.814 10.896 1.00 91.69 292 PRO A C 1
ATOM 2233 O O . PRO A 1 292 ? -13.452 20.052 10.274 1.00 91.69 292 PRO A O 1
ATOM 2236 N N . HIS A 1 293 ? -13.983 22.139 10.835 1.00 91.44 293 HIS A N 1
ATOM 2237 C CA . HIS A 1 293 ? -12.865 22.716 10.058 1.00 91.44 293 HIS A CA 1
ATOM 2238 C C . HIS A 1 293 ? -11.517 22.301 10.634 1.00 91.44 293 HIS A C 1
ATOM 2240 O O . HIS A 1 293 ? -10.588 22.042 9.878 1.00 91.44 293 HIS A O 1
ATOM 2246 N N . GLU A 1 294 ? -11.409 22.254 11.961 1.00 94.00 294 GLU A N 1
ATOM 2247 C CA . GLU A 1 294 ? -10.189 21.834 12.635 1.00 94.00 294 GLU A CA 1
ATOM 2248 C C . GLU A 1 294 ? -9.935 20.347 12.370 1.00 94.00 294 GLU A C 1
ATOM 2250 O O . GLU A 1 294 ? -8.824 19.975 11.998 1.00 94.00 294 GLU A O 1
ATOM 2255 N N . ALA A 1 295 ? -10.977 19.514 12.460 1.00 94.50 295 ALA A N 1
ATOM 2256 C CA . ALA A 1 295 ? -10.893 18.092 12.139 1.00 94.50 295 ALA A CA 1
ATOM 2257 C C . ALA A 1 295 ? -10.476 17.853 10.678 1.00 94.50 295 ALA A C 1
ATOM 2259 O O . ALA A 1 295 ? -9.550 17.086 10.419 1.00 94.50 295 ALA A O 1
ATOM 2260 N N . ALA A 1 296 ? -11.111 18.544 9.725 1.00 93.50 296 ALA A N 1
ATOM 2261 C CA . ALA A 1 296 ? -10.766 18.460 8.309 1.00 93.50 296 ALA A CA 1
ATOM 2262 C C . ALA A 1 296 ? -9.316 18.892 8.059 1.00 93.50 296 ALA A C 1
ATOM 2264 O O . ALA A 1 296 ? -8.577 18.179 7.389 1.00 93.50 296 ALA A O 1
ATOM 2265 N N . ALA A 1 297 ? -8.883 20.010 8.651 1.00 91.38 297 ALA A N 1
ATOM 2266 C CA . ALA A 1 297 ? -7.517 20.498 8.506 1.00 91.38 297 ALA A CA 1
ATOM 2267 C C . ALA A 1 297 ? -6.480 19.506 9.053 1.00 91.38 297 ALA A C 1
ATOM 2269 O O . ALA A 1 297 ? -5.447 19.311 8.415 1.00 91.38 297 ALA A O 1
ATOM 2270 N N . ARG A 1 298 ? -6.753 18.855 10.197 1.00 92.06 298 ARG A N 1
ATOM 2271 C CA . ARG A 1 298 ? -5.871 17.815 10.753 1.00 92.06 298 ARG A CA 1
ATOM 2272 C C . ARG A 1 298 ? -5.761 16.607 9.814 1.00 92.06 298 ARG A C 1
ATOM 2274 O O . ARG A 1 298 ? -4.651 16.149 9.578 1.00 92.06 298 ARG A O 1
ATOM 2281 N N . LEU A 1 299 ? -6.872 16.144 9.235 1.00 91.56 299 LEU A N 1
ATOM 2282 C CA . LEU A 1 299 ? -6.869 15.024 8.282 1.00 91.56 299 LEU A CA 1
ATOM 2283 C C . LEU A 1 299 ? -6.190 15.374 6.948 1.00 91.56 299 LEU A C 1
ATOM 2285 O O . LEU A 1 299 ? -5.476 14.555 6.382 1.00 91.56 299 LEU A O 1
ATOM 2289 N N . GLU A 1 300 ? -6.380 16.591 6.434 1.00 88.94 300 GLU A N 1
ATOM 2290 C CA . GLU A 1 300 ? -5.775 17.026 5.166 1.00 88.94 300 GLU A CA 1
ATOM 2291 C C . GLU A 1 300 ? -4.247 17.108 5.221 1.00 88.94 300 GLU A C 1
ATOM 2293 O O . GLU A 1 300 ? -3.591 16.953 4.193 1.00 88.94 300 GLU A O 1
ATOM 2298 N N . VAL A 1 301 ? -3.673 17.382 6.396 1.00 84.25 301 VAL A N 1
ATOM 2299 C CA . VAL A 1 301 ? -2.213 17.416 6.587 1.00 84.25 301 VAL A CA 1
ATOM 2300 C C . VAL A 1 301 ? -1.594 16.018 6.477 1.00 84.25 301 VAL A C 1
ATOM 2302 O O . VAL A 1 301 ? -0.415 15.910 6.156 1.00 84.25 301 VAL A O 1
ATOM 2305 N N . GLU A 1 302 ? -2.375 14.960 6.696 1.00 77.88 302 GLU A N 1
ATOM 2306 C CA . GLU A 1 302 ? -1.914 13.569 6.618 1.00 77.88 302 GLU A CA 1
ATOM 2307 C C . GLU A 1 302 ? -1.965 12.987 5.193 1.00 77.88 302 GLU A C 1
ATOM 2309 O O . GLU A 1 302 ? -1.506 11.867 4.979 1.00 77.88 302 GLU A O 1
ATOM 2314 N N . LEU A 1 303 ? -2.510 13.714 4.209 1.00 80.31 303 LEU A N 1
ATOM 2315 C CA . LEU A 1 303 ? -2.606 13.227 2.832 1.00 80.31 303 LEU A CA 1
ATOM 2316 C C . LEU A 1 303 ? -1.245 13.215 2.119 1.00 80.31 303 LEU A C 1
ATOM 2318 O O . LEU A 1 303 ? -0.508 14.201 2.143 1.00 80.31 303 LEU A O 1
ATOM 2322 N N . GLU A 1 304 ? -0.964 12.128 1.396 1.00 73.44 304 GLU A N 1
ATOM 2323 C CA . GLU A 1 304 ? 0.228 11.995 0.550 1.00 73.44 304 GLU A CA 1
ATOM 2324 C C . GLU A 1 304 ? 0.172 12.880 -0.700 1.00 73.44 304 GLU A C 1
ATOM 2326 O O . GLU A 1 304 ? -0.906 13.256 -1.175 1.00 73.44 304 GLU A O 1
ATOM 2331 N N . ASP A 1 305 ? 1.340 13.180 -1.271 1.00 71.44 305 ASP A N 1
ATOM 2332 C CA . ASP A 1 305 ? 1.476 13.930 -2.519 1.00 71.44 305 ASP A CA 1
ATOM 2333 C C . ASP A 1 305 ? 1.011 13.103 -3.729 1.00 71.44 305 ASP A C 1
ATOM 2335 O O . ASP A 1 305 ? 1.421 11.962 -3.942 1.00 71.44 305 ASP A O 1
ATOM 2339 N N . LEU A 1 306 ? 0.199 13.723 -4.589 1.00 69.44 306 LEU A N 1
ATOM 2340 C CA . LEU A 1 306 ? -0.371 13.094 -5.783 1.00 69.44 306 LEU A CA 1
ATOM 2341 C C . LEU A 1 306 ? 0.299 13.597 -7.070 1.00 69.44 306 LEU A C 1
ATOM 2343 O O . LEU A 1 306 ? 0.533 14.804 -7.193 1.00 69.44 306 LEU A O 1
ATOM 2347 N N . PRO A 1 307 ? 0.568 12.730 -8.074 1.00 68.00 307 PRO A N 1
ATOM 2348 C CA . PRO A 1 307 ? 0.917 13.201 -9.410 1.00 68.00 307 PRO A CA 1
ATOM 2349 C C . PRO A 1 307 ? -0.141 14.160 -9.944 1.00 68.00 307 PRO A C 1
ATOM 2351 O O . PRO A 1 307 ? -1.332 14.013 -9.663 1.00 68.00 307 PRO A O 1
ATOM 2354 N N . VAL A 1 308 ? 0.278 15.093 -10.802 1.00 68.50 308 VAL A N 1
ATOM 2355 C CA . VAL A 1 308 ? -0.636 16.071 -11.416 1.00 68.50 308 VAL A CA 1
ATOM 2356 C C . VAL A 1 308 ? -1.788 15.386 -12.168 1.00 68.50 308 VAL A C 1
ATOM 2358 O O . VAL A 1 308 ? -2.911 15.889 -12.199 1.00 68.50 308 VAL A O 1
ATOM 2361 N N . GLU A 1 309 ? -1.520 14.197 -12.712 1.00 68.69 309 GLU A N 1
ATOM 2362 C CA . GLU A 1 309 ? -2.470 13.322 -13.409 1.00 68.69 309 GLU A CA 1
ATOM 2363 C C . GLU A 1 309 ? -3.628 12.853 -12.510 1.00 68.69 309 GLU A C 1
ATOM 2365 O O . GLU A 1 309 ? -4.713 12.562 -13.007 1.00 68.69 309 GLU A O 1
ATOM 2370 N N . PHE A 1 310 ? -3.420 12.827 -11.191 1.00 71.31 310 PHE A N 1
ATOM 2371 C CA . PHE A 1 310 ? -4.415 12.464 -10.181 1.00 71.31 310 PHE A CA 1
ATOM 2372 C C . PHE A 1 310 ? -4.953 13.690 -9.430 1.00 71.31 310 PHE A C 1
ATOM 2374 O O . PHE A 1 310 ? -5.593 13.550 -8.394 1.00 71.31 310 PHE A O 1
ATOM 2381 N N . SER A 1 311 ? -4.767 14.906 -9.950 1.00 70.31 311 SER A N 1
ATOM 2382 C CA . SER A 1 311 ? -5.298 16.132 -9.324 1.00 70.31 311 SER A CA 1
ATOM 2383 C C . SER A 1 311 ? -6.818 16.093 -9.095 1.00 70.31 311 SER A C 1
ATOM 2385 O O . SER A 1 311 ? -7.286 16.544 -8.051 1.00 70.31 311 SER A O 1
ATOM 2387 N N . ALA A 1 312 ? -7.584 15.469 -9.998 1.00 72.94 312 ALA A N 1
ATOM 2388 C CA . ALA A 1 312 ? -9.024 15.249 -9.824 1.00 72.94 312 ALA A CA 1
ATOM 2389 C C . ALA A 1 312 ? -9.365 14.334 -8.626 1.00 72.94 312 ALA A C 1
ATOM 2391 O O . ALA A 1 312 ? -10.454 14.434 -8.058 1.00 72.94 312 ALA A O 1
ATOM 2392 N N . VAL A 1 313 ? -8.438 13.460 -8.209 1.00 79.56 313 VAL A N 1
ATOM 2393 C CA . VAL A 1 313 ? -8.593 12.619 -7.010 1.00 79.56 313 VAL A CA 1
ATOM 2394 C C . VAL A 1 313 ? -8.563 13.479 -5.750 1.00 79.56 313 VAL A C 1
ATOM 2396 O O . VAL A 1 313 ? -9.352 13.235 -4.838 1.00 79.56 313 VAL A O 1
ATOM 2399 N N . ARG A 1 314 ? -7.746 14.542 -5.715 1.00 83.44 314 ARG A N 1
ATOM 2400 C CA . ARG A 1 314 ? -7.660 15.423 -4.543 1.00 83.44 314 ARG A CA 1
ATOM 2401 C C . ARG A 1 314 ? -9.000 16.072 -4.210 1.00 83.44 314 ARG A C 1
ATOM 2403 O O . ARG A 1 314 ? -9.380 16.129 -3.048 1.00 83.44 314 ARG A O 1
ATOM 2410 N N . GLU A 1 315 ? -9.756 16.504 -5.217 1.00 82.19 315 GLU A N 1
ATOM 2411 C CA . GLU A 1 315 ? -11.088 17.083 -5.001 1.00 82.19 315 GLU A CA 1
ATOM 2412 C C . GLU A 1 315 ? -12.077 16.066 -4.407 1.00 82.19 315 GLU A C 1
ATOM 2414 O O . GLU A 1 315 ? -12.933 16.414 -3.591 1.00 82.19 315 GLU A O 1
ATOM 2419 N N . ALA A 1 316 ? -11.977 14.791 -4.792 1.00 83.75 316 ALA A N 1
ATOM 2420 C CA . ALA A 1 316 ? -12.769 13.721 -4.186 1.00 83.75 316 ALA A CA 1
ATOM 2421 C C . ALA A 1 316 ? -12.327 13.425 -2.741 1.00 83.75 316 ALA A C 1
ATOM 2423 O O . ALA A 1 316 ? -13.184 13.220 -1.875 1.00 83.75 316 ALA A O 1
ATOM 2424 N N . GLN A 1 317 ? -11.020 13.470 -2.465 1.00 87.38 317 GLN A N 1
ATOM 2425 C CA . GLN A 1 317 ? -10.469 13.294 -1.120 1.00 87.38 317 GLN A CA 1
ATOM 2426 C C . GLN A 1 317 ? -10.909 14.402 -0.172 1.00 87.38 317 GLN A C 1
ATOM 2428 O O . GLN A 1 317 ? -11.473 14.108 0.880 1.00 87.38 317 GLN A O 1
ATOM 2433 N N . SER A 1 318 ? -10.766 15.667 -0.572 1.00 87.25 318 SER A N 1
ATOM 2434 C CA . SER A 1 318 ? -11.231 16.804 0.226 1.00 87.25 318 SER A CA 1
ATOM 2435 C C . SER A 1 318 ? -12.731 16.720 0.509 1.00 87.25 318 SER A C 1
ATOM 2437 O O . SER A 1 318 ? -13.149 16.923 1.645 1.00 87.25 318 SER A O 1
ATOM 2439 N N . ARG A 1 319 ? -13.564 16.340 -0.474 1.00 88.19 319 ARG A N 1
ATOM 2440 C CA . ARG A 1 319 ? -15.003 16.119 -0.230 1.00 88.19 319 ARG A CA 1
ATOM 2441 C C . ARG A 1 319 ? -15.256 15.019 0.798 1.00 88.19 319 ARG A C 1
ATOM 2443 O O . ARG A 1 319 ? -16.071 15.209 1.693 1.00 88.19 319 ARG A O 1
ATOM 2450 N N . THR A 1 320 ? -14.535 13.905 0.704 1.00 91.06 320 THR A N 1
ATOM 2451 C CA . THR A 1 320 ? -14.659 12.790 1.653 1.00 91.06 320 THR A CA 1
ATOM 2452 C C . THR A 1 320 ? -14.228 13.200 3.064 1.00 91.06 320 THR A C 1
ATOM 2454 O O . THR A 1 320 ? -14.916 12.880 4.030 1.00 91.06 320 THR A O 1
ATOM 2457 N N . ILE A 1 321 ? -13.134 13.956 3.193 1.00 92.12 321 ILE A N 1
ATOM 2458 C CA . ILE A 1 321 ? -12.661 14.494 4.476 1.00 92.12 321 ILE A CA 1
ATOM 2459 C C . ILE A 1 321 ? -13.684 15.457 5.074 1.00 92.12 321 ILE A C 1
ATOM 2461 O O . ILE A 1 321 ? -13.973 15.371 6.262 1.00 92.12 321 ILE A O 1
ATOM 2465 N N . LEU A 1 322 ? -14.275 16.341 4.271 1.00 90.75 322 LEU A N 1
ATOM 2466 C CA . LEU A 1 322 ? -15.320 17.251 4.742 1.00 90.75 322 LEU A CA 1
ATOM 2467 C C . LEU A 1 322 ? -16.570 16.487 5.208 1.00 90.75 322 LEU A C 1
ATOM 2469 O O . LEU A 1 322 ? -17.153 16.832 6.235 1.00 90.75 322 LEU A O 1
ATOM 2473 N N . GLU A 1 323 ? -16.962 15.422 4.503 1.00 90.31 323 GLU A N 1
ATOM 2474 C CA . GLU A 1 323 ? -18.054 14.537 4.932 1.00 90.31 323 GLU A CA 1
ATOM 2475 C C . GLU A 1 323 ? -17.735 13.780 6.232 1.00 90.31 323 GLU A C 1
ATOM 2477 O O . GLU A 1 323 ? -18.635 13.582 7.053 1.00 90.31 323 GLU A O 1
ATOM 2482 N N . LEU A 1 324 ? -16.478 13.363 6.433 1.00 92.25 324 LEU A N 1
ATOM 2483 C CA . LEU A 1 324 ? -15.992 12.759 7.680 1.00 92.25 324 LEU A CA 1
ATOM 2484 C C . LEU A 1 324 ? -15.982 13.769 8.826 1.00 92.25 324 LEU A C 1
ATOM 2486 O O . LEU A 1 324 ? -16.478 13.476 9.909 1.00 92.25 324 LEU A O 1
ATOM 2490 N N . ALA A 1 325 ? -15.454 14.965 8.586 1.00 92.56 325 ALA A N 1
ATOM 2491 C CA . ALA A 1 325 ? -15.365 16.021 9.582 1.00 92.56 325 ALA A CA 1
ATOM 2492 C C . ALA A 1 325 ? -16.751 16.516 10.019 1.00 92.56 325 ALA A C 1
ATOM 2494 O O . ALA A 1 325 ? -16.941 16.893 11.171 1.00 92.56 325 ALA A O 1
ATOM 2495 N N . GLY A 1 326 ? -17.749 16.452 9.131 1.00 89.38 326 GLY A N 1
ATOM 2496 C CA . GLY A 1 326 ? -19.152 16.705 9.469 1.00 89.38 326 GLY A CA 1
ATOM 2497 C C . GLY A 1 326 ? -19.782 15.674 10.421 1.00 89.38 326 GLY A C 1
ATOM 2498 O O . GLY A 1 326 ? -20.949 15.825 10.786 1.00 89.38 326 GLY A O 1
ATOM 2499 N N . ARG A 1 327 ? -19.056 14.614 10.807 1.00 90.69 327 ARG A N 1
ATOM 2500 C CA . ARG A 1 327 ? -19.467 13.644 11.834 1.00 90.69 327 ARG A CA 1
ATOM 2501 C C . ARG A 1 327 ? -19.079 14.117 13.240 1.00 90.69 327 ARG A C 1
ATOM 2503 O O . ARG A 1 327 ? -18.611 15.236 13.441 1.00 90.69 327 ARG A O 1
ATOM 2510 N N . GLU A 1 328 ? -19.322 13.279 14.246 1.00 92.50 328 GLU A N 1
ATOM 2511 C CA . GLU A 1 328 ? -19.017 13.609 15.640 1.00 92.50 328 GLU A CA 1
ATOM 2512 C C . GLU A 1 328 ? -17.493 13.619 15.861 1.00 92.50 328 GLU A C 1
ATOM 2514 O O . GLU A 1 328 ? -16.885 12.566 16.061 1.00 92.50 328 GLU A O 1
ATOM 2519 N N . CYS A 1 329 ? -16.881 14.807 15.824 1.00 95.69 329 CYS A N 1
ATOM 2520 C CA . CYS A 1 329 ? -15.442 14.994 16.012 1.00 95.69 329 CYS A CA 1
ATOM 2521 C C . CYS A 1 329 ? -15.094 15.394 17.452 1.00 95.69 329 CYS A C 1
ATOM 2523 O O . CYS A 1 329 ? -15.689 16.317 18.019 1.00 95.69 329 CYS A O 1
ATOM 2525 N N . TRP A 1 330 ? -14.087 14.737 18.022 1.00 97.50 330 TRP A N 1
ATOM 2526 C CA . TRP A 1 330 ? -13.649 14.925 19.402 1.00 97.50 330 TRP A CA 1
ATOM 2527 C C . TRP A 1 330 ? -12.129 14.947 19.501 1.00 97.50 330 TRP A C 1
ATOM 2529 O O . TRP A 1 330 ? -11.439 14.232 18.781 1.00 97.50 330 TRP A O 1
ATOM 2539 N N . LEU A 1 331 ? -11.613 15.734 20.436 1.00 97.62 331 LEU A N 1
ATOM 2540 C CA . LEU A 1 331 ? -10.238 15.658 20.901 1.00 97.62 331 LEU A CA 1
ATOM 2541 C C . LEU A 1 331 ? -10.215 14.912 22.234 1.00 97.62 331 LEU A C 1
ATOM 2543 O O . LEU A 1 331 ? -10.891 15.318 23.179 1.00 97.62 331 LEU A O 1
ATOM 2547 N N . LEU A 1 332 ? -9.436 13.838 22.311 1.00 97.94 332 LEU A N 1
ATOM 2548 C CA . LEU A 1 332 ? -9.200 13.072 23.525 1.00 97.94 332 LEU A CA 1
ATOM 2549 C C . LEU A 1 332 ? -7.744 13.235 23.952 1.00 97.94 332 LEU A C 1
ATOM 2551 O O . LEU A 1 332 ? -6.835 12.648 23.362 1.00 97.94 332 LEU A O 1
ATOM 2555 N N . CYS A 1 333 ? -7.539 13.985 25.030 1.00 97.19 333 CYS A N 1
ATOM 2556 C CA . CYS A 1 333 ? -6.254 14.031 25.709 1.00 97.19 333 CYS A CA 1
ATOM 2557 C C . CYS A 1 333 ? -6.272 13.061 26.889 1.00 97.19 333 CYS A C 1
ATOM 2559 O O . CYS A 1 333 ? -7.209 13.116 27.687 1.00 97.19 333 CYS A O 1
ATOM 2561 N N . TYR A 1 334 ? -5.267 12.199 27.035 1.00 96.75 334 TYR A N 1
ATOM 2562 C CA . TYR A 1 334 ? -5.291 11.176 28.085 1.00 96.75 334 TYR A CA 1
ATOM 2563 C C . TYR A 1 334 ? -3.904 10.704 28.525 1.00 96.75 334 TYR A C 1
ATOM 2565 O O . TYR A 1 334 ? -2.995 10.605 27.704 1.00 96.75 334 TYR A O 1
ATOM 2573 N N . GLY A 1 335 ? -3.765 10.376 29.812 1.00 94.12 335 GLY A N 1
ATOM 2574 C CA . GLY A 1 335 ? -2.612 9.643 30.354 1.00 94.12 335 GLY A CA 1
ATOM 2575 C C . GLY A 1 335 ? -2.945 8.257 30.911 1.00 94.12 335 GLY A C 1
ATOM 2576 O O . GLY A 1 335 ? -2.034 7.492 31.219 1.00 94.12 335 GLY A O 1
ATOM 2577 N N . GLU A 1 336 ? -4.234 7.914 31.012 1.00 93.75 336 GLU A N 1
ATOM 2578 C CA . GLU A 1 336 ? -4.671 6.610 31.522 1.00 93.75 336 GLU A CA 1
ATOM 2579 C C . GLU A 1 336 ? -4.285 5.441 30.595 1.00 93.75 336 GLU A C 1
ATOM 2581 O O . GLU A 1 336 ? -4.080 5.631 29.386 1.00 93.75 336 GLU A O 1
ATOM 2586 N N . PRO A 1 337 ? -4.222 4.203 31.122 1.00 93.38 337 PRO A N 1
ATOM 2587 C CA . PRO A 1 337 ? -3.990 3.015 30.315 1.00 93.38 337 PRO A CA 1
ATOM 2588 C C . PRO A 1 337 ? -5.035 2.838 29.193 1.00 93.38 337 PRO A C 1
ATOM 2590 O O . PRO A 1 337 ? -6.217 3.143 29.382 1.00 93.38 337 PRO A O 1
ATOM 2593 N N . PRO A 1 338 ? -4.652 2.255 28.039 1.00 93.88 338 PRO A N 1
ATOM 2594 C CA . PRO A 1 338 ? -5.561 2.018 26.914 1.00 93.88 338 PRO A CA 1
ATOM 2595 C C . PRO A 1 338 ? -6.827 1.228 27.271 1.00 93.88 338 PRO A C 1
ATOM 2597 O O . PRO A 1 338 ? -7.874 1.468 26.682 1.00 93.88 338 PRO A O 1
ATOM 2600 N N . SER A 1 339 ? -6.761 0.312 28.242 1.00 94.69 339 SER A N 1
ATOM 2601 C CA . SER A 1 339 ? -7.917 -0.457 28.720 1.00 94.69 339 SER A CA 1
ATOM 2602 C C . SER A 1 339 ? -8.986 0.422 29.375 1.00 94.69 339 SER A C 1
ATOM 2604 O O . SER A 1 339 ? -10.175 0.217 29.137 1.00 94.69 339 SER A O 1
ATOM 2606 N N . GLU A 1 340 ? -8.585 1.414 30.169 1.00 96.12 340 GLU A N 1
ATOM 2607 C CA . GLU A 1 340 ? -9.509 2.342 30.829 1.00 96.12 340 GLU A CA 1
ATOM 2608 C C . GLU A 1 340 ? -10.122 3.314 29.821 1.00 96.12 340 GLU A C 1
ATOM 2610 O O . GLU A 1 340 ? -11.339 3.522 29.799 1.00 96.12 340 GLU A O 1
ATOM 2615 N N . ILE A 1 341 ? -9.298 3.843 28.914 1.00 97.19 341 ILE A N 1
ATOM 2616 C CA . ILE A 1 341 ? -9.765 4.717 27.835 1.00 97.19 341 ILE A CA 1
ATOM 2617 C C . ILE A 1 341 ? -10.699 3.980 26.873 1.00 97.19 341 ILE A C 1
ATOM 2619 O O . ILE A 1 341 ? -11.711 4.546 26.456 1.00 97.19 341 ILE A O 1
ATOM 2623 N N . ALA A 1 342 ? -10.441 2.703 26.584 1.00 97.56 342 ALA A N 1
ATOM 2624 C CA . ALA A 1 342 ? -11.353 1.874 25.804 1.00 97.56 342 ALA A CA 1
ATOM 2625 C C . ALA A 1 342 ? -12.734 1.767 26.471 1.00 97.56 342 ALA A C 1
ATOM 2627 O O . ALA A 1 342 ? -13.746 1.900 25.788 1.00 97.56 342 ALA A O 1
ATOM 2628 N N . GLN A 1 343 ? -12.811 1.617 27.799 1.00 96.88 343 GLN A N 1
ATOM 2629 C CA . GLN A 1 343 ? -14.093 1.605 28.521 1.00 96.88 343 GLN A CA 1
ATOM 2630 C C . GLN A 1 343 ? -14.802 2.966 28.486 1.00 96.88 343 GLN A C 1
ATOM 2632 O O . GLN A 1 343 ? -16.029 3.027 28.368 1.00 96.88 343 GLN A O 1
ATOM 2637 N N . VAL A 1 344 ? -14.055 4.070 28.598 1.00 96.19 344 VAL A N 1
ATOM 2638 C CA . VAL A 1 344 ? -14.598 5.432 28.456 1.00 96.19 344 VAL A CA 1
ATOM 2639 C C . VAL A 1 344 ? -15.226 5.609 27.075 1.00 96.19 344 VAL A C 1
ATOM 2641 O O . VAL A 1 344 ? -16.400 5.971 26.983 1.00 96.19 344 VAL A O 1
ATOM 2644 N N . LEU A 1 345 ? -14.488 5.283 26.014 1.00 97.12 345 LEU A N 1
ATOM 2645 C CA . LEU A 1 345 ? -14.959 5.397 24.634 1.00 97.12 345 LEU A CA 1
ATOM 2646 C C . LEU A 1 345 ? -16.103 4.423 24.325 1.00 97.12 345 LEU A C 1
ATOM 2648 O O . LEU A 1 345 ? -17.066 4.805 23.663 1.00 97.12 345 LEU A O 1
ATOM 2652 N N . ALA A 1 346 ? -16.065 3.199 24.856 1.00 96.19 346 ALA A N 1
ATOM 2653 C CA . ALA A 1 346 ? -17.142 2.227 24.699 1.00 96.19 346 ALA A CA 1
ATOM 2654 C C . ALA A 1 346 ? -18.454 2.720 25.325 1.00 96.19 346 ALA A C 1
ATOM 2656 O O . ALA A 1 346 ? -19.508 2.600 24.695 1.00 96.19 346 ALA A O 1
ATOM 2657 N N . ARG A 1 347 ? -18.398 3.311 26.530 1.00 95.06 347 ARG A N 1
ATOM 2658 C CA . ARG A 1 347 ? -19.560 3.942 27.182 1.00 95.06 347 ARG A CA 1
ATOM 2659 C C . ARG A 1 347 ? -20.043 5.164 26.411 1.00 95.06 347 ARG A C 1
ATOM 2661 O O . ARG A 1 347 ? -21.242 5.295 26.187 1.00 95.06 347 ARG A O 1
ATOM 2668 N N . PHE A 1 348 ? -19.124 6.019 25.965 1.00 94.06 348 PHE A N 1
ATOM 2669 C CA . PHE A 1 348 ? -19.445 7.179 25.133 1.00 94.06 348 PHE A CA 1
ATOM 2670 C C . PHE A 1 348 ? -20.216 6.770 23.868 1.00 94.06 348 PHE A C 1
ATOM 2672 O O . PHE A 1 348 ? -21.313 7.271 23.627 1.00 94.06 348 PHE A O 1
ATOM 2679 N N . CYS A 1 349 ? -19.707 5.788 23.121 1.00 92.75 349 CYS A N 1
ATOM 2680 C CA . CYS A 1 349 ? -20.349 5.304 21.900 1.00 92.75 349 CYS A CA 1
ATOM 2681 C C . CYS A 1 349 ? -21.694 4.608 22.172 1.00 92.75 349 CYS A C 1
ATOM 2683 O O . CYS A 1 349 ? -22.545 4.572 21.290 1.00 92.75 349 CYS A O 1
ATOM 2685 N N . SER A 1 350 ? -21.901 4.031 23.364 1.00 89.75 350 SER A N 1
ATOM 2686 C CA . SER A 1 350 ? -23.186 3.416 23.742 1.00 89.75 350 SER A CA 1
ATOM 2687 C C . SER A 1 350 ? -24.242 4.457 24.113 1.00 89.75 350 SER A C 1
ATOM 2689 O O . SER A 1 350 ? -25.428 4.222 23.912 1.00 89.75 350 SER A O 1
ATOM 2691 N N . ASN A 1 351 ? -23.810 5.596 24.656 1.00 86.62 351 ASN A N 1
ATOM 2692 C CA . ASN A 1 351 ? -24.693 6.665 25.116 1.00 86.62 351 ASN A CA 1
ATOM 2693 C C . ASN A 1 351 ? -24.990 7.711 24.028 1.00 86.62 351 ASN A C 1
ATOM 2695 O O . ASN A 1 351 ? -25.880 8.541 24.216 1.00 86.62 351 ASN A O 1
ATOM 2699 N N . SER A 1 352 ? -24.254 7.708 22.910 1.00 77.50 352 SER A N 1
ATOM 2700 C CA . SER A 1 352 ? -24.502 8.638 21.804 1.00 77.50 352 SER A CA 1
ATOM 2701 C C . SER A 1 352 ? -25.824 8.276 21.096 1.00 77.50 352 SER A C 1
ATOM 2703 O O . SER A 1 352 ? -26.009 7.131 20.671 1.00 77.50 352 SER A O 1
ATOM 2705 N N . PRO A 1 353 ? -26.781 9.216 20.974 1.00 67.75 353 PRO A N 1
ATOM 2706 C CA . PRO A 1 353 ? -28.120 8.935 20.455 1.00 67.75 353 PRO A CA 1
ATOM 2707 C C . PRO A 1 353 ? -28.054 8.467 19.003 1.00 67.75 353 PRO A C 1
ATOM 2709 O O . PRO A 1 353 ? -27.427 9.128 18.187 1.00 67.75 353 PRO A O 1
ATOM 2712 N N . HIS A 1 354 ? -28.721 7.365 18.638 1.00 58.88 354 HIS A N 1
ATOM 2713 C CA . HIS A 1 354 ? -28.575 6.728 17.317 1.00 58.88 354 HIS A CA 1
ATOM 2714 C C . HIS A 1 354 ? -28.736 7.664 16.102 1.00 58.88 354 HIS A C 1
ATOM 2716 O O . HIS A 1 354 ? -28.110 7.399 15.077 1.00 58.88 354 HIS A O 1
ATOM 2722 N N . ALA A 1 355 ? -29.483 8.764 16.235 1.00 50.56 355 ALA A N 1
ATOM 2723 C CA . ALA A 1 355 ? -29.599 9.823 15.241 1.00 50.56 355 ALA A CA 1
ATOM 2724 C C . ALA A 1 355 ? -29.021 11.142 15.781 1.00 50.56 355 ALA A C 1
ATOM 2726 O O . ALA A 1 355 ? -29.642 11.802 16.613 1.00 50.56 355 ALA A O 1
ATOM 2727 N N . VAL A 1 356 ? -27.860 11.552 15.270 1.00 51.50 356 VAL A N 1
ATOM 2728 C CA . VAL A 1 356 ? -27.399 12.941 15.392 1.00 51.50 356 VAL A CA 1
ATOM 2729 C C . VAL A 1 356 ? -27.777 13.655 14.092 1.00 51.50 356 VAL A C 1
ATOM 2731 O O . VAL A 1 356 ? -27.457 13.140 13.015 1.00 51.50 356 VAL A O 1
ATOM 2734 N N . PRO A 1 357 ? -28.487 14.799 14.140 1.00 46.47 357 PRO A N 1
ATOM 2735 C CA . PRO A 1 357 ? -28.745 15.598 12.949 1.00 46.47 357 PRO A CA 1
ATOM 2736 C C . PRO A 1 357 ? -27.417 15.917 12.262 1.00 46.47 357 PRO A C 1
ATOM 2738 O O . PRO A 1 357 ? -26.487 16.380 12.919 1.00 46.47 357 PRO A O 1
ATOM 2741 N N . ARG A 1 358 ? -27.320 15.680 10.947 1.00 53.00 358 ARG A N 1
ATOM 2742 C CA . ARG A 1 358 ? -26.205 16.206 10.152 1.00 53.00 358 ARG A CA 1
ATOM 2743 C C . ARG A 1 358 ? -26.219 17.723 10.324 1.00 53.00 358 ARG A C 1
ATOM 2745 O O . ARG A 1 358 ? -27.092 18.383 9.761 1.00 53.00 358 ARG A O 1
ATOM 2752 N N . GLU A 1 359 ? -25.303 18.274 11.114 1.00 49.00 359 GLU A N 1
ATOM 2753 C CA . GLU A 1 359 ? -25.086 19.715 11.113 1.00 49.00 359 GLU A CA 1
ATOM 2754 C C . GLU A 1 359 ? -24.684 20.078 9.681 1.00 49.00 359 GLU A C 1
ATOM 2756 O O . GLU A 1 359 ? -23.706 19.558 9.141 1.00 49.00 359 GLU A O 1
ATOM 2761 N N . ALA A 1 360 ? -25.513 20.891 9.022 1.00 42.06 360 ALA A N 1
ATOM 2762 C CA . ALA A 1 360 ? -25.301 21.319 7.648 1.00 42.06 360 ALA A CA 1
ATOM 2763 C C . ALA A 1 360 ? -24.147 22.324 7.611 1.00 42.06 360 ALA A C 1
ATOM 2765 O O . ALA A 1 360 ? -24.337 23.528 7.461 1.00 42.06 360 ALA A O 1
ATOM 2766 N N . TRP A 1 361 ? -22.935 21.816 7.777 1.00 45.72 361 TRP A N 1
ATOM 2767 C CA . TRP A 1 361 ? -21.722 22.541 7.490 1.00 45.72 361 TRP A CA 1
ATOM 2768 C C . TRP A 1 361 ? -21.642 22.771 5.979 1.00 45.72 361 TRP A C 1
ATOM 2770 O O . TRP A 1 361 ? -21.609 21.819 5.197 1.00 45.72 361 TRP A O 1
ATOM 2780 N N . ARG A 1 362 ? -21.571 24.032 5.544 1.00 46.47 362 ARG A N 1
ATOM 2781 C CA . ARG A 1 362 ? -21.146 24.369 4.180 1.00 46.47 362 ARG A CA 1
ATOM 2782 C C . ARG A 1 362 ? -19.652 24.629 4.202 1.00 46.47 362 ARG A C 1
ATOM 2784 O O . ARG A 1 362 ? -19.198 25.571 4.839 1.00 46.47 362 ARG A O 1
ATOM 2791 N N . ALA A 1 363 ? -18.902 23.769 3.526 1.00 46.03 363 ALA A N 1
ATOM 2792 C CA . ALA A 1 363 ? -17.473 23.953 3.376 1.00 46.03 363 ALA A CA 1
ATOM 2793 C C . ALA A 1 363 ? -17.222 25.139 2.450 1.00 46.03 363 ALA A C 1
ATOM 2795 O O . ALA A 1 363 ? -17.600 25.102 1.279 1.00 46.03 363 ALA A O 1
ATOM 2796 N N . GLU A 1 364 ? -16.588 26.187 2.964 1.00 42.78 364 GLU A N 1
ATOM 2797 C CA . GLU A 1 364 ? -15.872 27.110 2.095 1.00 42.78 364 GLU A CA 1
ATOM 2798 C C . GLU A 1 364 ? -14.701 26.330 1.500 1.00 42.78 364 GLU A C 1
ATOM 2800 O O . GLU A 1 364 ? -13.913 25.721 2.227 1.00 42.78 364 GLU A O 1
ATOM 2805 N N . SER A 1 365 ? -14.635 26.264 0.168 1.00 40.00 365 SER A N 1
ATOM 2806 C CA . SER A 1 365 ? -13.537 25.598 -0.521 1.00 40.00 365 SER A CA 1
ATOM 2807 C C . SER A 1 365 ? -12.245 26.321 -0.154 1.00 40.00 365 SER A C 1
ATOM 2809 O O . SER A 1 365 ? -11.968 27.403 -0.678 1.00 40.00 365 SER A O 1
ATOM 2811 N N . SER A 1 366 ? -11.461 25.748 0.755 1.00 38.97 366 SER A N 1
ATOM 2812 C CA . SER A 1 366 ? -10.114 26.239 1.011 1.00 38.97 366 SER A CA 1
ATOM 2813 C C . SER A 1 366 ? -9.324 26.068 -0.291 1.00 38.97 366 SER A C 1
ATOM 2815 O O . SER A 1 366 ? -9.173 24.972 -0.837 1.00 38.97 366 SER A O 1
ATOM 2817 N N . SER A 1 367 ? -8.946 27.197 -0.885 1.00 36.12 367 SER A N 1
ATOM 2818 C CA . SER A 1 367 ? -8.277 27.245 -2.174 1.00 36.12 367 SER A CA 1
ATOM 2819 C C . SER A 1 367 ? -6.831 26.772 -2.052 1.00 36.12 367 SER A C 1
ATOM 2821 O O . SER A 1 367 ? -6.070 27.324 -1.261 1.00 36.12 367 SER A O 1
ATOM 2823 N N . LYS A 1 368 ? -6.461 25.823 -2.921 1.00 37.75 368 LYS A N 1
ATOM 2824 C CA . LYS A 1 368 ? -5.115 25.563 -3.467 1.00 37.75 368 LYS A CA 1
ATOM 2825 C C . LYS A 1 368 ? -3.955 25.772 -2.487 1.00 37.75 368 LYS A C 1
ATOM 2827 O O . LYS A 1 368 ? -3.183 26.717 -2.611 1.00 37.75 368 LYS A O 1
ATOM 2832 N N . SER A 1 369 ? -3.762 24.812 -1.596 1.00 32.53 369 SER A N 1
ATOM 2833 C CA . SER A 1 369 ? -2.457 24.581 -0.985 1.00 32.53 369 SER A CA 1
ATOM 2834 C C . SER A 1 369 ? -1.926 23.269 -1.550 1.00 32.53 369 SER A C 1
ATOM 2836 O O . SER A 1 369 ? -2.460 22.204 -1.256 1.00 32.53 369 SER A O 1
ATOM 2838 N N . ALA A 1 370 ? -0.911 23.352 -2.414 1.00 39.72 370 ALA A N 1
ATOM 2839 C CA . ALA A 1 370 ? -0.023 22.218 -2.631 1.00 39.72 370 ALA A CA 1
ATOM 2840 C C . ALA A 1 370 ? 0.638 21.951 -1.275 1.00 39.72 370 ALA A C 1
ATOM 2842 O O . ALA A 1 370 ? 1.359 22.809 -0.764 1.00 39.72 370 ALA A O 1
ATOM 2843 N N . ARG A 1 371 ? 0.280 20.837 -0.644 1.00 42.53 371 ARG A N 1
ATOM 2844 C CA . ARG A 1 371 ? 0.891 20.375 0.603 1.00 42.53 371 ARG A CA 1
ATOM 2845 C C . ARG A 1 371 ? 1.747 19.166 0.298 1.00 42.53 371 ARG A C 1
ATOM 2847 O O . ARG A 1 371 ? 1.508 18.524 -0.714 1.00 42.53 371 ARG A O 1
ATOM 2854 N N . THR A 1 372 ? 2.740 18.999 1.162 1.00 40.34 372 THR A N 1
ATOM 2855 C CA . THR A 1 372 ? 3.959 18.210 1.019 1.00 40.34 372 THR A CA 1
ATOM 2856 C C . THR A 1 372 ? 3.939 17.080 2.046 1.00 40.34 372 THR A C 1
ATOM 2858 O O . THR A 1 372 ? 4.440 17.246 3.164 1.00 40.34 372 THR A O 1
ATOM 2861 N N . GLY A 1 373 ? 3.318 15.959 1.701 1.00 44.72 373 GLY A N 1
ATOM 2862 C CA . GLY A 1 373 ? 3.604 14.690 2.362 1.00 44.72 373 GLY A CA 1
ATOM 2863 C C . GLY A 1 373 ? 5.001 14.194 1.956 1.00 44.72 373 GLY A C 1
ATOM 2864 O O . GLY A 1 373 ? 5.540 14.623 0.934 1.00 44.72 373 GLY A O 1
ATOM 2865 N N . PRO A 1 374 ? 5.652 13.317 2.733 1.00 52.97 374 PRO A N 1
ATOM 2866 C CA . PRO A 1 374 ? 6.897 12.704 2.288 1.00 52.97 374 PRO A CA 1
ATOM 2867 C C . PRO A 1 374 ? 6.648 11.851 1.032 1.00 52.97 374 PRO A C 1
ATOM 2869 O O . PRO A 1 374 ? 5.792 10.973 1.027 1.00 52.97 374 PRO A O 1
ATOM 2872 N N . ASP A 1 375 ? 7.422 12.072 -0.032 1.00 71.31 375 ASP A N 1
ATOM 2873 C CA . ASP A 1 375 ? 7.406 11.234 -1.238 1.00 71.31 375 ASP A CA 1
ATOM 2874 C C . ASP A 1 375 ? 8.182 9.927 -1.001 1.00 71.31 375 ASP A C 1
ATOM 2876 O O . ASP A 1 375 ? 9.332 9.757 -1.424 1.00 71.31 375 ASP A O 1
ATOM 2880 N N . ILE A 1 376 ? 7.556 9.002 -0.269 1.00 73.00 376 ILE A N 1
ATOM 2881 C CA . ILE A 1 376 ? 8.176 7.750 0.198 1.00 73.00 376 ILE A CA 1
ATOM 2882 C C . ILE A 1 376 ? 8.629 6.875 -0.982 1.00 73.00 376 ILE A C 1
ATOM 2884 O O . ILE A 1 376 ? 9.658 6.199 -0.909 1.00 73.00 376 ILE A O 1
ATOM 2888 N N . ILE A 1 377 ? 7.904 6.932 -2.101 1.00 83.44 377 ILE A N 1
ATOM 2889 C CA . ILE A 1 377 ? 8.211 6.167 -3.316 1.00 83.44 377 ILE A CA 1
ATOM 2890 C C . ILE A 1 377 ? 9.029 6.964 -4.344 1.00 83.44 377 ILE A C 1
ATOM 2892 O O . ILE A 1 377 ? 9.254 6.474 -5.450 1.00 83.44 377 ILE A O 1
ATOM 2896 N N . ARG A 1 378 ? 9.510 8.166 -4.002 1.00 84.69 378 ARG A N 1
ATOM 2897 C CA . ARG A 1 378 ? 10.352 9.025 -4.858 1.00 84.69 378 ARG A CA 1
ATOM 2898 C C . ARG A 1 378 ? 9.751 9.371 -6.230 1.00 84.69 378 ARG A C 1
ATOM 2900 O O . ARG A 1 378 ? 10.477 9.635 -7.195 1.00 84.69 378 ARG A O 1
ATOM 2907 N N . ARG A 1 379 ? 8.426 9.396 -6.304 1.00 84.00 379 ARG A N 1
ATOM 2908 C CA . ARG A 1 379 ? 7.590 9.702 -7.468 1.00 84.00 379 ARG A CA 1
ATOM 2909 C C . ARG A 1 379 ? 7.869 11.051 -8.120 1.00 84.00 379 ARG A C 1
ATOM 2911 O O . ARG A 1 379 ? 7.728 11.167 -9.338 1.00 84.00 379 ARG A O 1
ATOM 2918 N N . PHE A 1 380 ? 8.263 12.051 -7.344 1.00 85.94 380 PHE A N 1
ATOM 2919 C CA . PHE A 1 380 ? 8.506 13.422 -7.793 1.00 85.94 380 PHE A CA 1
ATOM 2920 C C . PHE A 1 380 ? 9.988 13.727 -7.990 1.00 85.94 380 PHE A C 1
ATOM 2922 O O . PHE A 1 380 ? 10.366 14.897 -8.069 1.00 85.94 380 PHE A O 1
ATOM 2929 N N . THR A 1 381 ? 10.837 12.697 -8.092 1.00 89.56 381 THR A N 1
ATOM 2930 C CA . THR A 1 381 ? 12.267 12.892 -8.347 1.00 89.56 381 THR A CA 1
ATOM 2931 C C . THR A 1 381 ? 12.476 13.730 -9.618 1.00 89.56 381 THR A C 1
ATOM 2933 O O . THR A 1 381 ? 12.077 13.293 -10.702 1.00 89.56 381 THR A O 1
ATOM 2936 N N . PRO A 1 382 ? 13.099 14.922 -9.528 1.00 90.69 382 PRO A N 1
ATOM 2937 C CA . PRO A 1 382 ? 13.258 15.795 -10.686 1.00 90.69 382 PRO A CA 1
ATOM 2938 C C . PRO A 1 382 ? 14.176 15.186 -11.748 1.00 90.69 382 PRO A C 1
ATOM 2940 O O . PRO A 1 382 ? 15.270 14.731 -11.429 1.00 90.69 382 PRO A O 1
ATOM 2943 N N . THR A 1 383 ? 13.780 15.259 -13.021 1.00 94.19 383 THR A N 1
ATOM 2944 C CA . THR A 1 383 ? 14.564 14.786 -14.178 1.00 94.19 383 THR A CA 1
ATOM 2945 C C . THR A 1 383 ? 14.893 15.939 -15.144 1.00 94.19 383 THR A C 1
ATOM 2947 O O . THR A 1 383 ? 14.326 16.006 -16.236 1.00 94.19 383 THR A O 1
ATOM 2950 N N . PRO A 1 384 ? 15.754 16.900 -14.750 1.00 96.12 384 PRO A N 1
ATOM 2951 C CA . PRO A 1 384 ? 15.972 18.141 -15.500 1.00 96.12 384 PRO A CA 1
ATOM 2952 C C . PRO A 1 384 ? 16.752 17.968 -16.810 1.00 96.12 384 PRO A C 1
ATOM 2954 O O . PRO A 1 384 ? 16.700 18.845 -17.671 1.00 96.12 384 PRO A O 1
ATOM 2957 N N . LEU A 1 385 ? 17.507 16.879 -16.966 1.00 96.69 385 LEU A N 1
ATOM 2958 C CA . LEU A 1 385 ? 18.323 16.641 -18.151 1.00 96.69 385 LEU A CA 1
ATOM 2959 C C . LEU A 1 385 ? 17.481 15.955 -19.218 1.00 96.69 385 LEU A C 1
ATOM 2961 O O . LEU A 1 385 ? 16.870 14.922 -18.950 1.00 96.69 385 LEU A O 1
ATOM 2965 N N . VAL A 1 386 ? 17.479 16.507 -20.431 1.00 95.00 386 VAL A N 1
ATOM 2966 C CA . VAL A 1 386 ? 16.654 16.009 -21.534 1.00 95.00 386 VAL A CA 1
ATOM 2967 C C . VAL A 1 386 ? 17.502 15.749 -22.773 1.00 95.00 386 VAL A C 1
ATOM 2969 O O . VAL A 1 386 ? 18.353 16.566 -23.127 1.00 95.00 386 VAL A O 1
ATOM 2972 N N . ALA A 1 387 ? 17.238 14.637 -23.461 1.00 92.19 387 ALA A N 1
ATOM 2973 C CA . ALA A 1 387 ? 17.784 14.366 -24.786 1.00 92.19 387 ALA A CA 1
ATOM 2974 C C . ALA A 1 387 ? 16.756 13.756 -25.742 1.00 92.19 387 ALA A C 1
ATOM 2976 O O . ALA A 1 387 ? 15.891 12.957 -25.366 1.00 92.19 387 ALA A O 1
ATOM 2977 N N . ASP A 1 388 ? 16.921 14.106 -27.017 1.00 91.88 388 ASP A N 1
ATOM 2978 C CA . ASP A 1 388 ? 16.094 13.630 -28.111 1.00 91.88 388 ASP A CA 1
ATOM 2979 C C . ASP A 1 388 ? 16.835 12.577 -28.929 1.00 91.88 388 ASP A C 1
ATOM 2981 O O . ASP A 1 388 ? 17.789 12.883 -29.644 1.00 91.88 388 ASP A O 1
ATOM 2985 N N . LEU A 1 389 ? 16.393 11.325 -28.803 1.00 90.38 389 LEU A N 1
ATOM 2986 C CA . LEU A 1 389 ? 17.064 10.142 -29.334 1.00 90.38 389 LEU A CA 1
ATOM 2987 C C . LEU A 1 389 ? 16.203 9.466 -30.405 1.00 90.38 389 LEU A C 1
ATOM 2989 O O . LEU A 1 389 ? 14.973 9.574 -30.401 1.00 90.38 389 LEU A O 1
ATOM 2993 N N . ARG A 1 390 ? 16.848 8.736 -31.316 1.00 87.44 390 ARG A N 1
ATOM 2994 C CA . ARG A 1 390 ? 16.164 7.910 -32.319 1.00 87.44 390 ARG A CA 1
ATOM 2995 C C . ARG A 1 390 ? 16.774 6.509 -32.350 1.00 87.44 390 ARG A C 1
ATOM 2997 O O . ARG A 1 390 ? 17.878 6.329 -32.862 1.00 87.44 390 ARG A O 1
ATOM 3004 N N . ALA A 1 391 ? 16.034 5.530 -31.831 1.00 84.56 391 ALA A N 1
ATOM 3005 C CA . ALA A 1 391 ? 16.368 4.111 -31.919 1.00 84.56 391 ALA A CA 1
ATOM 3006 C C . ALA A 1 391 ? 15.570 3.492 -33.074 1.00 84.56 391 ALA A C 1
ATOM 3008 O O . ALA A 1 391 ? 14.351 3.356 -32.990 1.00 84.56 391 ALA A O 1
ATOM 3009 N N . MET A 1 392 ? 16.241 3.155 -34.178 1.00 81.94 392 MET A N 1
ATOM 3010 C CA . MET A 1 392 ? 15.582 2.730 -35.425 1.00 81.94 392 MET A CA 1
ATOM 3011 C C . MET A 1 392 ? 14.505 3.745 -35.869 1.00 81.94 392 MET A C 1
ATOM 3013 O O . MET A 1 392 ? 14.831 4.909 -36.104 1.00 81.94 392 MET A O 1
ATOM 3017 N N . ASN A 1 393 ? 13.239 3.323 -35.959 1.00 79.38 393 ASN A N 1
ATOM 3018 C CA . ASN A 1 393 ? 12.098 4.172 -36.314 1.00 79.38 393 ASN A CA 1
ATOM 3019 C C . ASN A 1 393 ? 11.378 4.755 -35.082 1.00 79.38 393 ASN A C 1
ATOM 3021 O O . ASN A 1 393 ? 10.431 5.524 -35.232 1.00 79.38 393 ASN A O 1
ATOM 3025 N N . CYS A 1 394 ? 11.826 4.421 -33.869 1.00 85.06 394 CYS A N 1
ATOM 3026 C CA . CYS A 1 394 ? 11.236 4.890 -32.623 1.00 85.06 394 CYS A CA 1
ATOM 3027 C C . CYS A 1 394 ? 11.915 6.189 -32.161 1.00 85.06 394 CYS A C 1
ATOM 3029 O O . CYS A 1 394 ? 13.106 6.217 -31.833 1.00 85.06 394 CYS A O 1
ATOM 3031 N N . ALA A 1 395 ? 11.151 7.283 -32.125 1.00 89.69 395 ALA A N 1
ATOM 3032 C CA . ALA A 1 395 ? 11.588 8.540 -31.524 1.00 89.69 395 ALA A CA 1
ATOM 3033 C C . ALA A 1 395 ? 11.423 8.479 -29.999 1.00 89.69 395 ALA A C 1
ATOM 3035 O O . ALA A 1 395 ? 10.346 8.141 -29.509 1.00 89.69 395 ALA A O 1
ATOM 3036 N N . ILE A 1 396 ? 12.466 8.842 -29.251 1.00 92.19 396 ILE A N 1
ATOM 3037 C CA . ILE A 1 396 ? 12.525 8.715 -27.789 1.00 92.19 396 ILE A CA 1
ATOM 3038 C C . ILE A 1 396 ? 12.887 10.065 -27.162 1.00 92.19 396 ILE A C 1
ATOM 3040 O O . ILE A 1 396 ? 13.780 10.770 -27.636 1.00 92.19 396 ILE A O 1
ATOM 3044 N N . ARG A 1 397 ? 12.178 10.468 -26.106 1.00 93.62 397 ARG A N 1
ATOM 3045 C CA . ARG A 1 397 ? 12.546 11.567 -25.201 1.00 93.62 397 ARG A CA 1
ATOM 3046 C C . ARG A 1 397 ? 13.083 10.990 -23.920 1.00 93.62 397 ARG A C 1
ATOM 3048 O O . ARG A 1 397 ? 12.311 10.426 -23.169 1.00 93.62 397 ARG A O 1
ATOM 3055 N N . LEU A 1 398 ? 14.377 11.140 -23.684 1.00 95.31 398 LEU A N 1
ATOM 3056 C CA . LEU A 1 398 ? 14.976 10.787 -22.409 1.00 95.31 398 LEU A CA 1
ATOM 3057 C C . LEU A 1 398 ? 14.906 11.991 -21.476 1.00 95.31 398 LEU A C 1
ATOM 3059 O O . LEU A 1 398 ? 15.371 13.065 -21.841 1.00 95.31 398 LEU A O 1
ATOM 3063 N N . GLU A 1 399 ? 14.368 11.783 -20.283 1.00 96.62 399 GLU A N 1
ATOM 3064 C CA . GLU A 1 399 ? 14.453 12.674 -19.133 1.00 96.62 399 GLU A CA 1
ATOM 3065 C C . GLU A 1 399 ? 15.203 11.958 -18.011 1.00 96.62 399 GLU A C 1
ATOM 3067 O O . GLU A 1 399 ? 14.887 10.816 -17.668 1.00 96.62 399 GLU A O 1
ATOM 3072 N N . THR A 1 400 ? 16.203 12.610 -17.425 1.00 97.31 400 THR A N 1
ATOM 3073 C CA . THR A 1 400 ? 16.972 12.030 -16.321 1.00 97.31 400 THR A CA 1
ATOM 3074 C C . THR A 1 400 ? 17.517 13.075 -15.354 1.00 97.31 400 THR A C 1
ATOM 3076 O O . THR A 1 400 ? 17.589 14.266 -15.659 1.00 97.31 400 THR A O 1
ATOM 3079 N N . ASN A 1 401 ? 17.882 12.631 -14.153 1.00 96.75 401 ASN A N 1
ATOM 3080 C CA . ASN A 1 401 ? 18.594 13.424 -13.152 1.00 96.75 401 ASN A CA 1
ATOM 3081 C C . ASN A 1 401 ? 20.120 13.245 -13.207 1.00 96.75 401 ASN A C 1
ATOM 3083 O O . ASN A 1 401 ? 20.824 13.922 -12.463 1.00 96.75 401 ASN A O 1
ATOM 3087 N N . SER A 1 402 ? 20.636 12.352 -14.058 1.00 96.25 402 SER A N 1
ATOM 3088 C CA . SER A 1 402 ? 22.051 11.975 -14.065 1.00 96.25 402 SER A CA 1
ATOM 3089 C C . SER A 1 402 ? 22.721 12.229 -15.418 1.00 96.25 402 SER A C 1
ATOM 3091 O O . SER A 1 402 ? 22.289 11.673 -16.433 1.00 96.25 402 SER A O 1
ATOM 3093 N N . PRO A 1 403 ? 23.815 13.015 -15.455 1.00 95.19 403 PRO A N 1
ATOM 3094 C CA . PRO A 1 403 ? 24.633 13.166 -16.656 1.00 95.19 403 PRO A CA 1
ATOM 3095 C C . PRO A 1 403 ? 25.212 11.835 -17.155 1.00 95.19 403 PRO A C 1
ATOM 3097 O O . PRO A 1 403 ? 25.317 11.635 -18.362 1.00 95.19 403 PRO A O 1
ATOM 3100 N N . ALA A 1 404 ? 25.540 10.912 -16.244 1.00 93.69 404 ALA A N 1
ATOM 3101 C CA . ALA A 1 404 ? 26.082 9.601 -16.592 1.00 93.69 404 ALA A CA 1
ATOM 3102 C C . ALA A 1 404 ? 25.035 8.720 -17.294 1.00 93.69 404 ALA A C 1
ATOM 3104 O O . ALA A 1 404 ? 25.346 8.123 -18.325 1.00 93.69 404 ALA A O 1
ATOM 3105 N N . VAL A 1 405 ? 23.784 8.711 -16.807 1.00 94.94 405 VAL A N 1
ATOM 3106 C CA . VAL A 1 405 ? 22.663 8.052 -17.507 1.00 94.94 405 VAL A CA 1
ATOM 3107 C C . VAL A 1 405 ? 22.471 8.672 -18.887 1.00 94.94 405 VAL A C 1
ATOM 3109 O O . VAL A 1 405 ? 22.383 7.950 -19.876 1.00 94.94 405 VAL A O 1
ATOM 3112 N N . LEU A 1 406 ? 22.430 10.007 -18.968 1.00 94.00 406 LEU A N 1
ATOM 3113 C CA . LEU A 1 406 ? 22.248 10.721 -20.230 1.00 94.00 406 LEU A CA 1
ATOM 3114 C C . LEU A 1 406 ? 23.299 10.305 -21.264 1.00 94.00 406 LEU A C 1
ATOM 3116 O O . LEU A 1 406 ? 22.944 9.970 -22.392 1.00 94.00 406 LEU A O 1
ATOM 3120 N N . GLN A 1 407 ? 24.574 10.315 -20.875 1.00 91.69 407 GLN A N 1
ATOM 3121 C CA . GLN A 1 407 ? 25.687 9.986 -21.757 1.00 91.69 407 GLN A CA 1
ATOM 3122 C C . GLN A 1 407 ? 25.637 8.523 -22.206 1.00 91.69 407 GLN A C 1
ATOM 3124 O O . GLN A 1 407 ? 25.564 8.261 -23.403 1.00 91.69 407 GLN A O 1
ATOM 3129 N N . GLN A 1 408 ? 25.565 7.577 -21.269 1.00 91.88 408 GLN A N 1
ATOM 3130 C CA . GLN A 1 408 ? 25.620 6.153 -21.606 1.00 91.88 408 GLN A CA 1
ATOM 3131 C C . GLN A 1 408 ? 24.392 5.664 -22.377 1.00 91.88 408 GLN A C 1
ATOM 3133 O O . GLN A 1 408 ? 24.510 4.810 -23.251 1.00 91.88 408 GLN A O 1
ATOM 3138 N N . VAL A 1 409 ? 23.204 6.221 -22.117 1.00 92.06 409 VAL A N 1
ATOM 3139 C CA . VAL A 1 409 ? 22.018 5.907 -22.927 1.00 92.06 409 VAL A CA 1
ATOM 3140 C C . VAL A 1 409 ? 22.144 6.487 -24.340 1.00 92.06 409 VAL A C 1
ATOM 3142 O O . VAL A 1 409 ? 21.743 5.831 -25.302 1.00 92.06 409 VAL A O 1
ATOM 3145 N N . CYS A 1 410 ? 22.711 7.690 -24.501 1.00 88.19 410 CYS A N 1
ATOM 3146 C CA . CYS A 1 410 ? 22.994 8.235 -25.834 1.00 88.19 410 CYS A CA 1
ATOM 3147 C C . CYS A 1 410 ? 23.951 7.327 -26.617 1.00 88.19 410 CYS A C 1
ATOM 3149 O O . CYS A 1 410 ? 23.725 7.092 -27.809 1.00 88.19 410 CYS A O 1
ATOM 3151 N N . ASP A 1 411 ? 24.982 6.815 -25.946 1.00 85.19 411 ASP A N 1
ATOM 3152 C CA . ASP A 1 411 ? 25.973 5.917 -26.534 1.00 85.19 411 ASP A CA 1
ATOM 3153 C C . ASP A 1 411 ? 25.326 4.579 -26.937 1.00 85.19 411 ASP A C 1
ATOM 3155 O O . ASP A 1 411 ? 25.446 4.175 -28.096 1.00 85.19 411 ASP A O 1
ATOM 3159 N N . ALA A 1 412 ? 24.501 3.984 -26.063 1.00 85.88 412 ALA A N 1
ATOM 3160 C CA . ALA A 1 412 ? 23.754 2.748 -26.338 1.00 85.88 412 ALA A CA 1
ATOM 3161 C C . ALA A 1 412 ? 22.805 2.856 -27.549 1.00 85.88 412 ALA A C 1
ATOM 3163 O O . ALA A 1 412 ? 22.626 1.900 -28.305 1.00 85.88 412 ALA A O 1
ATOM 3164 N N . VAL A 1 413 ? 22.182 4.024 -27.757 1.00 84.69 413 VAL A N 1
ATOM 3165 C CA . VAL A 1 413 ? 21.288 4.288 -28.905 1.00 84.69 413 VAL A CA 1
ATOM 3166 C C . VAL A 1 413 ? 22.080 4.623 -30.188 1.00 84.69 413 VAL A C 1
ATOM 3168 O O . VAL A 1 413 ? 21.508 4.756 -31.272 1.00 84.69 413 VAL A O 1
ATOM 3171 N N . GLY A 1 414 ? 23.411 4.723 -30.109 1.00 73.19 414 GLY A N 1
ATOM 3172 C CA . GLY A 1 414 ? 24.292 4.985 -31.248 1.00 73.19 414 GLY A CA 1
ATOM 3173 C C . GLY A 1 414 ? 24.386 6.464 -31.635 1.00 73.19 414 GLY A C 1
ATOM 3174 O O . GLY A 1 414 ? 24.568 6.780 -32.812 1.00 73.19 414 GLY A O 1
ATOM 3175 N N . GLY A 1 415 ? 24.207 7.382 -30.678 1.00 61.25 415 GLY A N 1
ATOM 3176 C CA . GLY A 1 415 ? 24.485 8.817 -30.834 1.00 61.25 415 GLY A CA 1
ATOM 3177 C C . GLY A 1 415 ? 23.570 9.591 -31.796 1.00 61.25 415 GLY A C 1
ATOM 3178 O O . GLY A 1 415 ? 23.804 10.775 -32.052 1.00 61.25 415 GLY A O 1
ATOM 3179 N N . ARG A 1 416 ? 22.516 8.968 -32.341 1.00 61.09 416 ARG A N 1
ATOM 3180 C CA . ARG A 1 416 ? 21.575 9.620 -33.267 1.00 61.09 416 ARG A CA 1
ATOM 3181 C C . ARG A 1 416 ? 20.655 10.577 -32.515 1.00 61.09 416 ARG A C 1
ATOM 3183 O O . ARG A 1 416 ? 19.588 10.191 -32.036 1.00 61.09 416 ARG A O 1
ATOM 3190 N N . ARG A 1 417 ? 21.064 11.845 -32.443 1.00 60.97 417 ARG A N 1
ATOM 3191 C CA . ARG A 1 417 ? 20.200 12.936 -31.983 1.00 60.97 417 ARG A CA 1
ATOM 3192 C C . ARG A 1 417 ? 19.133 13.219 -33.036 1.00 60.97 417 ARG A C 1
ATOM 3194 O O . ARG A 1 417 ? 19.454 13.428 -34.205 1.00 60.97 417 ARG A O 1
ATOM 3201 N N . SER A 1 418 ? 17.868 13.211 -32.629 1.00 60.38 418 SER A N 1
ATOM 3202 C CA . SER A 1 418 ? 16.768 13.625 -33.503 1.00 60.38 418 SER A CA 1
ATOM 3203 C C . SER A 1 418 ? 16.691 15.150 -33.515 1.00 60.38 418 SER A C 1
ATOM 3205 O O . SER A 1 418 ? 16.552 15.750 -32.454 1.00 60.38 418 SER A O 1
ATOM 3207 N N . SER A 1 419 ? 16.754 15.787 -34.690 1.00 54.94 419 SER A N 1
ATOM 3208 C CA . SER A 1 419 ? 16.412 17.215 -34.831 1.00 54.94 419 SER A CA 1
ATOM 3209 C C . SER A 1 419 ? 14.919 17.438 -35.107 1.00 54.94 419 SER A C 1
ATOM 3211 O O . SER A 1 419 ? 14.487 18.578 -35.242 1.00 54.94 419 SER A O 1
ATOM 3213 N N . GLU A 1 420 ? 14.137 16.363 -35.238 1.00 54.44 420 GLU A N 1
ATOM 3214 C CA . GLU A 1 420 ? 12.723 16.408 -35.609 1.00 54.44 420 GLU A CA 1
ATOM 3215 C C . GLU A 1 420 ? 11.822 16.128 -34.405 1.00 54.44 420 GLU A C 1
ATOM 3217 O O . GLU A 1 420 ? 11.966 15.114 -33.711 1.00 54.44 420 GLU A O 1
ATOM 3222 N N . THR A 1 421 ? 10.833 17.001 -34.209 1.00 55.00 421 THR A N 1
ATOM 3223 C CA . THR A 1 421 ? 9.679 16.783 -33.337 1.00 55.00 421 THR A CA 1
ATOM 3224 C C . THR A 1 421 ? 8.751 15.746 -33.971 1.00 55.00 421 THR A C 1
ATOM 3226 O O . THR A 1 421 ? 7.804 16.080 -34.679 1.00 55.00 421 THR A O 1
ATOM 3229 N N . ALA A 1 422 ? 9.036 14.461 -33.745 1.00 59.00 422 ALA A N 1
ATOM 3230 C CA . ALA A 1 422 ? 8.157 13.384 -34.188 1.00 59.00 422 ALA A CA 1
ATOM 3231 C C . ALA A 1 422 ? 6.834 13.406 -33.385 1.00 59.00 422 ALA A C 1
ATOM 3233 O O . ALA A 1 422 ? 6.883 13.451 -32.153 1.00 59.00 422 ALA A O 1
ATOM 3234 N N . PRO A 1 423 ? 5.659 13.327 -34.039 1.00 54.44 423 PRO A N 1
ATOM 3235 C CA . PRO A 1 423 ? 4.354 13.391 -33.369 1.00 54.44 423 PRO A CA 1
ATOM 3236 C C . PRO A 1 423 ? 4.046 12.160 -32.499 1.00 54.44 423 PRO A C 1
ATOM 3238 O O . PRO A 1 423 ? 3.147 12.197 -31.666 1.00 54.44 423 PRO A O 1
ATOM 3241 N N . GLN A 1 424 ? 4.790 11.067 -32.677 1.00 65.56 424 GLN A N 1
ATOM 3242 C CA . GLN A 1 424 ? 4.629 9.812 -31.950 1.00 65.56 424 GLN A CA 1
ATOM 3243 C C . GLN A 1 424 ? 5.942 9.448 -31.260 1.00 65.56 424 GLN A C 1
ATOM 3245 O O . GLN A 1 424 ? 6.812 8.808 -31.846 1.00 65.56 424 GLN A O 1
ATOM 3250 N N . ARG A 1 425 ? 6.099 9.914 -30.020 1.00 85.38 425 ARG A N 1
ATOM 3251 C CA . ARG A 1 425 ? 7.355 9.839 -29.278 1.00 85.38 425 ARG A CA 1
ATOM 3252 C C . ARG A 1 425 ? 7.193 9.045 -27.989 1.00 85.38 425 ARG A C 1
ATOM 3254 O O . ARG A 1 425 ? 6.272 9.317 -27.228 1.00 85.38 425 ARG A O 1
ATOM 3261 N N . PHE A 1 426 ? 8.097 8.099 -27.750 1.00 91.75 426 PHE A N 1
ATOM 3262 C CA . PHE A 1 426 ? 8.212 7.405 -26.471 1.00 91.75 426 PHE A CA 1
ATOM 3263 C C . PHE A 1 426 ? 8.904 8.308 -25.450 1.00 91.75 426 PHE A C 1
ATOM 3265 O O . PHE A 1 426 ? 9.927 8.917 -25.759 1.00 91.75 426 PHE A O 1
ATOM 3272 N N . LEU A 1 427 ? 8.366 8.400 -24.239 1.00 93.88 427 LEU A N 1
ATOM 3273 C CA . LEU A 1 427 ? 8.981 9.135 -23.135 1.00 93.88 427 LEU A CA 1
ATOM 3274 C C . LEU A 1 427 ? 9.699 8.154 -22.210 1.00 93.88 427 LEU A C 1
ATOM 3276 O O . LEU A 1 427 ? 9.085 7.239 -21.679 1.00 93.88 427 LEU A O 1
ATOM 3280 N N . TRP A 1 428 ? 10.989 8.354 -21.992 1.00 96.38 428 TRP A N 1
ATOM 3281 C CA . TRP A 1 428 ? 11.800 7.638 -21.019 1.00 96.38 428 TRP A CA 1
ATOM 3282 C C . TRP A 1 428 ? 12.103 8.560 -19.847 1.00 96.38 428 TRP A C 1
ATOM 3284 O O . TRP A 1 428 ? 12.647 9.641 -20.049 1.00 96.38 428 TRP A O 1
ATOM 3294 N N . ARG A 1 429 ? 11.798 8.129 -18.624 1.00 96.31 429 ARG A N 1
ATOM 3295 C CA . ARG A 1 429 ? 12.169 8.839 -17.394 1.00 96.31 429 ARG A CA 1
ATOM 3296 C C . ARG A 1 429 ? 13.046 7.929 -16.548 1.00 96.31 429 ARG A C 1
ATOM 3298 O O . ARG A 1 429 ? 12.557 6.960 -15.975 1.00 96.31 429 ARG A O 1
ATOM 3305 N N . LEU A 1 430 ? 14.342 8.214 -16.511 1.00 96.88 430 LEU A N 1
ATOM 3306 C CA . LEU A 1 430 ? 15.334 7.380 -15.836 1.00 96.88 430 LEU A CA 1
ATOM 3307 C C . LEU A 1 430 ? 15.960 8.145 -14.678 1.00 96.88 430 LEU A C 1
ATOM 3309 O O . LEU A 1 430 ? 16.499 9.236 -14.863 1.00 96.88 430 LEU A O 1
ATOM 3313 N N . VAL A 1 431 ? 15.923 7.559 -13.490 1.00 96.69 431 VAL A N 1
ATOM 3314 C CA . VAL A 1 431 ? 16.459 8.159 -12.272 1.00 96.69 431 VAL A CA 1
ATOM 3315 C C . VAL A 1 431 ? 17.659 7.359 -11.776 1.00 96.69 431 VAL A C 1
ATOM 3317 O O . VAL A 1 431 ? 17.571 6.163 -11.515 1.00 96.69 431 VAL A O 1
ATOM 3320 N N . SER A 1 432 ? 18.783 8.049 -11.609 1.00 95.25 432 SER A N 1
ATOM 3321 C CA . SER A 1 432 ? 19.909 7.578 -10.810 1.00 95.25 432 SER A CA 1
ATOM 3322 C C . SER A 1 432 ? 19.577 7.779 -9.333 1.00 95.25 432 SER A C 1
ATOM 3324 O O . SER A 1 432 ? 19.393 8.916 -8.885 1.00 95.25 432 SER A O 1
ATOM 3326 N N . ASP A 1 433 ? 19.463 6.686 -8.586 1.00 90.12 433 ASP A N 1
ATOM 3327 C CA . ASP A 1 433 ? 19.104 6.681 -7.172 1.00 90.12 433 ASP A CA 1
ATOM 3328 C C . ASP A 1 433 ? 20.357 6.641 -6.294 1.00 90.12 433 ASP A C 1
ATOM 3330 O O . ASP A 1 433 ? 20.972 5.593 -6.097 1.00 90.12 433 ASP A O 1
ATOM 3334 N N . VAL A 1 434 ? 20.716 7.797 -5.738 1.00 81.62 434 VAL A N 1
ATOM 3335 C CA . VAL A 1 434 ? 21.853 7.959 -4.812 1.00 81.62 434 VAL A CA 1
ATOM 3336 C C . VAL A 1 434 ? 21.619 7.212 -3.488 1.00 81.62 434 VAL A C 1
ATOM 3338 O O . VAL A 1 434 ? 22.561 6.859 -2.789 1.00 81.62 434 VAL A O 1
ATOM 3341 N N . GLY A 1 435 ? 20.355 6.960 -3.128 1.00 70.50 435 GLY A N 1
ATOM 3342 C CA . GLY A 1 435 ? 19.988 6.292 -1.877 1.00 70.50 435 GLY A CA 1
ATOM 3343 C C . GLY A 1 435 ? 19.827 4.777 -1.992 1.00 70.50 435 GLY A C 1
ATOM 3344 O O . GLY A 1 435 ? 19.583 4.128 -0.979 1.00 70.50 435 GLY A O 1
ATOM 3345 N N . ALA A 1 436 ? 19.907 4.211 -3.198 1.00 74.94 436 ALA A N 1
ATOM 3346 C CA . ALA A 1 436 ? 19.790 2.773 -3.403 1.00 74.94 436 ALA A CA 1
ATOM 3347 C C . ALA A 1 436 ? 21.148 2.087 -3.213 1.00 74.94 436 ALA A C 1
ATOM 3349 O O . ALA A 1 436 ? 22.174 2.565 -3.698 1.00 74.94 436 ALA A O 1
ATOM 3350 N N . HIS A 1 437 ? 21.155 0.936 -2.539 1.00 70.12 437 HIS A N 1
ATOM 3351 C CA . HIS A 1 437 ? 22.370 0.145 -2.379 1.00 70.12 437 HIS A CA 1
ATOM 3352 C C . HIS A 1 437 ? 22.862 -0.379 -3.737 1.00 70.12 437 HIS A C 1
ATOM 3354 O O . HIS A 1 437 ? 22.137 -1.064 -4.462 1.00 70.12 437 HIS A O 1
ATOM 3360 N N . SER A 1 438 ? 24.115 -0.074 -4.075 1.00 66.81 438 SER A N 1
ATOM 3361 C CA . SER A 1 438 ? 24.814 -0.642 -5.225 1.00 66.81 438 SER A CA 1
ATOM 3362 C C . SER A 1 438 ? 25.489 -1.952 -4.819 1.00 66.81 438 SER A C 1
ATOM 3364 O O . SER A 1 438 ? 26.502 -1.964 -4.123 1.00 66.81 438 SER A O 1
ATOM 3366 N N . HIS A 1 439 ? 24.945 -3.081 -5.271 1.00 63.91 439 HIS A N 1
ATOM 3367 C CA . HIS A 1 439 ? 25.608 -4.374 -5.124 1.00 63.91 439 HIS A CA 1
ATOM 3368 C C . HIS A 1 439 ? 26.236 -4.758 -6.460 1.00 63.91 439 HIS A C 1
ATOM 3370 O O . HIS A 1 439 ? 25.563 -5.255 -7.360 1.00 63.91 439 HIS A O 1
ATOM 3376 N N . LEU A 1 440 ? 27.533 -4.475 -6.592 1.00 66.56 440 LEU A N 1
ATOM 3377 C CA . LEU A 1 440 ? 28.375 -5.136 -7.583 1.00 66.56 440 LEU A CA 1
ATOM 3378 C C . LEU A 1 440 ? 28.837 -6.490 -7.010 1.00 66.56 440 LEU A C 1
ATOM 3380 O O . LEU A 1 440 ? 29.123 -6.564 -5.812 1.00 66.56 440 LEU A O 1
ATOM 3384 N N . PRO A 1 441 ? 28.946 -7.552 -7.830 1.00 80.38 441 PRO A N 1
ATOM 3385 C CA . PRO A 1 441 ? 28.677 -7.594 -9.270 1.00 80.38 441 PRO A CA 1
ATOM 3386 C C . PRO A 1 441 ? 27.177 -7.518 -9.604 1.00 80.38 441 PRO A C 1
ATOM 3388 O O . PRO A 1 441 ? 26.329 -7.883 -8.796 1.00 80.38 441 PRO A O 1
ATOM 3391 N N . TRP A 1 442 ? 26.863 -7.075 -10.825 1.00 84.56 442 TRP A N 1
ATOM 3392 C CA . TRP A 1 442 ? 25.497 -7.017 -11.354 1.00 84.56 442 TRP A CA 1
ATOM 3393 C C . TRP A 1 442 ? 24.751 -8.344 -11.160 1.00 84.56 442 TRP A C 1
ATOM 3395 O O . TRP A 1 442 ? 25.198 -9.390 -11.644 1.00 84.56 442 TRP A O 1
ATOM 3405 N N . SER A 1 443 ? 23.584 -8.280 -10.520 1.00 86.06 443 SER A N 1
ATOM 3406 C CA . SER A 1 443 ? 22.663 -9.415 -10.411 1.00 86.06 443 SER A CA 1
ATOM 3407 C C . SER A 1 443 ? 22.144 -9.856 -11.785 1.00 86.06 443 SER A C 1
ATOM 3409 O O . SER A 1 443 ? 22.198 -9.101 -12.761 1.00 86.06 443 SER A O 1
ATOM 3411 N N . ALA A 1 444 ? 21.637 -11.087 -11.869 1.00 85.81 444 ALA A N 1
ATOM 3412 C CA . ALA A 1 444 ? 20.933 -11.537 -13.063 1.00 85.81 444 ALA A CA 1
ATOM 3413 C C . ALA A 1 444 ? 19.645 -10.708 -13.255 1.00 85.81 444 ALA A C 1
ATOM 3415 O O . ALA A 1 444 ? 18.959 -10.430 -12.267 1.00 85.81 444 ALA A O 1
ATOM 3416 N N . PRO A 1 445 ? 19.318 -10.290 -14.490 1.00 87.62 445 PRO A N 1
ATOM 3417 C CA . PRO A 1 445 ? 18.064 -9.604 -14.763 1.00 87.62 445 PRO A CA 1
ATOM 3418 C C . PRO A 1 445 ? 16.884 -10.577 -14.670 1.00 87.62 445 PRO A C 1
ATOM 3420 O O . PRO A 1 445 ? 16.945 -11.696 -15.185 1.00 87.62 445 PRO A O 1
ATOM 3423 N N . SER A 1 446 ? 15.790 -10.113 -14.079 1.00 86.56 446 SER A N 1
ATOM 3424 C CA . SER A 1 446 ? 14.496 -10.788 -14.032 1.00 86.56 446 SER A CA 1
ATOM 3425 C C . SER A 1 446 ? 13.472 -9.922 -14.759 1.00 86.56 446 SER A C 1
ATOM 3427 O O . SER A 1 446 ? 13.302 -8.754 -14.424 1.00 86.56 446 SER A O 1
ATOM 3429 N N . GLY A 1 447 ? 12.830 -10.467 -15.794 1.00 84.06 447 GLY A N 1
ATOM 3430 C CA . GLY A 1 447 ? 11.840 -9.764 -16.611 1.00 84.06 447 GLY A CA 1
ATOM 3431 C C . GLY A 1 447 ? 10.476 -10.448 -16.607 1.00 84.06 447 GLY A C 1
ATOM 3432 O O . GLY A 1 447 ? 10.375 -11.664 -16.432 1.00 84.06 447 GLY A O 1
ATOM 3433 N N . PHE A 1 448 ? 9.416 -9.672 -16.793 1.00 86.12 448 PHE A N 1
ATOM 3434 C CA . PHE A 1 448 ? 8.058 -10.165 -16.997 1.00 86.12 448 PHE A CA 1
ATOM 3435 C C . PHE A 1 448 ? 7.267 -9.175 -17.856 1.00 86.12 448 PHE A C 1
ATOM 3437 O O . PHE A 1 448 ? 7.427 -7.963 -17.720 1.00 86.12 448 PHE A O 1
ATOM 3444 N N . SER A 1 449 ? 6.388 -9.670 -18.728 1.00 87.62 449 SER A N 1
ATOM 3445 C CA . SER A 1 449 ? 5.449 -8.809 -19.448 1.00 87.62 449 SER A CA 1
ATOM 3446 C C . SER A 1 449 ? 4.051 -9.399 -19.458 1.00 87.62 449 SER A C 1
ATOM 3448 O O . SER A 1 449 ? 3.869 -10.615 -19.519 1.00 87.62 449 SER A O 1
ATOM 3450 N N . ALA A 1 450 ? 3.061 -8.520 -19.398 1.00 85.44 450 ALA A N 1
ATOM 3451 C CA . ALA A 1 450 ? 1.669 -8.870 -19.580 1.00 85.44 450 ALA A CA 1
ATOM 3452 C C . ALA A 1 450 ? 0.838 -7.626 -19.890 1.00 85.44 450 ALA A C 1
ATOM 3454 O O . ALA A 1 450 ? 1.041 -6.565 -19.302 1.00 85.44 450 ALA A O 1
ATOM 3455 N N . ASN A 1 451 ? -0.169 -7.785 -20.753 1.00 79.56 451 ASN A N 1
ATOM 3456 C CA . ASN A 1 451 ? -1.157 -6.747 -21.063 1.00 79.56 451 ASN A CA 1
ATOM 3457 C C . ASN A 1 451 ? -0.521 -5.420 -21.532 1.00 79.56 451 ASN A C 1
ATOM 3459 O O . ASN A 1 451 ? -0.966 -4.351 -21.132 1.00 79.56 451 ASN A O 1
ATOM 3463 N N . GLY A 1 452 ? 0.548 -5.466 -22.332 1.00 85.19 452 GLY A N 1
ATOM 3464 C CA . GLY A 1 452 ? 1.236 -4.253 -22.801 1.00 85.19 452 GLY A CA 1
ATOM 3465 C C . GLY A 1 452 ? 2.087 -3.540 -21.740 1.00 85.19 452 GLY A C 1
ATOM 3466 O O . GLY A 1 452 ? 2.627 -2.470 -22.020 1.00 85.19 452 GLY A O 1
ATOM 3467 N N . LEU A 1 453 ? 2.227 -4.123 -20.544 1.00 90.94 453 LEU A N 1
ATOM 3468 C CA . LEU A 1 453 ? 3.217 -3.733 -19.546 1.00 90.94 453 LEU A CA 1
ATOM 3469 C C . LEU A 1 453 ? 4.402 -4.693 -19.589 1.00 90.94 453 LEU A C 1
ATOM 3471 O O . LEU A 1 453 ? 4.227 -5.906 -19.698 1.00 90.94 453 LEU A O 1
ATOM 3475 N N . LEU A 1 454 ? 5.597 -4.146 -19.437 1.00 92.50 454 LEU A N 1
ATOM 3476 C CA . LEU A 1 454 ? 6.852 -4.874 -19.321 1.00 92.50 454 LEU A CA 1
ATOM 3477 C C . LEU A 1 454 ? 7.578 -4.348 -18.090 1.00 92.50 454 LEU A C 1
ATOM 3479 O O . LEU A 1 454 ? 7.688 -3.139 -17.913 1.00 92.50 454 LEU A O 1
ATOM 3483 N N . LEU A 1 455 ? 8.071 -5.250 -17.254 1.00 93.88 455 LEU A N 1
ATOM 3484 C CA . LEU A 1 455 ? 8.933 -4.951 -16.121 1.00 93.88 455 LEU A CA 1
ATOM 3485 C C . LEU A 1 455 ? 10.214 -5.761 -16.264 1.00 93.88 455 LEU A C 1
ATOM 3487 O O . LEU A 1 455 ? 10.163 -6.955 -16.547 1.00 93.88 455 LEU A O 1
ATOM 3491 N N . GLU A 1 456 ? 11.348 -5.129 -16.006 1.00 93.44 456 GLU A N 1
ATOM 3492 C CA . GLU A 1 456 ? 12.598 -5.827 -15.765 1.00 93.44 456 GLU A CA 1
ATOM 3493 C C . GLU A 1 456 ? 13.307 -5.230 -14.554 1.00 93.44 456 GLU A C 1
ATOM 3495 O O . GLU A 1 456 ? 13.456 -4.012 -14.459 1.00 93.44 456 GLU A O 1
ATOM 3500 N N . ASN A 1 457 ? 13.761 -6.083 -13.640 1.00 92.44 457 ASN A N 1
ATOM 3501 C CA . ASN A 1 457 ? 14.542 -5.699 -12.474 1.00 92.44 457 ASN A CA 1
ATOM 3502 C C . ASN A 1 457 ? 15.897 -6.423 -12.431 1.00 92.44 457 ASN A C 1
ATOM 3504 O O . ASN A 1 457 ? 16.050 -7.545 -12.907 1.00 92.44 457 ASN A O 1
ATOM 3508 N N . ILE A 1 458 ? 16.899 -5.755 -11.864 1.00 91.81 458 ILE A N 1
ATOM 3509 C CA . ILE A 1 458 ? 18.266 -6.244 -11.671 1.00 91.81 458 ILE A CA 1
ATOM 3510 C C . ILE A 1 458 ? 18.557 -6.170 -10.177 1.00 91.81 458 ILE A C 1
ATOM 3512 O O . ILE A 1 458 ? 18.859 -5.106 -9.618 1.00 91.81 458 ILE A O 1
ATOM 3516 N N . GLY A 1 459 ? 18.425 -7.321 -9.520 1.00 90.69 459 GLY A N 1
ATOM 3517 C CA . GLY A 1 459 ? 18.279 -7.353 -8.071 1.00 90.69 459 GLY A CA 1
ATOM 3518 C C . GLY A 1 459 ? 16.987 -6.646 -7.643 1.00 90.69 459 GLY A C 1
ATOM 3519 O O . GLY A 1 459 ? 16.086 -6.422 -8.449 1.00 90.69 459 GLY A O 1
ATOM 3520 N N . GLN A 1 460 ? 16.897 -6.284 -6.367 1.00 92.12 460 GLN A N 1
ATOM 3521 C CA . GLN A 1 460 ? 15.671 -5.707 -5.808 1.00 92.12 460 GLN A CA 1
ATOM 3522 C C . GLN A 1 460 ? 15.488 -4.214 -6.138 1.00 92.12 460 GLN A C 1
ATOM 3524 O O . GLN A 1 460 ? 14.364 -3.753 -6.313 1.00 92.12 460 GLN A O 1
ATOM 3529 N N . HIS A 1 461 ? 16.587 -3.459 -6.231 1.00 92.56 461 HIS A N 1
ATOM 3530 C CA . HIS A 1 461 ? 16.575 -1.989 -6.171 1.00 92.56 461 HIS A CA 1
ATOM 3531 C C . HIS A 1 461 ? 16.668 -1.284 -7.530 1.00 92.56 461 HIS A C 1
ATOM 3533 O O . HIS A 1 461 ? 16.556 -0.060 -7.591 1.00 92.56 461 HIS A O 1
ATOM 3539 N N . ASN A 1 462 ? 16.914 -2.031 -8.607 1.00 93.88 462 ASN A N 1
ATOM 3540 C CA . ASN A 1 462 ? 17.151 -1.474 -9.935 1.00 93.88 462 ASN A CA 1
ATOM 3541 C C . ASN A 1 462 ? 16.139 -2.061 -10.898 1.00 93.88 462 ASN A C 1
ATOM 3543 O O . ASN A 1 462 ? 15.999 -3.280 -10.955 1.00 93.88 462 ASN A O 1
ATOM 3547 N N . PHE A 1 463 ? 15.459 -1.222 -11.666 1.00 95.12 463 PHE A N 1
ATOM 3548 C CA . PHE A 1 463 ? 14.459 -1.691 -12.612 1.00 95.12 463 PHE A CA 1
ATOM 3549 C C . PHE A 1 463 ? 14.234 -0.693 -13.743 1.00 95.12 463 PHE A C 1
ATOM 3551 O O . PHE A 1 463 ? 14.514 0.503 -13.617 1.00 95.12 463 PHE A O 1
ATOM 3558 N N . PHE A 1 464 ? 13.649 -1.189 -14.826 1.00 96.56 464 PHE A N 1
ATOM 3559 C CA . PHE A 1 464 ? 12.877 -0.379 -15.750 1.00 96.56 464 PHE A CA 1
ATOM 3560 C C . PHE A 1 464 ? 11.531 -1.041 -16.036 1.00 96.56 464 PHE A C 1
ATOM 3562 O O . PHE A 1 464 ? 11.390 -2.261 -16.011 1.00 96.56 464 PHE A O 1
ATOM 3569 N N . ALA A 1 465 ? 10.531 -0.222 -16.325 1.00 95.94 465 ALA A N 1
ATOM 3570 C CA . ALA A 1 465 ? 9.213 -0.655 -16.741 1.00 95.94 465 ALA A CA 1
ATOM 3571 C C . ALA A 1 465 ? 8.785 0.110 -17.992 1.00 95.94 465 ALA A C 1
ATOM 3573 O O . ALA A 1 465 ? 9.078 1.298 -18.116 1.00 95.94 465 ALA A O 1
ATOM 3574 N N . VAL A 1 466 ? 8.084 -0.559 -18.905 1.00 95.12 466 VAL A N 1
ATOM 3575 C CA . VAL A 1 466 ? 7.562 0.012 -20.151 1.00 95.12 466 VAL A CA 1
ATOM 3576 C C . VAL A 1 466 ? 6.054 -0.212 -20.207 1.00 95.12 466 VAL A C 1
ATOM 3578 O O . VAL A 1 466 ? 5.584 -1.341 -20.091 1.00 95.12 466 VAL A O 1
ATOM 3581 N N . ASP A 1 467 ? 5.301 0.864 -20.413 1.00 93.94 467 ASP A N 1
ATOM 3582 C CA . ASP A 1 467 ? 3.892 0.833 -20.805 1.00 93.94 467 ASP A CA 1
ATOM 3583 C C . ASP A 1 467 ? 3.807 1.152 -22.301 1.00 93.94 467 ASP A C 1
ATOM 3585 O O . ASP A 1 467 ? 4.000 2.299 -22.720 1.00 93.94 467 ASP A O 1
ATOM 3589 N N . ALA A 1 468 ? 3.536 0.122 -23.106 1.00 90.25 468 ALA A N 1
ATOM 3590 C CA . ALA A 1 468 ? 3.462 0.223 -24.561 1.00 90.25 468 ALA A CA 1
ATOM 3591 C C . ALA A 1 468 ? 2.323 1.145 -25.021 1.00 90.25 468 ALA A C 1
ATOM 3593 O O . ALA A 1 468 ? 2.485 1.926 -25.959 1.00 90.25 468 ALA A O 1
ATOM 3594 N N . GLU A 1 469 ? 1.184 1.096 -24.331 1.00 90.25 469 GLU A N 1
ATOM 3595 C CA . GLU A 1 469 ? -0.003 1.867 -24.687 1.00 90.25 469 GLU A CA 1
ATOM 3596 C C . GLU A 1 469 ? 0.170 3.354 -24.347 1.00 90.25 469 GLU A C 1
ATOM 3598 O O . GLU A 1 469 ? -0.239 4.225 -25.112 1.00 90.25 469 GLU A O 1
ATOM 3603 N N . ALA A 1 470 ? 0.772 3.662 -23.192 1.00 90.94 470 ALA A N 1
ATOM 3604 C CA . ALA A 1 470 ? 1.091 5.041 -22.814 1.00 90.94 470 ALA A CA 1
ATOM 3605 C C . ALA A 1 470 ? 2.364 5.570 -23.492 1.00 90.94 470 ALA A C 1
ATOM 3607 O O . ALA A 1 470 ? 2.610 6.775 -23.456 1.00 90.94 470 ALA A O 1
ATOM 3608 N N . ARG A 1 471 ? 3.159 4.683 -24.106 1.00 92.38 471 ARG A N 1
ATOM 3609 C CA . ARG A 1 471 ? 4.467 4.974 -24.709 1.00 92.38 471 ARG A CA 1
ATOM 3610 C C . ARG A 1 471 ? 5.436 5.618 -23.726 1.00 92.38 471 ARG A C 1
ATOM 3612 O O . ARG A 1 471 ? 6.149 6.569 -24.049 1.00 92.38 471 ARG A O 1
ATOM 3619 N N . ILE A 1 472 ? 5.438 5.095 -22.505 1.00 93.94 472 ILE A N 1
ATOM 3620 C CA . ILE A 1 472 ? 6.274 5.571 -21.408 1.00 93.94 472 ILE A CA 1
ATOM 3621 C C . ILE A 1 472 ? 7.162 4.423 -20.942 1.00 93.94 472 ILE A C 1
ATOM 3623 O O . ILE A 1 472 ? 6.681 3.312 -20.738 1.00 93.94 472 ILE A O 1
ATOM 3627 N N . ALA A 1 473 ? 8.441 4.710 -20.729 1.00 95.69 473 ALA A N 1
ATOM 3628 C CA . ALA A 1 473 ? 9.326 3.881 -19.935 1.00 95.69 473 ALA A CA 1
ATOM 3629 C C . ALA A 1 473 ? 9.801 4.655 -18.705 1.00 95.69 473 ALA A C 1
ATOM 3631 O O . ALA A 1 473 ? 10.145 5.836 -18.796 1.00 95.69 473 ALA A O 1
ATOM 3632 N N . VAL A 1 474 ? 9.841 3.992 -17.558 1.00 96.31 474 VAL A N 1
ATOM 3633 C CA . VAL A 1 474 ? 10.356 4.550 -16.305 1.00 96.31 474 VAL A CA 1
ATOM 3634 C C . VAL A 1 474 ? 11.412 3.622 -15.733 1.00 96.31 474 VAL A C 1
ATOM 3636 O O . VAL A 1 474 ? 11.341 2.417 -15.952 1.00 96.31 474 VAL A O 1
ATOM 3639 N N . GLY A 1 475 ? 12.374 4.144 -14.982 1.00 96.50 475 GLY A N 1
ATOM 3640 C CA . GLY A 1 475 ? 13.343 3.290 -14.307 1.00 96.50 475 GLY A CA 1
ATOM 3641 C C . GLY A 1 475 ? 14.103 3.999 -13.204 1.00 96.50 475 GLY A C 1
ATOM 3642 O O . GLY A 1 475 ? 14.340 5.205 -13.278 1.00 96.50 475 GLY A O 1
ATOM 3643 N N . PHE A 1 476 ? 14.498 3.225 -12.199 1.00 96.19 476 PHE A N 1
ATOM 3644 C CA . PHE A 1 476 ? 15.441 3.637 -11.166 1.00 96.19 476 PHE A CA 1
ATOM 3645 C C . PHE A 1 476 ? 16.640 2.701 -11.189 1.00 96.19 476 PHE A C 1
ATOM 3647 O O . PHE A 1 476 ? 16.480 1.484 -11.284 1.00 96.19 476 PHE A O 1
ATOM 3654 N N . VAL A 1 477 ? 17.836 3.271 -11.078 1.00 94.81 477 VAL A N 1
ATOM 3655 C CA . VAL A 1 477 ? 19.090 2.516 -11.014 1.00 94.81 477 VAL A CA 1
ATOM 3656 C C . VAL A 1 477 ? 19.991 3.149 -9.970 1.00 94.81 477 VAL A C 1
ATOM 3658 O O . VAL A 1 477 ? 20.155 4.365 -9.962 1.00 94.81 477 VAL A O 1
ATOM 3661 N N . ALA A 1 478 ? 20.581 2.342 -9.093 1.00 93.81 478 ALA A N 1
ATOM 3662 C CA . ALA A 1 478 ? 21.543 2.805 -8.105 1.00 93.81 478 ALA A CA 1
ATOM 3663 C C . ALA A 1 478 ? 22.713 3.528 -8.785 1.00 93.81 478 ALA A C 1
ATOM 3665 O O . ALA A 1 478 ? 23.267 3.037 -9.772 1.00 93.81 478 ALA A O 1
ATOM 3666 N N . GLU A 1 479 ? 23.127 4.668 -8.234 1.00 91.69 479 GLU A N 1
ATOM 3667 C CA . GLU A 1 479 ? 24.179 5.507 -8.827 1.00 91.69 479 GLU A CA 1
ATOM 3668 C C . GLU A 1 479 ? 25.493 4.739 -9.052 1.00 91.69 479 GLU A C 1
ATOM 3670 O O . GLU A 1 479 ? 26.149 4.897 -10.082 1.00 91.69 479 GLU A O 1
ATOM 3675 N N . GLY A 1 480 ? 25.848 3.835 -8.134 1.00 89.12 480 GLY A N 1
ATOM 3676 C CA . GLY A 1 480 ? 27.029 2.987 -8.288 1.00 89.12 480 GLY A CA 1
ATOM 3677 C C . GLY A 1 480 ? 26.980 2.073 -9.519 1.00 89.12 480 GLY A C 1
ATOM 3678 O O . GLY A 1 480 ? 28.020 1.836 -10.120 1.00 89.12 480 GLY A O 1
ATOM 3679 N N . LEU A 1 481 ? 25.793 1.599 -9.921 1.00 91.44 481 LEU A N 1
ATOM 3680 C CA . LEU A 1 481 ? 25.626 0.814 -11.149 1.00 91.44 481 LEU A CA 1
ATOM 3681 C C . LEU A 1 481 ? 25.573 1.701 -12.387 1.00 91.44 481 LEU A C 1
ATOM 3683 O O . LEU A 1 481 ? 26.086 1.304 -13.422 1.00 91.44 481 LEU A O 1
ATOM 3687 N N . VAL A 1 482 ? 24.994 2.901 -12.290 1.00 91.88 482 VAL A N 1
ATOM 3688 C CA . VAL A 1 482 ? 25.030 3.880 -13.385 1.00 91.88 482 VAL A CA 1
ATOM 3689 C C . VAL A 1 482 ? 26.471 4.207 -13.763 1.00 91.88 482 VAL A C 1
ATOM 3691 O O . VAL A 1 482 ? 26.771 4.312 -14.941 1.00 91.88 482 VAL A O 1
ATOM 3694 N N . ASN A 1 483 ? 27.373 4.348 -12.793 1.00 90.00 483 ASN A N 1
ATOM 3695 C CA . ASN A 1 483 ? 28.777 4.676 -13.055 1.00 90.00 483 ASN A CA 1
ATOM 3696 C C . ASN A 1 483 ? 29.626 3.476 -13.519 1.00 90.00 483 ASN A C 1
ATOM 3698 O O . ASN A 1 483 ? 30.803 3.649 -13.835 1.00 90.00 483 ASN A O 1
ATOM 3702 N N . ASP A 1 484 ? 29.055 2.271 -13.557 1.00 90.81 484 ASP A N 1
ATOM 3703 C CA . ASP A 1 484 ? 29.734 1.070 -14.032 1.00 90.81 484 ASP A CA 1
ATOM 3704 C C . ASP A 1 484 ? 29.683 0.994 -15.574 1.00 90.81 484 ASP A C 1
ATOM 3706 O O . ASP A 1 484 ? 28.603 1.143 -16.150 1.00 90.81 484 ASP A O 1
ATOM 3710 N N . PRO A 1 485 ? 30.805 0.721 -16.272 1.00 87.44 485 PRO A N 1
ATOM 3711 C CA . PRO A 1 485 ? 30.827 0.633 -17.736 1.00 87.44 485 PRO A CA 1
ATOM 3712 C C . PRO A 1 485 ? 29.892 -0.429 -18.337 1.00 87.44 485 PRO A C 1
ATOM 3714 O O . PRO A 1 485 ? 29.563 -0.369 -19.520 1.00 87.44 485 PRO A O 1
ATOM 3717 N N . GLU A 1 486 ? 29.468 -1.426 -17.557 1.00 89.56 486 GLU A N 1
ATOM 3718 C CA . GLU A 1 486 ? 28.521 -2.442 -18.010 1.00 89.56 486 GLU A CA 1
ATOM 3719 C C . GLU A 1 486 ? 27.064 -1.955 -17.992 1.00 89.56 486 GLU A C 1
ATOM 3721 O O . GLU A 1 486 ? 26.208 -2.658 -18.530 1.00 89.56 486 GLU A O 1
ATOM 3726 N N . PHE A 1 487 ? 26.758 -0.761 -17.463 1.00 91.75 487 PHE A N 1
ATOM 3727 C CA . PHE A 1 487 ? 25.409 -0.175 -17.488 1.00 91.75 487 PHE A CA 1
ATOM 3728 C C . PHE A 1 487 ? 24.833 -0.085 -18.903 1.00 91.75 487 PHE A C 1
ATOM 3730 O O . PHE A 1 487 ? 23.674 -0.451 -19.129 1.00 91.75 487 PHE A O 1
ATOM 3737 N N . GLU A 1 488 ? 25.652 0.330 -19.872 1.00 89.12 488 GLU A N 1
ATOM 3738 C CA . GLU A 1 488 ? 25.261 0.406 -21.280 1.00 89.12 488 GLU A CA 1
ATOM 3739 C C . GLU A 1 488 ? 24.707 -0.941 -21.780 1.00 89.12 488 GLU A C 1
ATOM 3741 O O . GLU A 1 488 ? 23.624 -1.010 -22.365 1.00 89.12 488 GLU A O 1
ATOM 3746 N N . LYS A 1 489 ? 25.414 -2.038 -21.488 1.00 86.62 489 LYS A N 1
ATOM 3747 C CA . LYS A 1 489 ? 25.077 -3.384 -21.973 1.00 86.62 489 LYS A CA 1
ATOM 3748 C C . LYS A 1 489 ? 23.993 -4.058 -21.139 1.00 86.62 489 LYS A C 1
ATOM 3750 O O . LYS A 1 489 ? 23.126 -4.734 -21.688 1.00 86.62 489 LYS A O 1
ATOM 3755 N N . ARG A 1 490 ? 24.064 -3.920 -19.813 1.00 88.38 490 ARG A N 1
ATOM 3756 C CA . ARG A 1 490 ? 23.224 -4.657 -18.859 1.00 88.38 490 ARG A CA 1
ATOM 3757 C C . ARG A 1 490 ? 21.907 -3.967 -18.544 1.00 88.38 490 ARG A C 1
ATOM 3759 O O . ARG A 1 490 ? 21.003 -4.646 -18.077 1.00 88.38 490 ARG A O 1
ATOM 3766 N N . PHE A 1 491 ? 21.777 -2.671 -18.815 1.00 92.50 491 PHE A N 1
ATOM 3767 C CA . PHE A 1 491 ? 20.546 -1.921 -18.571 1.00 92.50 491 PHE A CA 1
ATOM 3768 C C . PHE A 1 491 ? 20.066 -1.187 -19.826 1.00 92.50 491 PHE A C 1
ATOM 3770 O O . PHE A 1 491 ? 18.972 -1.463 -20.320 1.00 92.50 491 PHE A O 1
ATOM 3777 N N . ALA A 1 492 ? 20.880 -0.285 -20.386 1.00 91.75 492 ALA A N 1
ATOM 3778 C CA . ALA A 1 492 ? 20.427 0.606 -21.458 1.00 91.75 492 ALA A CA 1
ATOM 3779 C C . ALA A 1 492 ? 20.045 -0.155 -22.741 1.00 91.75 492 ALA A C 1
ATOM 3781 O O . ALA A 1 492 ? 18.959 0.059 -23.279 1.00 91.75 492 ALA A O 1
ATOM 3782 N N . ALA A 1 493 ? 20.877 -1.095 -23.200 1.00 89.31 493 ALA A N 1
ATOM 3783 C CA . ALA A 1 493 ? 20.588 -1.915 -24.380 1.00 89.31 493 ALA A CA 1
ATOM 3784 C C . ALA A 1 493 ? 19.303 -2.752 -24.221 1.00 89.31 493 ALA A C 1
ATOM 3786 O O . ALA A 1 493 ? 18.529 -2.904 -25.169 1.00 89.31 493 ALA A O 1
ATOM 3787 N N . ARG A 1 494 ? 19.035 -3.248 -23.008 1.00 91.31 494 ARG A N 1
ATOM 3788 C CA . ARG A 1 494 ? 17.828 -4.028 -22.698 1.00 91.31 494 ARG A CA 1
ATOM 3789 C C . ARG A 1 494 ? 16.578 -3.153 -22.701 1.00 91.31 494 ARG A C 1
ATOM 3791 O O . ARG A 1 494 ? 15.578 -3.540 -23.300 1.00 91.31 494 ARG A O 1
ATOM 3798 N N . LEU A 1 495 ? 16.660 -1.940 -22.150 1.00 93.38 495 LEU A N 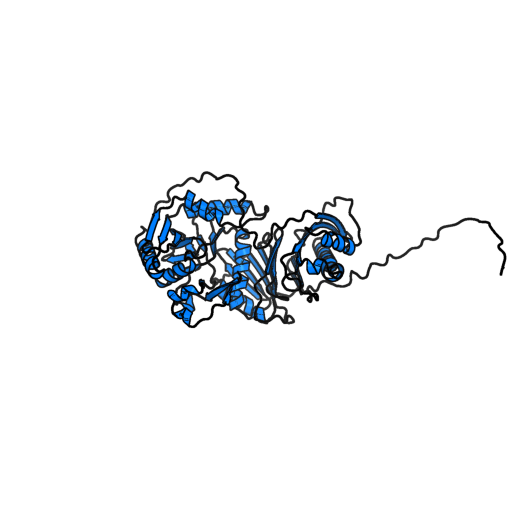1
ATOM 3799 C CA . LEU A 1 495 ? 15.588 -0.947 -22.235 1.00 93.38 495 LEU A CA 1
ATOM 3800 C C . LEU A 1 495 ? 15.286 -0.538 -23.689 1.00 93.38 495 LEU A C 1
ATOM 3802 O O . LEU A 1 495 ? 14.115 -0.417 -24.060 1.00 93.38 495 LEU A O 1
ATOM 3806 N N . VAL A 1 496 ? 16.317 -0.358 -24.527 1.00 90.94 496 VAL A N 1
ATOM 3807 C CA . VAL A 1 496 ? 16.141 -0.120 -25.972 1.00 90.94 496 VAL A CA 1
ATOM 3808 C C . VAL A 1 496 ? 15.359 -1.275 -26.593 1.00 90.94 496 VAL A C 1
ATOM 3810 O O . VAL A 1 496 ? 14.339 -1.039 -27.238 1.00 90.94 496 VAL A O 1
ATOM 3813 N N . SER A 1 497 ? 15.791 -2.519 -26.363 1.00 88.62 497 SER A N 1
ATOM 3814 C CA . SER A 1 497 ? 15.124 -3.704 -26.913 1.00 88.62 497 SER A CA 1
ATOM 3815 C C . SER A 1 497 ? 13.672 -3.830 -26.442 1.00 88.62 497 SER A C 1
ATOM 3817 O O . SER A 1 497 ? 12.787 -4.089 -27.255 1.00 88.62 497 SER A O 1
ATOM 3819 N N . ALA A 1 498 ? 13.415 -3.617 -25.150 1.00 89.69 498 ALA A N 1
ATOM 3820 C CA . ALA A 1 498 ? 12.078 -3.638 -24.563 1.00 89.69 498 ALA A CA 1
ATOM 3821 C C . ALA A 1 498 ? 11.163 -2.568 -25.179 1.00 89.69 498 ALA A C 1
ATOM 3823 O O . ALA A 1 498 ? 10.005 -2.833 -25.494 1.00 89.69 498 ALA A O 1
ATOM 3824 N N . THR A 1 499 ? 11.697 -1.366 -25.402 1.00 90.12 499 THR A N 1
ATOM 3825 C CA . THR A 1 499 ? 10.956 -0.259 -26.020 1.00 90.12 499 THR A CA 1
ATOM 3826 C C . THR A 1 499 ? 10.626 -0.545 -27.481 1.00 90.12 499 THR A C 1
ATOM 3828 O O . THR A 1 499 ? 9.513 -0.262 -27.913 1.00 90.12 499 THR A O 1
ATOM 3831 N N . LEU A 1 500 ? 11.559 -1.117 -28.247 1.00 88.12 500 LEU A N 1
ATOM 3832 C CA . LEU A 1 500 ? 11.314 -1.477 -29.646 1.00 88.12 500 LEU A CA 1
ATOM 3833 C C . LEU A 1 500 ? 10.242 -2.568 -29.767 1.00 88.12 500 LEU A C 1
ATOM 3835 O O . LEU A 1 500 ? 9.323 -2.415 -30.567 1.00 88.12 500 LEU A O 1
ATOM 3839 N N . ALA A 1 501 ? 10.287 -3.596 -28.914 1.00 84.44 501 ALA A N 1
ATOM 3840 C CA . ALA A 1 501 ? 9.247 -4.627 -28.864 1.00 84.44 501 ALA A CA 1
ATOM 3841 C C . ALA A 1 501 ? 7.864 -4.039 -28.508 1.00 84.44 501 ALA A C 1
ATOM 3843 O O . ALA A 1 501 ? 6.851 -4.362 -29.133 1.00 84.44 501 ALA A O 1
ATOM 3844 N N . ALA A 1 502 ? 7.819 -3.119 -27.539 1.00 83.81 502 ALA A N 1
ATOM 3845 C CA . ALA A 1 502 ? 6.599 -2.404 -27.172 1.00 83.81 502 ALA A CA 1
ATOM 3846 C C . ALA A 1 502 ? 6.070 -1.509 -28.310 1.00 83.81 502 ALA A C 1
ATOM 3848 O O . ALA A 1 502 ? 4.860 -1.418 -28.509 1.00 83.81 502 ALA A O 1
ATOM 3849 N N . PHE A 1 503 ? 6.963 -0.864 -29.068 1.00 80.19 503 PHE A N 1
ATOM 3850 C CA . PHE A 1 503 ? 6.614 -0.028 -30.217 1.00 80.19 503 PHE A CA 1
ATOM 3851 C C . PHE A 1 503 ? 6.003 -0.852 -31.357 1.00 80.19 503 PHE A C 1
ATOM 3853 O O . PHE A 1 503 ? 4.988 -0.443 -31.910 1.00 80.19 503 PHE A O 1
ATOM 3860 N N . GLU A 1 504 ? 6.574 -2.018 -31.669 1.00 77.38 504 GLU A N 1
ATOM 3861 C CA . GLU A 1 504 ? 6.052 -2.934 -32.696 1.00 77.38 504 GLU A CA 1
ATOM 3862 C C . GLU A 1 504 ? 4.668 -3.485 -32.344 1.00 77.38 504 GLU A C 1
ATOM 3864 O O . GLU A 1 504 ? 3.833 -3.635 -33.225 1.00 77.38 504 GLU A O 1
ATOM 3869 N N . THR A 1 505 ? 4.402 -3.734 -31.060 1.00 68.75 505 THR A N 1
ATOM 3870 C CA . THR A 1 505 ? 3.095 -4.234 -30.590 1.00 68.75 505 THR A CA 1
ATOM 3871 C C . THR A 1 505 ? 2.006 -3.148 -30.613 1.00 68.75 505 THR A C 1
ATOM 3873 O O . THR A 1 505 ? 0.816 -3.455 -30.579 1.00 68.75 505 THR A O 1
ATOM 3876 N N . ALA A 1 506 ? 2.401 -1.871 -30.619 1.00 59.47 506 ALA A N 1
ATOM 3877 C CA . ALA A 1 506 ? 1.501 -0.717 -30.568 1.00 59.47 506 ALA A CA 1
ATOM 3878 C C . ALA A 1 506 ? 1.187 -0.102 -31.948 1.00 59.47 506 ALA A C 1
ATOM 3880 O O . ALA A 1 506 ? 0.408 0.856 -32.008 1.00 59.47 506 ALA A O 1
ATOM 3881 N N . ILE A 1 507 ? 1.824 -0.594 -33.019 1.00 53.78 507 ILE A N 1
ATOM 3882 C CA . ILE A 1 507 ? 1.507 -0.299 -34.429 1.00 53.78 507 ILE A CA 1
ATOM 3883 C C . ILE A 1 507 ? 0.538 -1.364 -34.927 1.00 53.78 507 ILE A C 1
ATOM 3885 O O . ILE A 1 507 ? -0.437 -0.969 -35.606 1.00 53.78 507 ILE A O 1
#

Secondary structure (DSSP, 8-state):
--------------------------GGG------------EEEEEEETTEEEEEEESSHHHHHHHHHHH--EE---SS-SEEEEEEE-TT----SSPPPPEEEEETTEEEEE-SSS-EEEEETTTTEEEEEE-HHHHH-HHHIIIIIHHHHHHHHTTTTT-EEESEEEEEETTEEEEEE-STTSSHHHHHHHHHTTTPEEEESS-EEEE--SS--EEE---PPEEE-GGGGGT-GGGGGS--EE-TTS-EEEEE-HHHHH---B-SEEEEEEEEEEEE-SSS-EEEEEPPHHHHHHHHHHTPPP--GGGHHHHHHHHHHHHHHHTSEEEEEEE-S-HHHHHHHHHHHHHHS-S---------------------TT-TT----EEEEEEETTEEEEEEES-HHHHHHHHHHTTS-B--S--SSEEEEEEEEETTS---SSPPPEEEEEETTEEEEEETTTEEEEEETTTTEEEEEEEHHHHTSTTHIIIIIHHHHHHHHHHHHHT-